Protein AF-A0AAV9D257-F1 (afdb_monomer)

Radius of gyration: 32.85 Å; Cα contacts (8 Å, |Δi|>4): 962; chains: 1; bounding box: 76×75×141 Å

Structure (mmCIF, N/CA/C/O backbone):
data_AF-A0AAV9D257-F1
#
_entry.id   AF-A0AAV9D257-F1
#
loop_
_atom_site.group_PDB
_atom_site.id
_atom_site.type_symbol
_atom_site.label_atom_id
_atom_site.label_alt_id
_atom_site.label_comp_id
_atom_site.label_asym_id
_atom_site.label_entity_id
_atom_site.label_seq_id
_atom_site.pdbx_PDB_ins_code
_atom_site.Cartn_x
_atom_site.Cartn_y
_atom_site.Cartn_z
_atom_site.occupancy
_atom_site.B_iso_or_equiv
_atom_site.auth_seq_id
_atom_site.auth_comp_id
_atom_site.auth_asym_id
_atom_site.auth_atom_id
_atom_site.pdbx_PDB_model_num
ATOM 1 N N . MET A 1 1 ? -7.763 32.132 -3.485 1.00 24.70 1 MET A N 1
ATOM 2 C CA . MET A 1 1 ? -8.505 33.410 -3.477 1.00 24.70 1 MET A CA 1
ATOM 3 C C . MET A 1 1 ? -9.597 33.295 -4.512 1.00 24.70 1 MET A C 1
ATOM 5 O O . MET A 1 1 ? -9.307 32.944 -5.647 1.00 24.70 1 MET A O 1
ATOM 9 N N . ASN A 1 2 ? -10.823 33.489 -4.041 1.00 31.72 2 ASN A N 1
ATOM 10 C CA . ASN A 1 2 ? -12.087 33.345 -4.748 1.00 31.72 2 ASN A CA 1
ATOM 11 C C . ASN A 1 2 ? -12.166 34.275 -5.958 1.00 31.72 2 ASN A C 1
ATOM 13 O O . ASN A 1 2 ? -11.752 35.421 -5.845 1.00 31.72 2 ASN A O 1
ATOM 17 N N . ASN A 1 3 ? -12.786 33.805 -7.038 1.00 30.95 3 ASN A N 1
ATOM 18 C CA . ASN A 1 3 ? -13.609 34.638 -7.916 1.00 30.95 3 ASN A CA 1
ATOM 19 C C . ASN A 1 3 ? -14.834 33.816 -8.355 1.00 30.95 3 ASN A C 1
ATOM 21 O O . ASN A 1 3 ? -15.080 33.606 -9.537 1.00 30.95 3 ASN A O 1
ATOM 25 N N . LEU A 1 4 ? -15.582 33.310 -7.371 1.00 33.94 4 LEU A N 1
ATOM 26 C CA . LEU A 1 4 ? -16.998 32.999 -7.552 1.00 33.94 4 LEU A CA 1
ATOM 27 C C . LEU A 1 4 ? -17.747 34.229 -7.041 1.00 33.94 4 LEU A C 1
ATOM 29 O O . LEU A 1 4 ? -17.912 34.399 -5.834 1.00 33.94 4 LEU A O 1
ATOM 33 N N . GLU A 1 5 ? -18.094 35.136 -7.950 1.00 36.19 5 GLU A N 1
ATOM 34 C CA . GLU A 1 5 ? -19.034 36.213 -7.651 1.00 36.19 5 GLU A CA 1
ATOM 35 C C . GLU A 1 5 ? -20.444 35.738 -7.999 1.00 36.19 5 GLU A C 1
ATOM 37 O O . GLU A 1 5 ? -20.688 35.181 -9.069 1.00 36.19 5 GLU A O 1
ATOM 42 N N . GLU A 1 6 ? -21.381 35.969 -7.083 1.00 34.88 6 GLU A N 1
ATOM 43 C CA . GLU A 1 6 ? -22.812 35.864 -7.339 1.00 34.88 6 GLU A CA 1
ATOM 44 C C . GLU A 1 6 ? -23.197 37.001 -8.298 1.00 34.88 6 GLU A C 1
ATOM 46 O O . GLU A 1 6 ? -23.479 38.131 -7.899 1.00 34.88 6 GLU A O 1
ATOM 51 N N . ILE A 1 7 ? -23.116 36.728 -9.599 1.00 40.62 7 ILE A N 1
ATOM 52 C CA . ILE A 1 7 ? -23.469 37.686 -10.641 1.00 40.62 7 ILE A CA 1
ATOM 53 C C . ILE A 1 7 ? -24.998 37.707 -10.777 1.00 40.62 7 ILE A C 1
ATOM 55 O O . ILE A 1 7 ? -25.572 37.022 -11.615 1.00 40.62 7 ILE A O 1
ATOM 59 N N . VAL A 1 8 ? -25.673 38.538 -9.977 1.00 40.12 8 VAL A N 1
ATOM 60 C CA . VAL A 1 8 ? -27.030 39.019 -10.299 1.00 40.12 8 VAL A CA 1
ATOM 61 C C . VAL A 1 8 ? -26.876 40.207 -11.254 1.00 40.12 8 VAL A C 1
ATOM 63 O O . VAL A 1 8 ? -27.085 41.360 -10.879 1.00 40.12 8 VAL A O 1
ATOM 66 N N . LEU A 1 9 ? -26.402 39.957 -12.479 1.00 39.91 9 LEU A N 1
ATOM 67 C CA . LEU A 1 9 ? -26.316 41.001 -13.500 1.00 39.91 9 LEU A CA 1
ATOM 68 C C . LEU A 1 9 ? -27.543 40.948 -14.401 1.00 39.91 9 LEU A C 1
ATOM 70 O O . LEU A 1 9 ? -27.769 39.982 -15.116 1.00 39.91 9 LEU A O 1
ATOM 74 N N . ALA A 1 10 ? -28.262 42.065 -14.453 1.00 36.25 10 ALA A N 1
ATOM 75 C CA . ALA A 1 10 ? -29.197 42.400 -15.521 1.00 36.25 10 ALA A CA 1
ATOM 76 C C . ALA A 1 10 ? -28.450 42.740 -16.835 1.00 36.25 10 ALA A C 1
ATOM 78 O O . ALA A 1 10 ? -28.715 43.772 -17.455 1.00 36.25 10 ALA A O 1
ATOM 79 N N . SER A 1 11 ? -27.460 41.931 -17.234 1.00 44.38 11 SER A N 1
ATOM 80 C CA . SER A 1 11 ? -26.694 42.119 -18.470 1.00 44.38 11 SER A CA 1
ATOM 81 C C . SER A 1 11 ? -26.702 40.849 -19.313 1.00 44.38 11 SER A C 1
ATOM 83 O O . SER A 1 11 ? -26.198 39.816 -18.892 1.00 44.38 11 SER A O 1
ATOM 85 N N . SER A 1 12 ? -27.195 40.971 -20.542 1.00 54.50 12 SER A N 1
ATOM 86 C CA . SER A 1 12 ? -27.406 39.899 -21.524 1.00 54.50 12 SER A CA 1
ATOM 87 C C . SER A 1 12 ? -26.133 39.240 -22.090 1.00 54.50 12 SER A C 1
ATOM 89 O O . SER A 1 12 ? -26.239 38.392 -22.975 1.00 54.50 12 SER A O 1
ATOM 91 N N . GLN A 1 13 ? -24.931 39.634 -21.645 1.00 56.16 13 GLN A N 1
ATOM 92 C CA . GLN A 1 13 ? -23.644 39.135 -22.155 1.00 56.16 13 GLN A CA 1
ATOM 93 C C . GLN A 1 13 ? -22.606 38.942 -21.037 1.00 56.16 13 GLN A C 1
ATOM 95 O O . GLN A 1 13 ? -22.301 39.882 -20.303 1.00 56.16 13 GLN A O 1
ATOM 100 N N . VAL A 1 14 ? -22.007 37.747 -20.964 1.00 57.03 14 VAL A N 1
ATOM 101 C CA . VAL A 1 14 ? -20.933 37.374 -20.026 1.00 57.03 14 VAL A CA 1
ATOM 102 C C . VAL A 1 14 ? -19.693 36.920 -20.805 1.00 57.03 14 VAL A C 1
ATOM 104 O O . VAL A 1 14 ? -19.778 36.016 -21.632 1.00 57.03 14 VAL A O 1
ATOM 107 N N . ILE A 1 15 ? -18.532 37.537 -20.541 1.00 54.34 15 ILE A N 1
ATOM 108 C CA . ILE A 1 15 ? -17.244 37.217 -21.191 1.00 54.34 15 ILE A CA 1
ATOM 109 C C . ILE A 1 15 ? -16.159 37.000 -20.114 1.00 54.34 15 ILE A C 1
ATOM 111 O O . ILE A 1 15 ? -16.007 37.849 -19.229 1.00 54.34 15 ILE A O 1
ATOM 115 N N . GLY A 1 16 ? -15.396 35.896 -20.156 1.00 53.91 16 GLY A N 1
ATOM 116 C CA . GLY A 1 16 ? -14.289 35.633 -19.212 1.00 53.91 16 GLY A CA 1
ATOM 117 C C . GLY A 1 16 ? -13.477 34.357 -19.493 1.00 53.91 16 GLY A C 1
ATOM 118 O O . GLY A 1 16 ? -13.927 33.501 -20.235 1.00 53.91 16 GLY A O 1
ATOM 119 N N . SER A 1 17 ? -12.267 34.216 -18.929 1.00 43.78 17 SER A N 1
ATOM 120 C CA . SER A 1 17 ? -11.375 33.063 -19.199 1.00 43.78 17 SER A CA 1
ATOM 121 C C . SER A 1 17 ? -11.523 31.872 -18.235 1.00 43.78 17 SER A C 1
ATOM 123 O O . SER A 1 17 ? -11.279 30.742 -18.643 1.00 43.78 17 SER A O 1
ATOM 125 N N . LYS A 1 18 ? -11.929 32.107 -16.981 1.00 48.38 18 LYS A N 1
ATOM 126 C CA . LYS A 1 18 ? -12.328 31.089 -15.988 1.00 48.38 18 LYS A CA 1
ATOM 127 C C . LYS A 1 18 ? -13.446 31.675 -15.124 1.00 48.38 18 LYS A C 1
ATOM 129 O O . LYS A 1 18 ? -13.152 32.497 -14.251 1.00 48.38 18 LYS A O 1
ATOM 134 N N . ARG A 1 19 ? -14.717 31.361 -15.394 1.00 54.41 19 ARG A N 1
ATOM 135 C CA . ARG A 1 19 ? -15.857 31.861 -14.593 1.00 54.41 19 ARG A CA 1
ATOM 136 C C . ARG A 1 19 ? -16.975 30.821 -14.479 1.00 54.41 19 ARG A C 1
ATOM 138 O O . ARG A 1 19 ? -17.401 30.254 -15.476 1.00 54.41 19 ARG A O 1
ATOM 145 N N . GLY A 1 20 ? -17.485 30.636 -13.262 1.00 50.31 20 GLY A N 1
ATOM 146 C CA . GLY A 1 20 ? -18.716 29.887 -13.005 1.00 50.31 20 GLY A CA 1
ATOM 147 C C . GLY A 1 20 ? -19.936 30.817 -12.976 1.00 50.31 20 GLY A C 1
ATOM 148 O O . GLY A 1 20 ? -19.867 31.884 -12.366 1.00 50.31 20 GLY A O 1
ATOM 149 N N . ILE A 1 21 ? -21.043 30.443 -13.617 1.00 53.66 21 ILE A N 1
ATOM 150 C CA . ILE A 1 21 ? -22.349 31.118 -13.525 1.00 53.66 21 ILE A CA 1
ATOM 151 C C . ILE A 1 21 ? -23.226 30.291 -12.582 1.00 53.66 21 ILE A C 1
ATOM 153 O O . ILE A 1 21 ? -23.483 29.132 -12.873 1.00 53.66 21 ILE A O 1
ATOM 157 N N . ILE A 1 22 ? -23.672 30.861 -11.456 1.00 47.25 22 ILE A N 1
ATOM 158 C CA . ILE A 1 22 ? -24.323 30.097 -10.364 1.00 47.25 22 ILE A CA 1
ATOM 159 C C . ILE A 1 22 ? -25.868 30.217 -10.366 1.00 47.25 22 ILE A C 1
ATOM 161 O O . ILE A 1 22 ? -26.560 29.436 -9.711 1.00 47.25 22 ILE A O 1
ATOM 165 N N . ARG A 1 23 ? -26.440 31.232 -11.036 1.00 48.75 23 ARG A N 1
ATOM 166 C CA . ARG A 1 23 ? -27.899 31.373 -11.225 1.00 48.75 23 ARG A CA 1
ATOM 167 C C . ARG A 1 23 ? -28.247 32.550 -12.135 1.00 48.75 23 ARG A C 1
ATOM 169 O O . ARG A 1 23 ? -27.712 33.634 -11.927 1.00 48.75 23 ARG A O 1
ATOM 176 N N . GLU A 1 24 ? -29.212 32.393 -13.042 1.00 52.38 24 GLU A N 1
ATOM 177 C CA . GLU A 1 24 ? -29.844 33.526 -13.739 1.00 52.38 24 GLU A CA 1
ATOM 178 C C . GLU A 1 24 ? -31.367 33.324 -13.827 1.00 52.38 24 GLU A C 1
ATOM 180 O O . GLU A 1 24 ? -31.853 32.343 -14.388 1.00 52.38 24 GLU A O 1
ATOM 185 N N . ARG A 1 25 ? -32.147 34.264 -13.280 1.00 49.78 25 ARG A N 1
ATOM 186 C CA . ARG A 1 25 ? -33.609 34.290 -13.445 1.00 49.78 25 ARG A CA 1
ATOM 187 C C . ARG A 1 25 ? -34.026 35.477 -14.305 1.00 49.78 25 ARG A C 1
ATOM 189 O O . ARG A 1 25 ? -33.635 36.603 -14.016 1.00 49.78 25 ARG A O 1
ATOM 196 N N . ASP A 1 26 ? -34.877 35.194 -15.290 1.00 52.72 26 ASP A N 1
ATOM 197 C CA . ASP A 1 26 ? -35.697 36.151 -16.040 1.00 52.72 26 ASP A CA 1
ATOM 198 C C . ASP A 1 26 ? -34.951 37.080 -17.022 1.00 52.72 26 ASP A C 1
ATOM 200 O O . ASP A 1 26 ? -35.308 38.249 -17.186 1.00 52.72 26 ASP A O 1
ATOM 204 N N . SER A 1 27 ? -33.961 36.550 -17.749 1.00 55.06 27 SER A N 1
ATOM 205 C CA . SER A 1 27 ? -33.367 37.225 -18.917 1.00 55.06 27 SER A CA 1
ATOM 206 C C . SER A 1 27 ? -34.041 36.797 -20.227 1.00 55.06 27 SER A C 1
ATOM 208 O O . SER A 1 27 ? -34.304 35.622 -20.468 1.00 55.06 27 SER A O 1
ATOM 210 N N . ALA A 1 28 ? -34.311 37.747 -21.128 1.00 54.19 28 ALA A N 1
ATOM 211 C CA . ALA A 1 28 ? -34.874 37.437 -22.450 1.00 54.19 28 ALA A CA 1
ATOM 212 C C . ALA A 1 28 ? -33.862 36.722 -23.374 1.00 54.19 28 ALA A C 1
ATOM 214 O O . ALA A 1 28 ? -34.240 35.917 -24.228 1.00 54.19 28 ALA A O 1
ATOM 215 N N . SER A 1 29 ? -32.571 37.018 -23.206 1.00 58.41 29 SER A N 1
ATOM 216 C CA . SER A 1 29 ? -31.474 36.401 -23.951 1.00 58.41 29 SER A CA 1
ATOM 217 C C . SER A 1 29 ? -30.173 36.488 -23.157 1.00 58.41 29 SER A C 1
ATOM 219 O O . SER A 1 29 ? -29.757 37.599 -22.814 1.00 58.41 29 SER A O 1
ATOM 221 N N . LEU A 1 30 ? -29.522 35.349 -22.921 1.00 63.94 30 LEU A N 1
ATOM 222 C CA . LEU A 1 30 ? -28.210 35.258 -22.281 1.00 63.94 30 LEU A CA 1
ATOM 223 C C . LEU A 1 30 ? -27.177 34.747 -23.289 1.00 63.94 30 LEU A C 1
ATOM 225 O O . LEU A 1 30 ? -27.372 33.697 -23.905 1.00 63.94 30 LEU A O 1
ATOM 229 N N . GLN A 1 31 ? -26.069 35.473 -23.438 1.00 64.06 31 GLN A N 1
ATOM 230 C CA . GLN A 1 31 ? -24.917 35.040 -24.226 1.00 64.06 31 GLN A CA 1
ATOM 231 C C . GLN A 1 31 ? -23.668 34.906 -23.349 1.00 64.06 31 GLN A C 1
ATOM 233 O O . GLN A 1 31 ? -23.316 35.836 -22.622 1.00 64.06 31 GLN A O 1
ATOM 238 N N . VAL A 1 32 ? -22.973 33.776 -23.448 1.00 65.38 32 VAL A N 1
ATOM 239 C CA . VAL A 1 32 ? -21.805 33.436 -22.628 1.00 65.38 32 VAL A CA 1
ATOM 240 C C . VAL A 1 32 ? -20.627 33.060 -23.527 1.00 65.38 32 VAL A C 1
ATOM 242 O O . VAL A 1 32 ? -20.762 32.194 -24.388 1.00 65.38 32 VAL A O 1
ATOM 245 N N . TYR A 1 33 ? -19.468 33.692 -23.321 1.00 61.41 33 TYR A N 1
ATOM 246 C CA . TYR A 1 33 ? -18.232 33.411 -24.063 1.00 61.41 33 TYR A CA 1
ATOM 247 C C . TYR A 1 33 ? -17.040 33.240 -23.107 1.00 61.41 33 TYR A C 1
ATOM 249 O O . TYR A 1 33 ? -16.761 34.137 -22.306 1.00 61.41 33 TYR A O 1
ATOM 257 N N . GLY A 1 34 ? -16.291 32.139 -23.206 1.00 63.09 34 GLY A N 1
ATOM 258 C CA . GLY A 1 34 ? -15.101 31.940 -22.367 1.00 63.09 34 GLY A CA 1
ATOM 259 C C . GLY A 1 34 ? -14.266 30.702 -22.680 1.00 63.09 34 GLY A C 1
ATOM 260 O O . GLY A 1 34 ? -14.698 29.862 -23.446 1.00 63.09 34 GLY A O 1
ATOM 261 N N . SER A 1 35 ? -13.052 30.585 -22.130 1.00 56.66 35 SER A N 1
ATOM 262 C CA . SER A 1 35 ? -12.199 29.400 -22.360 1.00 56.66 35 SER A CA 1
ATOM 263 C C . SER A 1 35 ? -12.564 28.216 -21.458 1.00 56.66 35 SER A C 1
ATOM 265 O O . SER A 1 35 ? -12.690 27.105 -21.954 1.00 56.66 35 SER A O 1
ATOM 267 N N . GLU A 1 36 ? -12.800 28.452 -20.169 1.00 58.97 36 GLU A N 1
ATOM 268 C CA . GLU A 1 36 ? -13.306 27.446 -19.228 1.00 58.97 36 GLU A CA 1
ATOM 269 C C . GLU A 1 36 ? -14.504 28.048 -18.490 1.00 58.97 36 GLU A C 1
ATOM 271 O O . GLU A 1 36 ? -14.367 29.040 -17.760 1.00 58.97 36 GLU A O 1
ATOM 276 N N . MET A 1 37 ? -15.691 27.494 -18.714 1.00 59.56 37 MET A N 1
ATOM 277 C CA . MET A 1 37 ? -16.933 28.023 -18.157 1.00 59.56 37 MET A CA 1
ATOM 278 C C . MET A 1 37 ? -17.774 26.903 -17.560 1.00 59.56 37 MET A C 1
ATOM 280 O O . MET A 1 37 ? -17.963 25.854 -18.174 1.00 59.56 37 MET A O 1
ATOM 284 N N . GLU A 1 38 ? -18.327 27.167 -16.379 1.00 59.12 38 GLU A N 1
ATOM 285 C CA . GLU A 1 38 ? -19.190 26.222 -15.674 1.00 59.12 38 GLU A CA 1
ATOM 286 C C . GLU A 1 38 ? -20.524 26.889 -15.333 1.00 59.12 38 GLU A C 1
ATOM 288 O O . GLU A 1 38 ? -20.562 27.927 -14.675 1.00 59.12 38 GLU A O 1
ATOM 293 N N . ILE A 1 39 ? -21.633 26.332 -15.804 1.00 59.97 39 ILE A N 1
ATOM 294 C CA . ILE A 1 39 ? -22.978 26.819 -15.498 1.00 59.97 39 ILE A CA 1
ATOM 295 C C . ILE A 1 39 ? -23.567 25.889 -14.446 1.00 59.97 39 ILE A C 1
ATOM 297 O O . ILE A 1 39 ? -23.831 24.726 -14.725 1.00 59.97 39 ILE A O 1
ATOM 301 N N . ILE A 1 40 ? -23.778 26.400 -13.240 1.00 48.69 40 ILE A N 1
ATOM 302 C CA . ILE A 1 40 ? -24.226 25.639 -12.080 1.00 48.69 40 ILE A CA 1
ATOM 303 C C . ILE A 1 40 ? -25.579 26.215 -11.646 1.00 48.69 40 ILE A C 1
ATOM 305 O O . ILE A 1 40 ? -25.596 27.275 -11.046 1.00 48.69 40 ILE A O 1
ATOM 309 N N . ARG A 1 41 ? -26.685 25.488 -11.876 1.00 53.09 41 ARG A N 1
ATOM 310 C CA . ARG A 1 41 ? -28.078 25.744 -11.409 1.00 53.09 41 ARG A CA 1
ATOM 311 C C . ARG A 1 41 ? -28.926 26.845 -12.087 1.00 53.09 41 ARG A C 1
ATOM 313 O O . ARG A 1 41 ? -28.510 27.985 -12.242 1.00 53.09 41 ARG A O 1
ATOM 320 N N . GLU A 1 42 ? -30.193 26.471 -12.350 1.00 49.31 42 GLU A N 1
ATOM 321 C CA . GLU A 1 42 ? -31.373 27.264 -12.771 1.00 49.31 42 GLU A CA 1
ATOM 322 C C . GLU A 1 42 ? -31.071 28.505 -13.637 1.00 49.31 42 GLU A C 1
ATOM 324 O O . GLU A 1 42 ? -30.946 29.620 -13.118 1.00 49.31 42 GLU A O 1
ATOM 329 N N . ILE A 1 43 ? -31.063 28.322 -14.964 1.00 53.97 43 ILE A N 1
ATOM 330 C CA . ILE A 1 43 ? -31.267 29.417 -15.927 1.00 53.97 43 ILE A CA 1
ATOM 331 C C . ILE A 1 43 ? -32.729 29.395 -16.381 1.00 53.97 43 ILE A C 1
ATOM 333 O O . ILE A 1 43 ? -33.168 28.444 -17.024 1.00 53.97 43 ILE A O 1
ATOM 337 N N . GLY A 1 44 ? -33.472 30.455 -16.062 1.00 52.12 44 GLY A N 1
ATOM 338 C CA . GLY A 1 44 ? -34.805 30.726 -16.607 1.00 52.12 44 GLY A CA 1
ATOM 339 C C . GLY A 1 44 ? -34.737 31.811 -17.680 1.00 52.12 44 GLY A C 1
ATOM 340 O O . GLY A 1 44 ? -35.148 32.941 -17.422 1.00 52.12 44 GLY A O 1
ATOM 341 N N . SER A 1 45 ? -34.174 31.494 -18.850 1.00 57.25 45 SER A N 1
ATOM 342 C CA . SER A 1 45 ? -34.044 32.424 -19.984 1.00 57.25 45 SER A CA 1
ATOM 343 C C . SER A 1 45 ? -34.887 31.969 -21.176 1.00 57.25 45 SER A C 1
ATOM 345 O O . SER A 1 45 ? -35.077 30.777 -21.402 1.00 57.25 45 SER A O 1
ATOM 347 N N . ALA A 1 46 ? -35.390 32.901 -21.989 1.00 54.16 46 ALA A N 1
ATOM 348 C CA . ALA A 1 46 ? -36.067 32.528 -23.236 1.00 54.16 46 ALA A CA 1
ATOM 349 C C . ALA A 1 46 ? -35.072 32.032 -24.314 1.00 54.16 46 ALA A C 1
ATOM 351 O O . ALA A 1 46 ? -35.428 31.205 -25.161 1.00 54.16 46 ALA A O 1
ATOM 352 N N . SER A 1 47 ? -33.817 32.494 -24.277 1.00 58.38 47 SER A N 1
ATOM 353 C CA . SER A 1 47 ? -32.758 32.055 -25.195 1.00 58.38 47 SER A CA 1
ATOM 354 C C . SER A 1 47 ? -31.376 32.043 -24.531 1.00 58.38 47 SER A C 1
ATOM 356 O O . SER A 1 47 ? -30.972 33.026 -23.908 1.00 58.38 47 SER A O 1
ATOM 358 N N . LEU A 1 48 ? -30.643 30.935 -24.671 1.00 65.81 48 LEU A N 1
ATOM 359 C CA . LEU A 1 48 ? -29.276 30.772 -24.159 1.00 65.81 48 LEU A CA 1
ATOM 360 C C . LEU A 1 48 ? -28.316 30.469 -25.314 1.00 65.81 48 LEU A C 1
ATOM 362 O O . LEU A 1 48 ? -28.559 29.543 -26.088 1.00 65.81 48 LEU A O 1
ATOM 366 N N . GLN A 1 49 ? -27.225 31.228 -25.411 1.00 67.88 49 GLN A N 1
ATOM 367 C CA . GLN A 1 49 ? -26.116 30.961 -26.329 1.00 67.88 49 GLN A CA 1
ATOM 368 C C . GLN A 1 49 ? -24.801 30.897 -25.549 1.00 67.88 49 GLN A C 1
ATOM 370 O O . GLN A 1 49 ? -24.416 31.890 -24.937 1.00 67.88 49 GLN A O 1
ATOM 375 N N . ALA A 1 50 ? -24.105 29.763 -25.571 1.00 66.75 50 ALA A N 1
ATOM 376 C CA . ALA A 1 50 ? -22.848 29.583 -24.842 1.00 66.75 50 ALA A CA 1
ATOM 377 C C . ALA A 1 50 ? -21.743 29.017 -25.744 1.00 66.75 50 ALA A C 1
ATOM 379 O O . ALA A 1 50 ? -21.953 28.017 -26.429 1.00 66.75 50 ALA A O 1
ATOM 380 N N . TYR A 1 51 ? -20.569 29.652 -25.728 1.00 67.94 51 TYR A N 1
ATOM 381 C CA . TYR A 1 51 ? -19.416 29.274 -26.546 1.00 67.94 51 TYR A CA 1
ATOM 382 C C . TYR A 1 51 ? -18.128 29.239 -25.714 1.00 67.94 51 TYR A C 1
ATOM 384 O O . TYR A 1 51 ? -17.773 30.245 -25.091 1.00 67.94 51 TYR A O 1
ATOM 392 N N . GLY A 1 52 ? -17.392 28.124 -25.751 1.00 66.56 52 GLY A N 1
ATOM 393 C CA . GLY A 1 52 ? -16.096 28.032 -25.073 1.00 66.56 52 GLY A CA 1
ATOM 394 C C . GLY A 1 52 ? -15.239 26.819 -25.416 1.00 66.56 52 GLY A C 1
ATOM 395 O O . GLY A 1 52 ? -15.693 25.959 -26.152 1.00 66.56 52 GLY A O 1
ATOM 396 N N . SER A 1 53 ? -13.987 26.750 -24.946 1.00 62.59 53 SER A N 1
ATOM 397 C CA . SER A 1 53 ? -13.133 25.570 -25.195 1.00 62.59 53 SER A CA 1
ATOM 398 C C . SER A 1 53 ? -13.486 24.396 -24.282 1.00 62.59 53 SER A C 1
ATOM 400 O O . SER A 1 53 ? -13.626 23.291 -24.785 1.00 62.59 53 SER A O 1
ATOM 402 N N . GLU A 1 54 ? -13.718 24.647 -22.994 1.00 60.38 54 GLU A N 1
ATOM 403 C CA . GLU A 1 54 ? -14.191 23.669 -22.008 1.00 60.38 54 GLU A CA 1
ATOM 404 C C . GLU A 1 54 ? -15.490 24.191 -21.380 1.00 60.38 54 GLU A C 1
ATOM 406 O O . GLU A 1 54 ? -15.516 25.271 -20.774 1.00 60.38 54 GLU A O 1
ATOM 411 N N . MET A 1 55 ? -16.585 23.450 -21.557 1.00 61.91 55 MET A N 1
ATOM 412 C CA . MET A 1 55 ? -17.919 23.838 -21.088 1.00 61.91 55 MET A CA 1
ATOM 413 C C . MET A 1 55 ? -18.511 22.768 -20.172 1.00 61.91 55 MET A C 1
ATOM 415 O O . MET A 1 55 ? -18.828 21.664 -20.616 1.00 61.91 55 MET A O 1
ATOM 419 N N . GLY A 1 56 ? -18.724 23.132 -18.906 1.00 57.84 56 GLY A N 1
ATOM 420 C CA . GLY A 1 56 ? -19.467 22.339 -17.931 1.00 57.84 56 GLY A CA 1
ATOM 421 C C . GLY A 1 56 ? -20.867 22.905 -17.708 1.00 57.84 56 GLY A C 1
ATOM 422 O O . GLY A 1 56 ? -21.025 24.091 -17.419 1.00 57.84 56 GLY A O 1
ATOM 423 N N . ILE A 1 57 ? -21.896 22.073 -17.819 1.00 62.03 57 ILE A N 1
ATOM 424 C CA . ILE A 1 57 ? -23.270 22.437 -17.466 1.00 62.03 57 ILE A CA 1
ATOM 425 C C . ILE A 1 57 ? -23.764 21.473 -16.396 1.00 62.03 57 ILE A C 1
ATOM 427 O O . ILE A 1 57 ? -23.790 20.269 -16.627 1.00 62.03 57 ILE A O 1
ATOM 431 N N . ILE A 1 58 ? -24.158 21.998 -15.236 1.00 54.03 58 ILE A N 1
ATOM 432 C CA . ILE A 1 58 ? -24.596 21.209 -14.084 1.00 54.03 58 ILE A CA 1
ATOM 433 C C . ILE A 1 58 ? -25.916 21.769 -13.522 1.00 54.03 58 ILE A C 1
ATOM 435 O O . ILE A 1 58 ? -25.946 22.835 -12.898 1.00 54.03 58 ILE A O 1
ATOM 439 N N . GLY A 1 59 ? -27.013 21.022 -13.690 1.00 57.88 59 GLY A N 1
ATOM 440 C CA . GLY A 1 59 ? -28.343 21.319 -13.127 1.00 57.88 59 GLY A CA 1
ATOM 441 C C . GLY A 1 59 ? -29.477 21.466 -14.154 1.00 57.88 59 GLY A C 1
ATOM 442 O O . GLY A 1 59 ? -29.255 21.335 -15.351 1.00 57.88 59 GLY A O 1
ATOM 443 N N . GLU A 1 60 ? -30.697 21.749 -13.672 1.00 55.66 60 GLU A N 1
ATOM 444 C CA . GLU A 1 60 ? -31.891 21.952 -14.513 1.00 55.66 60 GLU A CA 1
ATOM 445 C C . GLU A 1 60 ? -31.807 23.256 -15.326 1.00 55.66 60 GLU A C 1
ATOM 447 O O . GLU A 1 60 ? -31.672 24.350 -14.759 1.00 55.66 60 GLU A O 1
ATOM 452 N N . ILE A 1 61 ? -31.940 23.157 -16.654 1.00 57.22 61 ILE A N 1
ATOM 453 C CA . ILE A 1 61 ? -32.053 24.320 -17.548 1.00 57.22 61 ILE A CA 1
ATOM 454 C C . ILE A 1 61 ? -33.418 24.315 -18.232 1.00 57.22 61 ILE A C 1
ATOM 456 O O . ILE A 1 61 ? -33.688 23.474 -19.089 1.00 57.22 61 ILE A O 1
ATOM 460 N N . GLY A 1 62 ? -34.246 25.312 -17.912 1.00 55.50 62 GLY A N 1
ATOM 461 C CA . GLY A 1 62 ? -35.501 25.590 -18.606 1.00 55.50 62 GLY A CA 1
ATOM 462 C C . GLY A 1 62 ? -35.343 26.784 -19.544 1.00 55.50 62 GLY A C 1
ATOM 463 O O . GLY A 1 62 ? -35.293 27.930 -19.099 1.00 55.50 62 GLY A O 1
ATOM 464 N N . SER A 1 63 ? -35.260 26.556 -20.856 1.00 59.50 63 SER A N 1
ATOM 465 C CA . SER A 1 63 ? -35.220 27.662 -21.832 1.00 59.50 63 SER A CA 1
ATOM 466 C C . SER A 1 63 ? -35.895 27.289 -23.142 1.00 59.50 63 SER A C 1
ATOM 468 O O . SER A 1 63 ? -35.739 26.171 -23.620 1.00 59.50 63 SER A O 1
ATOM 470 N N . THR A 1 64 ? -36.618 28.218 -23.774 1.00 56.69 64 THR A N 1
ATOM 471 C CA . THR A 1 64 ? -37.345 27.930 -25.027 1.00 56.69 64 THR A CA 1
ATOM 472 C C . THR A 1 64 ? -36.424 27.593 -26.203 1.00 56.69 64 THR A C 1
ATOM 474 O O . THR A 1 64 ? -36.799 26.758 -27.017 1.00 56.69 64 THR A O 1
ATOM 477 N N . SER A 1 65 ? -35.219 28.170 -26.274 1.00 58.75 65 SER A N 1
ATOM 478 C CA . SER A 1 65 ? -34.203 27.829 -27.281 1.00 58.75 65 SER A CA 1
ATOM 479 C C . SER A 1 65 ? -32.798 27.860 -26.680 1.00 58.75 65 SER A C 1
ATOM 481 O O . SER A 1 65 ? -32.444 28.824 -26.000 1.00 58.75 65 SER A O 1
ATOM 483 N N . GLN A 1 66 ? -31.979 26.847 -26.966 1.00 68.00 66 GLN A N 1
ATOM 484 C CA . GLN A 1 66 ? -30.613 26.719 -26.447 1.00 68.00 66 GLN A CA 1
ATOM 485 C C . GLN A 1 66 ? -29.620 26.381 -27.565 1.00 68.00 66 GLN A C 1
ATOM 487 O O . GLN A 1 66 ? -29.871 25.484 -28.370 1.00 68.00 66 GLN A O 1
ATOM 492 N N . GLN A 1 67 ? -28.486 27.082 -27.593 1.00 71.75 67 GLN A N 1
ATOM 493 C CA . GLN A 1 67 ? -27.362 26.791 -28.482 1.00 71.75 67 GLN A CA 1
ATOM 494 C C . GLN A 1 67 ? -26.055 26.784 -27.682 1.00 71.75 67 GLN A C 1
ATOM 496 O O . GLN A 1 67 ? -25.663 27.806 -27.119 1.00 71.75 67 GLN A O 1
ATOM 501 N N . VAL A 1 68 ? -25.375 25.640 -27.636 1.00 69.12 68 VAL A N 1
ATOM 502 C CA . VAL A 1 68 ? -24.134 25.459 -26.870 1.00 69.12 68 VAL A CA 1
ATOM 503 C C . VAL A 1 68 ? -23.065 24.856 -27.770 1.00 69.12 68 VAL A C 1
ATOM 505 O O . VAL A 1 68 ? -23.310 23.857 -28.442 1.00 69.12 68 VAL A O 1
ATOM 508 N N . SER A 1 69 ? -21.871 25.449 -27.791 1.00 70.06 69 SER A N 1
ATOM 509 C CA . SER A 1 69 ? -20.752 24.911 -28.563 1.00 70.06 69 SER A CA 1
ATOM 510 C C . SER A 1 69 ? -19.426 24.990 -27.813 1.00 70.06 69 SER A C 1
ATOM 512 O O . SER A 1 69 ? -19.097 26.037 -27.255 1.00 70.06 69 SER A O 1
ATOM 514 N N . GLY A 1 70 ? -18.625 23.924 -27.872 1.00 68.00 70 GLY A N 1
ATOM 515 C CA . GLY A 1 70 ? -17.263 23.944 -27.337 1.00 68.00 70 GLY A CA 1
ATOM 516 C C . GLY A 1 70 ? -16.400 22.734 -27.666 1.00 68.00 70 GLY A C 1
ATOM 517 O O . GLY A 1 70 ? -16.903 21.786 -28.243 1.00 68.00 70 GLY A O 1
ATOM 518 N N . SER A 1 71 ? -15.099 22.775 -27.370 1.00 65.75 71 SER A N 1
ATOM 519 C CA . SER A 1 71 ? -14.172 21.688 -27.732 1.00 65.75 71 SER A CA 1
ATOM 520 C C . SER A 1 71 ? -14.380 20.450 -26.852 1.00 65.75 71 SER A C 1
ATOM 522 O O . SER A 1 71 ? -14.601 19.360 -27.372 1.00 65.75 71 SER A O 1
ATOM 524 N N . GLU A 1 72 ? -14.381 20.628 -25.536 1.00 62.66 72 GLU A N 1
ATOM 525 C CA . GLU A 1 72 ? -14.710 19.600 -24.548 1.00 62.66 72 GLU A CA 1
ATOM 526 C C . GLU A 1 72 ? -15.979 20.022 -23.813 1.00 62.66 72 GLU A C 1
ATOM 528 O O . GLU A 1 72 ? -16.068 21.127 -23.264 1.00 62.66 72 GLU A O 1
ATOM 533 N N . MET A 1 73 ? -16.995 19.165 -23.833 1.00 64.00 73 MET A N 1
ATOM 534 C CA . MET A 1 73 ? -18.296 19.488 -23.271 1.00 64.00 73 MET A CA 1
ATOM 535 C C . MET A 1 73 ? -18.787 18.403 -22.327 1.00 64.00 73 MET A C 1
ATOM 537 O O . MET A 1 73 ? -18.886 17.232 -22.694 1.00 64.00 73 MET A O 1
ATOM 541 N N . ARG A 1 74 ? -19.178 18.827 -21.124 1.00 64.00 74 ARG A N 1
ATOM 542 C CA . ARG A 1 74 ? -19.776 17.961 -20.117 1.00 64.00 74 ARG A CA 1
ATOM 543 C C . ARG A 1 74 ? -21.102 18.526 -19.641 1.00 64.00 74 ARG A C 1
ATOM 545 O O . ARG A 1 74 ? -21.159 19.623 -19.090 1.00 64.00 74 ARG A O 1
ATOM 552 N N . ILE A 1 75 ? -22.165 17.758 -19.826 1.00 65.06 75 ILE A N 1
ATOM 553 C CA . ILE A 1 75 ? -23.518 18.117 -19.408 1.00 65.06 75 ILE A CA 1
ATOM 554 C C . ILE A 1 75 ? -23.977 17.115 -18.353 1.00 65.06 75 ILE A C 1
ATOM 556 O O . ILE A 1 75 ? -23.975 15.915 -18.608 1.00 65.06 75 ILE A O 1
ATOM 560 N N . ILE A 1 76 ? -24.371 17.604 -17.177 1.00 57.12 76 ILE A N 1
ATOM 561 C CA . ILE A 1 76 ? -24.836 16.791 -16.051 1.00 57.12 76 ILE A CA 1
ATOM 562 C C . ILE A 1 76 ? -26.151 17.369 -15.500 1.00 57.12 76 ILE A C 1
ATOM 564 O O . ILE A 1 76 ? -26.146 18.390 -14.809 1.00 57.12 76 ILE A O 1
ATOM 568 N N . GLY A 1 77 ? -27.283 16.717 -15.775 1.00 61.69 77 GLY A N 1
ATOM 569 C CA . GLY A 1 77 ? -28.613 17.124 -15.288 1.00 61.69 77 GLY A CA 1
ATOM 570 C C . GLY A 1 77 ? -29.725 17.084 -16.343 1.00 61.69 77 GLY A C 1
ATOM 571 O O . GLY A 1 77 ? -29.493 16.691 -17.483 1.00 61.69 77 GLY A O 1
ATOM 572 N N . GLU A 1 78 ? -30.937 17.495 -15.952 1.00 59.03 78 GLU A N 1
ATOM 573 C CA . GLU A 1 78 ? -32.116 17.527 -16.831 1.00 59.03 78 GLU A CA 1
ATOM 574 C C . GLU A 1 78 ? -32.126 18.779 -17.731 1.00 59.03 78 GLU A C 1
ATOM 576 O O . GLU A 1 78 ? -32.072 19.918 -17.249 1.00 59.03 78 GLU A O 1
ATOM 581 N N . ILE A 1 79 ? -32.242 18.593 -19.050 1.00 62.59 79 ILE A N 1
ATOM 582 C CA . ILE A 1 79 ? -32.377 19.700 -20.012 1.00 62.59 79 ILE A CA 1
ATOM 583 C C . ILE A 1 79 ? -33.806 19.758 -20.549 1.00 62.59 79 ILE A C 1
ATOM 585 O O . ILE A 1 79 ? -34.225 18.878 -21.297 1.00 62.59 79 ILE A O 1
ATOM 589 N N . GLY A 1 80 ? -34.521 20.850 -20.258 1.00 59.69 80 GLY A N 1
ATOM 590 C CA . GLY A 1 80 ? -35.841 21.142 -20.818 1.00 59.69 80 GLY A CA 1
ATOM 591 C C . GLY A 1 80 ? -35.795 22.277 -21.844 1.00 59.69 80 GLY A C 1
ATOM 592 O O . GLY A 1 80 ? -35.661 23.450 -21.480 1.00 59.69 80 GLY A O 1
ATOM 593 N N . SER A 1 81 ? -35.953 21.966 -23.137 1.00 63.00 81 SER A N 1
ATOM 594 C CA . SER A 1 81 ? -35.992 23.000 -24.186 1.00 63.00 81 SER A CA 1
ATOM 595 C C . SER A 1 81 ? -36.861 22.654 -25.391 1.00 63.00 81 SER A C 1
ATOM 597 O O . SER A 1 81 ? -36.859 21.523 -25.863 1.00 63.00 81 SER A O 1
ATOM 599 N N . ALA A 1 82 ? -37.556 23.635 -25.978 1.00 60.34 82 ALA A N 1
ATOM 600 C CA . ALA A 1 82 ? -38.304 23.399 -27.218 1.00 60.34 82 ALA A CA 1
ATOM 601 C C . ALA A 1 82 ? -37.372 23.170 -28.426 1.00 60.34 82 ALA A C 1
ATOM 603 O O . ALA A 1 82 ? -37.724 22.402 -29.318 1.00 60.34 82 ALA A O 1
ATOM 604 N N . SER A 1 83 ? -36.176 23.769 -28.430 1.00 64.25 83 SER A N 1
ATOM 605 C CA . SER A 1 83 ? -35.134 23.528 -29.434 1.00 64.25 83 SER A CA 1
ATOM 606 C C . SER A 1 83 ? -33.740 23.584 -28.809 1.00 64.25 83 SER A C 1
ATOM 608 O O . SER A 1 83 ? -33.340 24.625 -28.280 1.00 64.25 83 SER A O 1
ATOM 610 N N . LEU A 1 84 ? -32.995 22.483 -28.911 1.00 68.06 84 LEU A N 1
ATOM 611 C CA . LEU A 1 84 ? -31.652 22.325 -28.354 1.00 68.06 84 LEU A CA 1
ATOM 612 C C . LEU A 1 84 ? -30.644 22.051 -29.476 1.00 68.06 84 LEU A C 1
ATOM 614 O O . LEU A 1 84 ? -30.817 21.093 -30.226 1.00 68.06 84 LEU A O 1
ATOM 618 N N . GLN A 1 85 ? -29.586 22.857 -29.572 1.00 73.88 85 GLN A N 1
ATOM 619 C CA . GLN A 1 85 ? -28.462 22.618 -30.477 1.00 73.88 85 GLN A CA 1
ATOM 620 C C . GLN A 1 85 ? -27.149 22.559 -29.693 1.00 73.88 85 GLN A C 1
ATOM 622 O O . GLN A 1 85 ? -26.785 23.524 -29.019 1.00 73.88 85 GLN A O 1
ATOM 627 N N . VAL A 1 86 ? -26.434 21.441 -29.805 1.00 70.81 86 VAL A N 1
ATOM 628 C CA . VAL A 1 86 ? -25.192 21.179 -29.070 1.00 70.81 86 VAL A CA 1
ATOM 629 C C . VAL A 1 86 ? -24.106 20.710 -30.034 1.00 70.81 86 VAL A C 1
ATOM 631 O O . VAL A 1 86 ? -24.331 19.767 -30.792 1.00 70.81 86 VAL A O 1
ATOM 634 N N . SER A 1 87 ? -22.931 21.347 -30.020 1.00 73.00 87 SER A N 1
ATOM 635 C CA . SER A 1 87 ? -21.801 20.938 -30.870 1.00 73.00 87 SER A CA 1
ATOM 636 C C . SER A 1 87 ? -20.436 20.954 -30.174 1.00 73.00 87 SER A C 1
ATOM 638 O O . SER A 1 87 ? -20.092 21.953 -29.545 1.00 73.00 87 SER A O 1
ATOM 640 N N . GLY A 1 88 ? -19.621 19.903 -30.330 1.00 68.94 88 GLY A N 1
ATOM 641 C CA . GLY A 1 88 ? -18.253 19.881 -29.791 1.00 68.94 88 GLY A CA 1
ATOM 642 C C . GLY A 1 88 ? -17.347 18.737 -30.244 1.00 68.94 88 GLY A C 1
ATOM 643 O O . GLY A 1 88 ? -17.810 17.860 -30.952 1.00 68.94 88 GLY A O 1
ATOM 644 N N . SER A 1 89 ? -16.052 18.743 -29.906 1.00 68.12 89 SER A N 1
ATOM 645 C CA . SER A 1 89 ? -15.137 17.649 -30.301 1.00 68.12 89 SER A CA 1
ATOM 646 C C . SER A 1 89 ? -15.246 16.424 -29.386 1.00 68.12 89 SER A C 1
ATOM 648 O O . SER A 1 89 ? -15.429 15.318 -29.891 1.00 68.12 89 SER A O 1
ATOM 650 N N . GLU A 1 90 ? -15.219 16.611 -28.070 1.00 64.44 90 GLU A N 1
ATOM 651 C CA . GLU A 1 90 ? -15.441 15.553 -27.077 1.00 64.44 90 GLU A CA 1
ATOM 652 C C . GLU A 1 90 ? -16.662 15.913 -26.231 1.00 64.44 90 GLU A C 1
ATOM 654 O O . GLU A 1 90 ? -16.748 17.020 -25.692 1.00 64.44 90 GLU A O 1
ATOM 659 N N . MET A 1 91 ? -17.638 15.008 -26.147 1.00 63.78 91 MET A N 1
ATOM 660 C CA . MET A 1 91 ? -18.913 15.283 -25.490 1.00 63.78 91 MET A CA 1
ATOM 661 C C . MET A 1 91 ? -19.344 14.148 -24.561 1.00 63.78 91 MET A C 1
ATOM 663 O O . MET A 1 91 ? -19.468 12.997 -24.980 1.00 63.78 91 MET A O 1
ATOM 667 N N . GLU A 1 92 ? -19.662 14.498 -23.316 1.00 63.97 92 GLU A N 1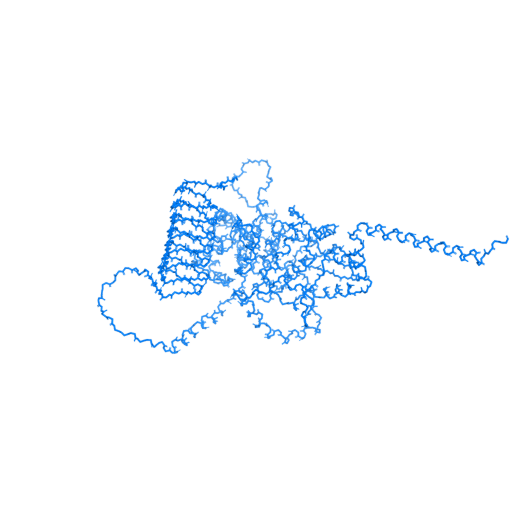
ATOM 668 C CA . GLU A 1 92 ? -20.255 13.600 -22.325 1.00 63.97 92 GLU A CA 1
ATOM 669 C C . GLU A 1 92 ? -21.564 14.204 -21.794 1.00 63.97 92 GLU A C 1
ATOM 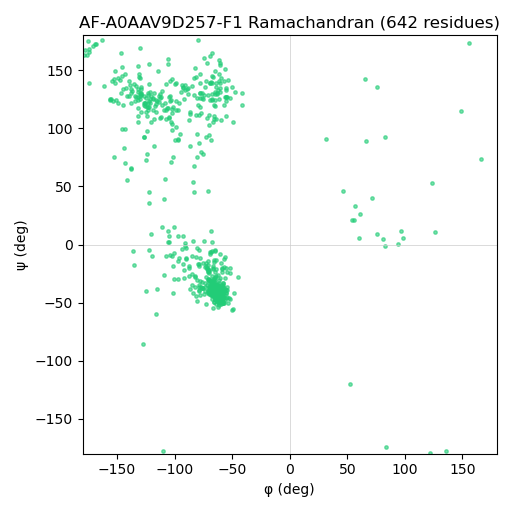671 O O . GLU A 1 92 ? -21.570 15.285 -21.200 1.00 63.97 92 GLU A O 1
ATOM 676 N N . ILE A 1 93 ? -22.684 13.507 -22.010 1.00 64.06 93 ILE A N 1
ATOM 677 C CA . ILE A 1 93 ? -24.005 13.900 -21.510 1.00 64.06 93 ILE A CA 1
ATOM 678 C C . ILE A 1 93 ? -24.514 12.854 -20.516 1.00 64.06 93 ILE A C 1
ATOM 680 O O . ILE A 1 93 ? -24.696 11.681 -20.854 1.00 64.06 93 ILE A O 1
ATOM 684 N N . ILE A 1 94 ? -24.774 13.301 -19.289 1.00 57.03 94 ILE A N 1
ATOM 685 C CA . ILE A 1 94 ? -25.237 12.492 -18.161 1.00 57.03 94 ILE A CA 1
ATOM 686 C C . ILE A 1 94 ? -26.504 13.144 -17.593 1.00 57.03 94 ILE A C 1
ATOM 688 O O . ILE A 1 94 ? -26.431 14.052 -16.766 1.00 57.03 94 ILE A O 1
ATOM 692 N N . GLY A 1 95 ? -27.670 12.721 -18.073 1.00 60.16 95 GLY A N 1
ATOM 693 C CA . GLY A 1 95 ? -28.968 13.221 -17.613 1.00 60.16 95 GLY A CA 1
ATOM 694 C C . GLY A 1 95 ? -30.073 13.063 -18.657 1.00 60.16 95 GLY A C 1
ATOM 695 O O . GLY A 1 95 ? -29.804 12.678 -19.798 1.00 60.16 95 GLY A O 1
ATOM 696 N N . GLU A 1 96 ? -31.312 13.372 -18.267 1.00 59.34 96 GLU A N 1
ATOM 697 C CA . GLU A 1 96 ? -32.481 13.323 -19.152 1.00 59.34 96 GLU A CA 1
ATOM 698 C C . GLU A 1 96 ? -32.545 14.549 -20.082 1.00 59.34 96 GLU A C 1
ATOM 700 O O . GLU A 1 96 ? -32.466 15.703 -19.645 1.00 59.34 96 GLU A O 1
ATOM 705 N N . ILE A 1 97 ? -32.733 14.316 -21.386 1.00 62.66 97 ILE A N 1
ATOM 706 C CA . ILE A 1 97 ? -32.974 15.387 -22.368 1.00 62.66 97 ILE A CA 1
ATOM 707 C C . ILE A 1 97 ? -34.454 15.398 -22.757 1.00 62.66 97 ILE A C 1
ATOM 709 O O . ILE A 1 97 ? -34.905 14.544 -23.519 1.00 62.66 97 ILE A O 1
ATOM 713 N N . GLY A 1 98 ? -35.184 16.419 -22.303 1.00 61.06 98 GLY A N 1
ATOM 714 C CA . GLY A 1 98 ? -36.556 16.715 -22.708 1.00 61.06 98 GLY A CA 1
ATOM 715 C C . GLY A 1 98 ? -36.597 17.825 -23.759 1.00 61.06 98 GLY A C 1
ATOM 716 O O . GLY A 1 98 ? -36.704 19.013 -23.431 1.00 61.06 98 GLY A O 1
ATOM 717 N N . SER A 1 99 ? -36.525 17.460 -25.043 1.00 63.81 99 SER A N 1
ATOM 718 C CA . SER A 1 99 ? -36.626 18.430 -26.141 1.00 63.81 99 SER A CA 1
ATOM 719 C C . SER A 1 99 ? -37.446 17.932 -27.322 1.00 63.81 99 SER A C 1
ATOM 721 O O . SER A 1 99 ? -37.337 16.780 -27.728 1.00 63.81 99 SER A O 1
ATOM 723 N N . ALA A 1 100 ? -38.249 18.811 -27.933 1.00 58.88 100 ALA A N 1
ATOM 724 C CA . ALA A 1 100 ? -39.073 18.439 -29.085 1.00 58.88 100 ALA A CA 1
ATOM 725 C C . ALA A 1 100 ? -38.221 18.036 -30.302 1.00 58.88 100 ALA A C 1
ATOM 727 O O . ALA A 1 100 ? -38.586 17.101 -31.012 1.00 58.88 100 ALA A O 1
ATOM 728 N N . SER A 1 101 ? -37.085 18.708 -30.522 1.00 61.62 101 SER A N 1
ATOM 729 C CA . SER A 1 101 ? -36.197 18.427 -31.655 1.00 61.62 101 SER A CA 1
ATOM 730 C C . SER A 1 101 ? -34.724 18.794 -31.385 1.00 61.62 101 SER A C 1
ATOM 732 O O . SER A 1 101 ? -34.265 19.835 -31.867 1.00 61.62 101 SER A O 1
ATOM 734 N N . PRO A 1 102 ? -33.980 17.996 -30.597 1.00 69.06 102 PRO A N 1
ATOM 735 C CA . PRO A 1 102 ? -32.565 18.213 -30.325 1.00 69.06 102 PRO A CA 1
ATOM 736 C C . PRO A 1 102 ? -31.666 17.878 -31.528 1.00 69.06 102 PRO A C 1
ATOM 738 O O . PRO A 1 102 ? -31.861 16.878 -32.226 1.00 69.06 102 PRO A O 1
ATOM 741 N N . GLN A 1 103 ? -30.643 18.711 -31.728 1.00 71.94 103 GLN A N 1
ATOM 742 C CA . GLN A 1 103 ? -29.550 18.525 -32.682 1.00 71.94 103 GLN A CA 1
ATOM 743 C C . GLN A 1 103 ? -28.222 18.447 -31.926 1.00 71.94 103 GLN A C 1
ATOM 745 O O . GLN A 1 103 ? -27.812 19.426 -31.302 1.00 71.94 103 GLN A O 1
ATOM 750 N N . ILE A 1 104 ? -27.548 17.299 -31.982 1.00 70.25 104 ILE A N 1
ATOM 751 C CA . ILE A 1 104 ? -26.310 17.045 -31.234 1.00 70.25 104 ILE A CA 1
ATOM 752 C C . ILE A 1 104 ? -25.205 16.617 -32.207 1.00 70.25 104 ILE A C 1
ATOM 754 O O . ILE A 1 104 ? -25.390 15.687 -32.991 1.00 70.25 104 ILE A O 1
ATOM 758 N N . GLY A 1 105 ? -24.051 17.286 -32.183 1.00 66.56 105 GLY A N 1
ATOM 759 C CA . GLY A 1 105 ? -22.944 16.981 -33.090 1.00 66.56 105 GLY A CA 1
ATOM 760 C C . GLY A 1 105 ? -21.570 16.962 -32.426 1.00 66.56 105 GLY A C 1
ATOM 761 O O . GLY A 1 105 ? -21.213 17.922 -31.752 1.00 66.56 105 GLY A O 1
ATOM 762 N N . GLY A 1 106 ? -20.763 15.927 -32.669 1.00 65.00 106 GLY A N 1
ATOM 763 C CA . GLY A 1 106 ? -19.372 15.915 -32.212 1.00 65.00 106 GLY A CA 1
ATOM 764 C C . GLY A 1 106 ? -18.508 14.739 -32.651 1.00 65.00 106 GLY A C 1
ATOM 765 O O . GLY A 1 106 ? -19.034 13.763 -33.174 1.00 65.00 106 GLY A O 1
ATOM 766 N N . SER A 1 107 ? -17.180 14.836 -32.503 1.00 59.72 107 SER A N 1
ATOM 767 C CA . SER A 1 107 ? -16.257 13.782 -32.967 1.00 59.72 107 SER A CA 1
ATOM 768 C C . SER A 1 107 ? -16.257 12.537 -32.077 1.00 59.72 107 SER A C 1
ATOM 770 O O . SER A 1 107 ? -16.320 11.436 -32.622 1.00 59.72 107 SER A O 1
ATOM 772 N N . GLU A 1 108 ? -16.274 12.694 -30.753 1.00 56.47 108 GLU A N 1
ATOM 773 C CA . GLU A 1 108 ? -16.417 11.610 -29.774 1.00 56.47 108 GLU A CA 1
ATOM 774 C C . GLU A 1 108 ? -17.582 11.924 -28.830 1.00 56.47 108 GLU A C 1
ATOM 776 O O . GLU A 1 108 ? -17.604 12.978 -28.190 1.00 56.47 108 GLU A O 1
ATOM 781 N N . MET A 1 109 ? -18.583 11.038 -28.766 1.00 57.47 109 MET A N 1
ATOM 782 C CA . MET A 1 109 ? -19.799 11.276 -27.977 1.00 57.47 109 MET A CA 1
ATOM 783 C C . MET A 1 109 ? -20.189 10.102 -27.077 1.00 57.47 109 MET A C 1
ATOM 785 O O . MET A 1 109 ? -20.322 8.971 -27.550 1.00 57.47 109 MET A O 1
ATOM 789 N N . GLY A 1 110 ? -20.469 10.409 -25.805 1.00 55.72 110 GLY A N 1
ATOM 790 C CA . GLY A 1 110 ? -21.050 9.511 -24.803 1.00 55.72 110 GLY A CA 1
ATOM 791 C C . GLY A 1 110 ? -22.356 10.058 -24.209 1.00 55.72 110 GLY A C 1
ATOM 792 O O . GLY A 1 110 ? -22.361 11.152 -23.649 1.00 55.72 110 GLY A O 1
ATOM 793 N N . ILE A 1 111 ? -23.458 9.304 -24.297 1.00 59.56 111 ILE A N 1
ATOM 794 C CA . ILE A 1 111 ? -24.767 9.649 -23.693 1.00 59.56 111 ILE A CA 1
ATOM 795 C C . ILE A 1 111 ? -25.198 8.515 -22.751 1.00 59.56 111 ILE A C 1
ATOM 797 O O . ILE A 1 111 ? -25.166 7.363 -23.183 1.00 59.56 111 ILE A O 1
ATOM 801 N N . ILE A 1 112 ? -25.569 8.807 -21.493 1.00 48.50 112 ILE A N 1
ATOM 802 C CA . ILE A 1 112 ? -25.556 7.795 -20.406 1.00 48.50 112 ILE A CA 1
ATOM 803 C C . ILE A 1 112 ? -26.915 7.492 -19.721 1.00 48.50 112 ILE A C 1
ATOM 805 O O . ILE A 1 112 ? -26.986 6.514 -18.979 1.00 48.50 112 ILE A O 1
ATOM 809 N N . GLU A 1 113 ? -28.006 8.235 -19.953 1.00 60.41 113 GLU A N 1
ATOM 810 C CA . GLU A 1 113 ? -29.279 7.971 -19.233 1.00 60.41 113 GLU A CA 1
ATOM 811 C C . GLU A 1 113 ? -30.515 7.795 -20.141 1.00 60.41 113 GLU A C 1
ATOM 813 O O . GLU A 1 113 ? -30.833 6.655 -20.483 1.00 60.41 113 GLU A O 1
ATOM 818 N N . GLU A 1 114 ? -31.216 8.856 -20.561 1.00 57.56 114 GLU A N 1
ATOM 819 C CA . GLU A 1 114 ? -32.467 8.724 -21.339 1.00 57.56 114 GLU A CA 1
ATOM 820 C C . GLU A 1 114 ? -32.742 9.969 -22.214 1.00 57.56 114 GLU A C 1
ATOM 822 O O . GLU A 1 114 ? -32.484 11.102 -21.802 1.00 57.56 114 GLU A O 1
ATOM 827 N N . ILE A 1 115 ? -33.247 9.783 -23.444 1.00 59.16 115 ILE A N 1
ATOM 828 C CA . ILE A 1 115 ? -33.671 10.890 -24.329 1.00 59.16 115 ILE A CA 1
ATOM 829 C C . ILE A 1 115 ? -35.141 10.700 -24.702 1.00 59.16 115 ILE A C 1
ATOM 831 O O . ILE A 1 115 ? -35.457 9.741 -25.407 1.00 59.16 115 ILE A O 1
ATOM 835 N N . ASP A 1 116 ? -36.005 11.649 -24.325 1.00 58.59 116 ASP A N 1
ATOM 836 C CA . ASP A 1 116 ? -37.415 11.680 -24.737 1.00 58.59 116 ASP A CA 1
ATOM 837 C C . ASP A 1 116 ? -37.674 12.868 -25.679 1.00 58.59 116 ASP A C 1
ATOM 839 O O . ASP A 1 116 ? -37.594 14.044 -25.303 1.00 58.59 116 ASP A O 1
ATOM 843 N N . SER A 1 117 ? -37.915 12.568 -26.959 1.00 58.69 117 SER A N 1
ATOM 844 C CA . SER A 1 117 ? -37.984 13.579 -28.014 1.00 58.69 117 SER A CA 1
ATOM 845 C C . SER A 1 117 ? -38.875 13.204 -29.197 1.00 58.69 117 SER A C 1
ATOM 847 O O . SER A 1 117 ? -38.833 12.090 -29.711 1.00 58.69 117 SER A O 1
ATOM 849 N N . ALA A 1 118 ? -39.600 14.173 -29.767 1.00 57.34 118 ALA A N 1
ATOM 850 C CA . ALA A 1 118 ? -40.362 13.937 -30.996 1.00 57.34 118 ALA A CA 1
ATOM 851 C C . ALA A 1 118 ? -39.462 13.659 -32.225 1.00 57.34 118 ALA A C 1
ATOM 853 O O . ALA A 1 118 ? -39.859 12.896 -33.111 1.00 57.34 118 ALA A O 1
ATOM 854 N N . SER A 1 119 ? -38.247 14.216 -32.281 1.00 57.66 119 SER A N 1
ATOM 855 C CA . SER A 1 119 ? -37.278 13.945 -33.356 1.00 57.66 119 SER A CA 1
ATOM 856 C C . SER A 1 119 ? -35.838 14.208 -32.918 1.00 57.66 119 SER A C 1
ATOM 858 O O . SER A 1 119 ? -35.529 15.333 -32.551 1.00 57.66 119 SER A O 1
ATOM 860 N N . LEU A 1 120 ? -34.937 13.233 -33.035 1.00 61.44 120 LEU A N 1
ATOM 861 C CA . LEU A 1 120 ? -33.534 13.359 -32.620 1.00 61.44 120 LEU A CA 1
ATOM 862 C C . LEU A 1 120 ? -32.585 13.335 -33.834 1.00 61.44 120 LEU A C 1
ATOM 864 O O . LEU A 1 120 ? -32.618 12.392 -34.632 1.00 61.44 120 LEU A O 1
ATOM 868 N N . GLN A 1 121 ? -31.719 14.350 -33.960 1.00 67.75 121 GLN A N 1
ATOM 869 C CA . GLN A 1 121 ? -30.638 14.393 -34.955 1.00 67.75 121 GLN A CA 1
ATOM 870 C C . GLN A 1 121 ? -29.267 14.334 -34.277 1.00 67.75 121 GLN A C 1
ATOM 872 O O . GLN A 1 121 ? -28.943 15.201 -33.466 1.00 67.75 121 GLN A O 1
ATOM 877 N N . VAL A 1 122 ? -28.453 13.337 -34.642 1.00 64.25 122 VAL A N 1
ATOM 878 C CA . VAL A 1 122 ? -27.102 13.147 -34.087 1.00 64.25 122 VAL A CA 1
ATOM 879 C C . VAL A 1 122 ? -26.068 12.980 -35.205 1.00 64.25 122 VAL A C 1
ATOM 881 O O . VAL A 1 122 ? -26.298 12.239 -36.163 1.00 64.25 122 VAL A O 1
ATOM 884 N N . SER A 1 123 ? -24.916 13.647 -35.113 1.00 64.88 123 SER A N 1
ATOM 885 C CA . SER A 1 123 ? -23.831 13.516 -36.103 1.00 64.88 123 SER A CA 1
ATOM 886 C C . SER A 1 123 ? -22.448 13.428 -35.458 1.00 64.88 123 SER A C 1
ATOM 888 O O . SER A 1 123 ? -22.116 14.282 -34.644 1.00 64.88 123 SER A O 1
ATOM 890 N N . GLY A 1 124 ? -21.627 12.442 -35.839 1.00 59.88 124 GLY A N 1
ATOM 891 C CA . GLY A 1 124 ? -20.286 12.266 -35.264 1.00 59.88 124 GLY A CA 1
ATOM 892 C C . GLY A 1 124 ? -19.452 11.126 -35.851 1.00 59.88 124 GLY A C 1
ATOM 893 O O . GLY A 1 124 ? -19.992 10.301 -36.592 1.00 59.88 124 GLY A O 1
ATOM 894 N N . SER A 1 125 ? -18.147 11.101 -35.541 1.00 52.66 125 SER A N 1
ATOM 895 C CA . SER A 1 125 ? -17.192 10.070 -35.998 1.00 52.66 125 SER A CA 1
ATOM 896 C C . SER A 1 125 ? -17.151 8.833 -35.092 1.00 52.66 125 SER A C 1
ATOM 898 O O . SER A 1 125 ? -17.126 7.720 -35.612 1.00 52.66 125 SER A O 1
ATOM 900 N N . GLU A 1 126 ? -17.240 8.998 -33.769 1.00 53.53 126 GLU A N 1
ATOM 901 C CA . GLU A 1 126 ? -17.362 7.915 -32.786 1.00 53.53 126 GLU A CA 1
ATOM 902 C C . GLU A 1 126 ? -18.526 8.195 -31.820 1.00 53.53 126 GLU A C 1
ATOM 904 O O . GLU A 1 126 ? -18.614 9.260 -31.209 1.00 53.53 126 GLU A O 1
ATOM 909 N N . MET A 1 127 ? -19.463 7.246 -31.704 1.00 53.94 127 MET A N 1
ATOM 910 C CA . MET A 1 127 ? -20.711 7.413 -30.947 1.00 53.94 127 MET A CA 1
ATOM 911 C C . MET A 1 127 ? -20.963 6.224 -30.012 1.00 53.94 127 MET A C 1
ATOM 913 O O . MET A 1 127 ? -21.067 5.085 -30.472 1.00 53.94 127 MET A O 1
ATOM 917 N N . GLY A 1 128 ? -21.137 6.499 -28.716 1.00 50.09 128 GLY A N 1
ATOM 918 C CA . GLY A 1 128 ? -21.599 5.555 -27.700 1.00 50.09 128 GLY A CA 1
ATOM 919 C C . GLY A 1 128 ? -22.842 6.078 -26.975 1.00 50.09 128 GLY A C 1
ATOM 920 O O . GLY A 1 128 ? -22.762 7.021 -26.196 1.00 50.09 128 GLY A O 1
ATOM 921 N N . ILE A 1 129 ? -23.998 5.453 -27.207 1.00 52.09 129 ILE A N 1
ATOM 922 C CA . ILE A 1 129 ? -25.240 5.746 -26.473 1.00 52.09 129 ILE A CA 1
ATOM 923 C C . ILE A 1 129 ? -25.529 4.561 -25.552 1.00 52.09 129 ILE A C 1
ATOM 925 O O . ILE A 1 129 ? -25.647 3.427 -26.015 1.00 52.09 129 ILE A O 1
ATOM 929 N N . ILE A 1 130 ? -25.626 4.819 -24.254 1.00 45.59 130 ILE A N 1
ATOM 930 C CA . ILE A 1 130 ? -25.931 3.846 -23.207 1.00 45.59 130 ILE A CA 1
ATOM 931 C C . ILE A 1 130 ? -27.165 4.384 -22.474 1.00 45.59 130 ILE A C 1
ATOM 933 O O . ILE A 1 130 ? -27.037 5.004 -21.433 1.00 45.59 130 ILE A O 1
ATOM 937 N N . GLY A 1 131 ? -28.352 4.216 -23.060 1.00 48.75 131 GLY A N 1
ATOM 938 C CA . GLY A 1 131 ? -29.621 4.723 -22.521 1.00 48.75 131 GLY A CA 1
ATOM 939 C C . GLY A 1 131 ? -30.817 4.343 -23.401 1.00 48.75 131 GLY A C 1
ATOM 940 O O . GLY A 1 131 ? -30.623 3.952 -24.558 1.00 48.75 131 GLY A O 1
ATOM 941 N N . GLU A 1 132 ? -32.046 4.421 -22.879 1.00 48.78 132 GLU A N 1
ATOM 942 C CA . GLU A 1 132 ? -33.260 4.238 -23.693 1.00 48.78 132 GLU A CA 1
ATOM 943 C C . GLU A 1 132 ? -33.523 5.508 -24.533 1.00 48.78 132 GLU A C 1
ATOM 945 O O . GLU A 1 132 ? -33.483 6.631 -24.034 1.00 48.78 132 GLU A O 1
ATOM 950 N N . ILE A 1 133 ? -33.747 5.345 -25.846 1.00 53.12 133 ILE A N 1
ATOM 951 C CA . ILE A 1 133 ? -34.117 6.451 -26.747 1.00 53.12 133 ILE A CA 1
ATOM 952 C C . ILE A 1 133 ? -35.623 6.370 -27.011 1.00 53.12 133 ILE A C 1
ATOM 954 O O . ILE A 1 133 ? -36.076 5.556 -27.822 1.00 53.12 133 ILE A O 1
ATOM 958 N N . GLY A 1 134 ? -36.394 7.246 -26.376 1.00 48.66 134 GLY A N 1
ATOM 959 C CA . GLY A 1 134 ? -37.793 7.497 -26.696 1.00 48.66 134 GLY A CA 1
ATOM 960 C C . GLY A 1 134 ? -37.900 8.541 -27.803 1.00 48.66 134 GLY A C 1
ATOM 961 O O . GLY A 1 134 ? -38.055 9.725 -27.527 1.00 48.66 134 GLY A O 1
ATOM 962 N N . SER A 1 135 ? -37.802 8.142 -29.079 1.00 50.38 135 SER A N 1
ATOM 963 C CA . SER A 1 135 ? -38.049 9.084 -30.180 1.00 50.38 135 SER A CA 1
ATOM 964 C C . SER A 1 135 ? -38.913 8.546 -31.309 1.00 50.38 135 SER A C 1
ATOM 966 O O . SER A 1 135 ? -38.742 7.419 -31.769 1.00 50.38 135 SER A O 1
ATOM 968 N N . ALA A 1 136 ? -39.833 9.388 -31.795 1.00 39.16 136 ALA A N 1
ATOM 969 C CA . ALA A 1 136 ? -40.695 9.062 -32.930 1.00 39.16 136 ALA A CA 1
ATOM 970 C C . ALA A 1 136 ? -39.942 9.080 -34.276 1.00 39.16 136 ALA A C 1
ATOM 972 O O . ALA A 1 136 ? -40.416 8.485 -35.246 1.00 39.16 136 ALA A O 1
ATOM 973 N N . SER A 1 137 ? -38.773 9.734 -34.354 1.00 44.56 137 SER A N 1
ATOM 974 C CA . SER A 1 137 ? -37.901 9.714 -35.535 1.00 44.56 137 SER A CA 1
ATOM 975 C C . SER A 1 137 ? -36.433 9.990 -35.174 1.00 44.56 137 SER A C 1
ATOM 977 O O . SER A 1 137 ? -36.117 11.009 -34.569 1.00 44.56 137 SER A O 1
ATOM 979 N N . LEU A 1 138 ? -35.529 9.088 -35.571 1.00 49.62 138 LEU A N 1
ATOM 980 C CA . LEU A 1 138 ? -34.080 9.196 -35.355 1.00 49.62 138 LEU A CA 1
ATOM 981 C C . LEU A 1 138 ? -33.359 9.377 -36.699 1.00 49.62 138 LEU A C 1
ATOM 983 O O . LEU A 1 138 ? -33.564 8.583 -37.619 1.00 49.62 138 LEU A O 1
ATOM 987 N N . GLN A 1 139 ? -32.489 10.383 -36.808 1.00 53.25 139 GLN A N 1
ATOM 988 C CA . GLN A 1 139 ? -31.566 10.553 -37.938 1.00 53.25 139 GLN A CA 1
ATOM 989 C C . GLN A 1 139 ? -30.125 10.655 -37.425 1.00 53.25 139 GLN A C 1
ATOM 991 O O . GLN A 1 139 ? -29.765 11.627 -36.763 1.00 53.25 139 GLN A O 1
ATOM 996 N N . ALA A 1 140 ? -29.300 9.659 -37.754 1.00 55.41 140 ALA A N 1
ATOM 997 C CA . ALA A 1 140 ? -27.875 9.636 -37.436 1.00 55.41 140 ALA A CA 1
ATOM 998 C C . ALA A 1 140 ? -27.047 9.781 -38.722 1.00 55.41 140 ALA A C 1
ATOM 1000 O O . ALA A 1 140 ? -27.153 8.941 -39.616 1.00 55.41 140 ALA A O 1
ATOM 1001 N N . ASN A 1 141 ? -26.223 10.828 -38.818 1.00 54.16 141 ASN A N 1
ATOM 1002 C CA . ASN A 1 141 ? -25.353 11.070 -39.973 1.00 54.16 141 ASN A CA 1
ATOM 1003 C C . ASN A 1 141 ? -23.883 10.905 -39.557 1.00 54.16 141 ASN A C 1
ATOM 1005 O O . ASN A 1 141 ? -23.344 11.748 -38.842 1.00 54.16 141 ASN A O 1
ATOM 1009 N N . GLN A 1 142 ? -23.221 9.839 -40.014 1.00 49.88 142 GLN A N 1
ATOM 1010 C CA . GLN A 1 142 ? -21.760 9.727 -39.930 1.00 49.88 142 GLN A CA 1
ATOM 1011 C C . GLN A 1 142 ? -21.130 10.575 -41.040 1.00 49.88 142 GLN A C 1
ATOM 1013 O O . GLN A 1 142 ? -21.540 10.486 -42.201 1.00 49.88 142 GLN A O 1
ATOM 1018 N N . ALA A 1 143 ? -20.151 11.412 -40.697 1.00 37.62 143 ALA A N 1
ATOM 1019 C CA . ALA A 1 143 ? -19.394 12.172 -41.684 1.00 37.62 143 ALA A CA 1
ATOM 1020 C C . ALA A 1 143 ? -18.495 11.207 -42.475 1.00 37.62 143 ALA A C 1
ATOM 1022 O O . ALA A 1 143 ? -17.476 10.739 -41.978 1.00 37.62 143 ALA A O 1
ATOM 1023 N N . ALA A 1 144 ? -18.906 10.873 -43.697 1.00 34.84 144 ALA A N 1
ATOM 1024 C CA . ALA A 1 144 ? -18.066 10.158 -44.646 1.00 34.84 144 ALA A CA 1
ATOM 1025 C C . ALA A 1 144 ? -17.057 11.137 -45.270 1.00 34.84 144 ALA A C 1
ATOM 1027 O O . ALA A 1 144 ? -17.450 12.089 -45.948 1.00 34.84 144 ALA A O 1
ATOM 1028 N N . ASP A 1 145 ? -15.766 10.891 -45.065 1.00 31.09 145 ASP A N 1
ATOM 1029 C CA . ASP A 1 145 ? -14.689 11.579 -45.777 1.00 31.09 145 ASP A CA 1
ATOM 1030 C C . ASP A 1 145 ? -14.696 11.227 -47.282 1.00 31.09 145 ASP A C 1
ATOM 1032 O O . ASP A 1 145 ? -14.506 10.070 -47.644 1.00 31.09 145 ASP A O 1
ATOM 1036 N N . GLY A 1 146 ? -14.858 12.248 -48.139 1.00 27.86 146 GLY A N 1
ATOM 1037 C CA . GLY A 1 146 ? -14.234 12.418 -49.473 1.00 27.86 146 GLY A CA 1
ATOM 1038 C C . GLY A 1 146 ? -14.569 11.457 -50.645 1.00 27.86 146 GLY A C 1
ATOM 1039 O O . GLY A 1 146 ? -14.693 10.254 -50.460 1.00 27.86 146 GLY A O 1
ATOM 1040 N N . PRO A 1 147 ? -14.673 11.942 -51.908 1.00 28.25 147 PRO A N 1
ATOM 1041 C CA . PRO A 1 147 ? -15.409 11.251 -52.969 1.00 28.25 147 PRO A CA 1
ATOM 1042 C C . PRO A 1 147 ? -14.555 10.281 -53.802 1.00 28.25 147 PRO A C 1
ATOM 1044 O O . PRO A 1 147 ? -13.485 10.634 -54.294 1.00 28.25 147 PRO A O 1
ATOM 1047 N N . LEU A 1 148 ? -15.104 9.098 -54.089 1.00 25.89 148 LEU A N 1
ATOM 1048 C CA . LEU A 1 148 ? -14.745 8.309 -55.268 1.00 25.89 148 LEU A CA 1
ATOM 1049 C C . LEU A 1 148 ? -15.879 8.432 -56.289 1.00 25.89 148 LEU A C 1
ATOM 1051 O O . LEU A 1 148 ? -16.981 7.924 -56.089 1.00 25.89 148 LEU A O 1
ATOM 1055 N N . GLU A 1 149 ? -15.601 9.140 -57.384 1.00 25.73 149 GLU A N 1
ATOM 1056 C CA . GLU A 1 149 ? -16.401 9.077 -58.604 1.00 25.73 149 GLU A CA 1
ATOM 1057 C C . GLU A 1 149 ? -16.498 7.623 -59.083 1.00 25.73 149 GLU A C 1
ATOM 1059 O O . GLU A 1 149 ? -15.493 6.942 -59.286 1.00 25.73 149 GLU A O 1
ATOM 1064 N N . GLY A 1 150 ? -17.724 7.155 -59.293 1.00 24.98 150 GLY A N 1
ATOM 1065 C CA . GLY A 1 150 ? -17.981 5.817 -59.808 1.00 24.98 150 GLY A CA 1
ATOM 1066 C C . GLY A 1 150 ? -19.438 5.439 -59.626 1.00 24.98 150 GLY A C 1
ATOM 1067 O O . GLY A 1 150 ? -19.780 4.659 -58.747 1.00 24.98 150 GLY A O 1
ATOM 1068 N N . ALA A 1 151 ? -20.302 6.042 -60.438 1.00 27.17 151 ALA A N 1
ATOM 1069 C CA . ALA A 1 151 ? -21.718 5.718 -60.516 1.00 27.17 151 ALA A CA 1
ATOM 1070 C C . ALA A 1 151 ? -21.955 4.204 -60.622 1.00 27.17 151 ALA A C 1
ATOM 1072 O O . ALA A 1 151 ? -21.375 3.583 -61.504 1.00 27.17 151 ALA A O 1
ATOM 1073 N N . LEU A 1 152 ? -22.858 3.662 -59.796 1.00 24.70 152 LEU A N 1
ATOM 1074 C CA . LEU A 1 152 ? -23.816 2.603 -60.141 1.00 24.70 152 LEU A CA 1
ATOM 1075 C C . LEU A 1 152 ? -24.960 2.600 -59.101 1.00 24.70 152 LEU A C 1
ATOM 1077 O O . LEU A 1 152 ? -24.754 2.786 -57.906 1.00 24.70 152 LEU A O 1
ATOM 1081 N N . SER A 1 153 ? -26.181 2.474 -59.610 1.00 24.47 153 SER A N 1
ATOM 1082 C CA . SER A 1 153 ? -27.489 2.610 -58.951 1.00 24.47 153 SER A CA 1
ATOM 1083 C C . SER A 1 153 ? -27.837 1.491 -57.945 1.00 24.47 153 SER A C 1
ATOM 1085 O O . SER A 1 153 ? -27.257 0.410 -58.023 1.00 24.47 153 SER A O 1
ATOM 1087 N N . PRO A 1 154 ? -28.823 1.712 -57.045 1.00 31.77 154 PRO A N 1
ATOM 1088 C CA . PRO A 1 154 ? -29.106 0.850 -55.902 1.00 31.77 154 PRO A CA 1
ATOM 1089 C C . PRO A 1 154 ? -29.990 -0.340 -56.287 1.00 31.77 154 PRO A C 1
ATOM 1091 O O . PRO A 1 154 ? -31.079 -0.162 -56.835 1.00 31.77 154 PRO A O 1
ATOM 1094 N N . SER A 1 155 ? -29.570 -1.551 -55.935 1.00 26.58 155 SER A N 1
ATOM 1095 C CA . SER A 1 155 ? -30.471 -2.700 -55.913 1.00 26.58 155 SER A CA 1
ATOM 1096 C C . SER A 1 155 ? -30.060 -3.702 -54.841 1.00 26.58 155 SER A C 1
ATOM 1098 O O . SER A 1 155 ? -28.970 -4.263 -54.888 1.00 26.58 155 SER A O 1
ATOM 1100 N N . GLU A 1 156 ? -31.020 -3.936 -53.947 1.00 26.94 156 GLU A N 1
ATOM 1101 C CA . GLU A 1 156 ? -31.246 -5.171 -53.196 1.00 26.94 156 GLU A CA 1
ATOM 1102 C C . GLU A 1 156 ? -30.419 -5.390 -51.921 1.00 26.94 156 GLU A C 1
ATOM 1104 O O . GLU A 1 156 ? -29.364 -6.017 -51.884 1.00 26.94 156 GLU A O 1
ATOM 1109 N N . CYS A 1 157 ? -31.036 -4.958 -50.816 1.00 28.55 157 CYS A N 1
ATOM 1110 C CA . CYS A 1 157 ? -31.013 -5.686 -49.556 1.00 28.55 157 CYS A CA 1
ATOM 1111 C C . CYS A 1 157 ? -31.188 -7.192 -49.797 1.00 28.55 157 CYS A C 1
ATOM 1113 O O . CYS A 1 157 ? -32.259 -7.624 -50.216 1.00 28.55 157 CYS A O 1
ATOM 1115 N N . THR A 1 158 ? -30.203 -7.990 -49.394 1.00 27.81 158 THR A N 1
ATOM 1116 C CA . THR A 1 158 ? -30.472 -9.308 -48.813 1.00 27.81 158 THR A CA 1
ATOM 1117 C C . THR A 1 158 ? -29.468 -9.578 -47.702 1.00 27.81 158 THR A C 1
ATOM 1119 O O . THR A 1 158 ? -28.337 -9.989 -47.950 1.00 27.81 158 THR A O 1
ATOM 1122 N N . GLU A 1 159 ? -29.911 -9.357 -46.465 1.00 43.12 159 GLU A N 1
ATOM 1123 C CA . GLU A 1 159 ? -29.356 -9.999 -45.278 1.00 43.12 159 GLU A CA 1
ATOM 1124 C C . GLU A 1 159 ? -29.396 -11.519 -45.462 1.00 43.12 159 GLU A C 1
ATOM 1126 O O . GLU A 1 159 ? -30.461 -12.138 -45.447 1.00 43.12 159 GLU A O 1
ATOM 1131 N N . LYS A 1 160 ? -28.224 -12.131 -45.611 1.00 35.84 160 LYS A N 1
ATOM 1132 C CA . LYS A 1 160 ? -27.987 -13.533 -45.255 1.00 35.84 160 LYS A CA 1
ATOM 1133 C C . LYS A 1 160 ? -26.582 -13.659 -44.677 1.00 35.84 160 LYS A C 1
ATOM 1135 O O . LYS A 1 160 ? -25.699 -14.246 -45.292 1.00 35.84 160 LYS A O 1
ATOM 1140 N N . THR A 1 161 ? -26.369 -13.116 -43.483 1.00 37.00 161 THR A N 1
ATOM 1141 C CA . THR A 1 161 ? -25.262 -13.554 -42.626 1.00 37.00 161 THR A CA 1
ATOM 1142 C C . THR A 1 161 ? -25.603 -14.957 -42.123 1.00 37.00 161 THR A C 1
ATOM 1144 O O . THR A 1 161 ? -26.373 -15.167 -41.191 1.00 37.00 161 THR A O 1
ATOM 1147 N N . THR A 1 162 ? -25.105 -15.959 -42.839 1.00 43.03 162 THR A N 1
ATOM 1148 C CA . THR A 1 162 ? -25.239 -17.377 -42.502 1.00 43.03 162 THR A CA 1
ATOM 1149 C C . THR A 1 162 ? -24.598 -17.674 -41.145 1.00 43.03 162 THR A C 1
ATOM 1151 O O . THR A 1 162 ? -23.501 -17.198 -40.864 1.00 43.03 162 THR A O 1
ATOM 1154 N N . TYR A 1 163 ? -25.247 -18.511 -40.327 1.00 40.84 163 TYR A N 1
ATOM 1155 C CA . TYR A 1 163 ? -24.766 -18.991 -39.018 1.00 40.84 163 TYR A CA 1
ATOM 1156 C C . TYR A 1 163 ? -23.289 -19.449 -39.007 1.00 40.84 163 TYR A C 1
ATOM 1158 O O . TYR A 1 163 ? -22.618 -19.326 -37.984 1.00 40.84 163 TYR A O 1
ATOM 1166 N N . GLU A 1 164 ? -22.764 -19.921 -40.140 1.00 43.62 164 GLU A N 1
ATOM 1167 C CA . GLU A 1 164 ? -21.363 -20.329 -40.317 1.00 43.62 164 GLU A CA 1
ATOM 1168 C C . GLU A 1 164 ? -20.356 -19.171 -40.183 1.00 43.62 164 GLU A C 1
ATOM 1170 O O . GLU A 1 164 ? -19.241 -19.383 -39.705 1.00 43.62 164 GLU A O 1
ATOM 1175 N N . ASP A 1 165 ? -20.739 -17.939 -40.531 1.00 54.44 165 ASP A N 1
ATOM 1176 C CA . ASP A 1 165 ? -19.876 -16.756 -40.398 1.00 54.44 165 ASP A CA 1
ATOM 1177 C C . ASP A 1 165 ? -19.804 -16.281 -38.936 1.00 54.44 165 ASP A C 1
ATOM 1179 O O . ASP A 1 165 ? -18.735 -15.945 -38.416 1.00 54.44 165 ASP A O 1
ATOM 1183 N N . TRP A 1 166 ? -20.922 -16.388 -38.208 1.00 70.62 166 TRP A N 1
ATOM 1184 C CA . TRP A 1 166 ? -20.949 -16.174 -36.760 1.00 70.62 166 TRP A CA 1
ATOM 1185 C C . TRP A 1 166 ? -20.134 -17.235 -36.021 1.00 70.62 166 TRP A C 1
ATOM 1187 O O . TRP A 1 166 ? -19.328 -16.898 -35.156 1.00 70.62 166 TRP A O 1
ATOM 1197 N N . GLU A 1 167 ? -20.274 -18.510 -36.387 1.00 65.06 167 GLU A N 1
ATOM 1198 C CA . GLU A 1 167 ? -19.512 -19.590 -35.763 1.00 65.06 167 GLU A CA 1
ATOM 1199 C C . GLU A 1 167 ? -18.014 -19.488 -36.096 1.00 65.06 167 GLU A C 1
ATOM 1201 O O . GLU A 1 167 ? -17.167 -19.688 -35.225 1.00 65.06 167 GLU A O 1
ATOM 1206 N N . GLY A 1 168 ? -17.662 -19.094 -37.322 1.00 69.69 168 GLY A N 1
ATOM 1207 C CA . GLY A 1 168 ? -16.286 -18.806 -37.728 1.00 69.69 168 GLY A CA 1
ATOM 1208 C C . GLY A 1 168 ? -15.684 -17.589 -37.016 1.00 69.69 168 GLY A C 1
ATOM 1209 O O . GLY A 1 168 ? -14.504 -17.602 -36.658 1.00 69.69 168 GLY A O 1
ATOM 1210 N N . SER A 1 169 ? -16.481 -16.548 -36.769 1.00 62.00 169 SER A N 1
ATOM 1211 C CA . SER A 1 169 ? -16.108 -15.378 -35.963 1.00 62.00 169 SER A CA 1
ATOM 1212 C C . SER A 1 169 ? -15.930 -15.743 -34.485 1.00 62.00 169 SER A C 1
ATOM 1214 O O . SER A 1 169 ? -14.894 -15.440 -33.896 1.00 62.00 169 SER A O 1
ATOM 1216 N N . MET A 1 170 ? -16.870 -16.496 -33.907 1.00 67.06 170 MET A N 1
ATOM 1217 C CA . MET A 1 170 ? -16.793 -17.024 -32.541 1.00 67.06 170 MET A CA 1
ATOM 1218 C C . MET A 1 170 ? -15.577 -17.934 -32.368 1.00 67.06 170 MET A C 1
ATOM 1220 O O . MET A 1 170 ? -14.834 -17.768 -31.412 1.00 67.06 170 MET A O 1
ATOM 1224 N N . ARG A 1 171 ? -15.296 -18.845 -33.308 1.00 69.62 171 ARG A N 1
ATOM 1225 C CA . ARG A 1 171 ? -14.112 -19.723 -33.267 1.00 69.62 171 ARG A CA 1
ATOM 1226 C C . ARG A 1 171 ? -12.800 -18.948 -33.397 1.00 69.62 171 ARG A C 1
ATOM 1228 O O . ARG A 1 171 ? -11.819 -19.356 -32.779 1.00 69.62 171 ARG A O 1
ATOM 1235 N N . ARG A 1 172 ? -12.769 -17.848 -34.160 1.00 56.97 172 ARG A N 1
ATOM 1236 C CA . ARG A 1 172 ? -11.623 -16.919 -34.213 1.00 56.97 172 ARG A CA 1
ATOM 1237 C C . ARG A 1 172 ? -11.440 -16.195 -32.882 1.00 56.97 172 ARG A C 1
ATOM 1239 O O . ARG A 1 172 ? -10.409 -16.385 -32.256 1.00 56.97 172 ARG A O 1
ATOM 1246 N N . ARG A 1 173 ? -12.478 -15.521 -32.376 1.00 59.00 173 ARG A N 1
ATOM 1247 C CA . ARG A 1 173 ? -12.457 -14.838 -31.069 1.00 59.00 173 ARG A CA 1
ATOM 1248 C C . ARG A 1 173 ? -12.143 -15.789 -29.915 1.00 59.00 173 ARG A C 1
ATOM 1250 O O . ARG A 1 173 ? -11.425 -15.421 -28.999 1.00 59.00 173 ARG A O 1
ATOM 1257 N N . MET A 1 174 ? -12.632 -17.028 -29.965 1.00 51.84 174 MET A N 1
ATOM 1258 C CA . MET A 1 174 ? -12.307 -18.070 -28.992 1.00 51.84 174 MET A CA 1
ATOM 1259 C C . MET A 1 174 ? -10.862 -18.534 -29.112 1.00 51.84 174 MET A C 1
ATOM 1261 O O . MET A 1 174 ? -10.271 -18.798 -28.078 1.00 51.84 174 MET A O 1
ATOM 1265 N N . LYS A 1 175 ? -10.282 -18.639 -30.317 1.00 51.75 175 LYS A N 1
ATOM 1266 C CA . LYS A 1 175 ? -8.845 -18.907 -30.495 1.00 51.75 175 LYS A CA 1
ATOM 1267 C C . LYS A 1 175 ? -8.000 -17.743 -29.987 1.00 51.75 175 LYS A C 1
ATOM 1269 O O . LYS A 1 175 ? -7.045 -17.996 -29.264 1.00 51.75 175 LYS A O 1
ATOM 1274 N N . ASP A 1 176 ? -8.398 -16.507 -30.269 1.00 49.47 176 ASP A N 1
ATOM 1275 C CA . ASP A 1 176 ? -7.736 -15.299 -29.767 1.00 49.47 176 ASP A CA 1
ATOM 1276 C C . ASP A 1 176 ? -7.859 -15.191 -28.233 1.00 49.47 176 ASP A C 1
ATOM 1278 O O . ASP A 1 176 ? -6.903 -14.831 -27.555 1.00 49.47 176 ASP A O 1
ATOM 1282 N N . ALA A 1 177 ? -8.981 -15.630 -27.652 1.00 48.81 177 ALA A N 1
ATOM 1283 C CA . ALA A 1 177 ? -9.172 -15.733 -26.202 1.00 48.81 177 ALA A CA 1
ATOM 1284 C C . ALA A 1 177 ? -8.457 -16.952 -25.570 1.00 48.81 177 ALA A C 1
ATOM 1286 O O . ALA A 1 177 ? -8.001 -16.884 -24.426 1.00 48.81 177 ALA A O 1
ATOM 1287 N N . HIS A 1 178 ? -8.324 -18.074 -26.293 1.00 38.62 178 HIS A N 1
ATOM 1288 C CA . HIS A 1 178 ? -7.496 -19.230 -25.904 1.00 38.62 178 HIS A CA 1
ATOM 1289 C C . HIS A 1 178 ? -5.995 -18.930 -26.029 1.00 38.62 178 HIS A C 1
ATOM 1291 O O . HIS A 1 178 ? -5.184 -19.580 -25.369 1.00 38.62 178 HIS A O 1
ATOM 1297 N N . CYS A 1 179 ? -5.615 -17.914 -26.808 1.00 39.12 179 CYS A N 1
ATOM 1298 C CA . CYS A 1 179 ? -4.253 -17.392 -26.917 1.00 39.12 179 CYS A CA 1
ATOM 1299 C C . CYS A 1 179 ? -3.753 -16.677 -25.643 1.00 39.12 179 CYS A C 1
ATOM 1301 O O . CYS A 1 179 ? -2.649 -16.142 -25.640 1.00 39.12 179 CYS A O 1
ATOM 1303 N N . ASN A 1 180 ? -4.457 -16.786 -24.509 1.00 43.03 180 ASN A N 1
ATOM 1304 C CA . ASN A 1 180 ? -3.858 -16.599 -23.180 1.00 43.03 180 ASN A CA 1
ATOM 1305 C C . ASN A 1 180 ? -2.719 -17.603 -22.876 1.00 43.03 180 ASN A C 1
ATOM 1307 O O . ASN A 1 180 ? -2.004 -17.442 -21.890 1.00 43.03 180 ASN A O 1
ATOM 1311 N N . HIS A 1 181 ? -2.507 -18.610 -23.734 1.00 35.31 181 HIS A N 1
ATOM 1312 C CA . HIS A 1 181 ? -1.365 -19.530 -23.689 1.00 35.31 181 HIS A CA 1
ATOM 1313 C C . HIS A 1 181 ? -0.003 -18.883 -24.050 1.00 35.31 181 HIS A C 1
ATOM 1315 O O . HIS A 1 181 ? 1.025 -19.537 -23.904 1.00 35.31 181 HIS A O 1
ATOM 1321 N N . TRP A 1 182 ? 0.033 -17.616 -24.496 1.00 36.09 182 TRP A N 1
ATOM 1322 C CA . TRP A 1 182 ? 1.277 -16.876 -24.788 1.00 36.09 182 TRP A CA 1
ATOM 1323 C C . TRP A 1 182 ? 1.854 -16.085 -23.611 1.00 36.09 182 TRP A C 1
ATOM 1325 O O . TRP A 1 182 ? 2.931 -15.501 -23.740 1.00 36.09 182 TRP A O 1
ATOM 1335 N N . ARG A 1 183 ? 1.190 -16.061 -22.452 1.00 47.47 183 ARG A N 1
ATOM 1336 C CA . ARG A 1 183 ? 1.807 -15.499 -21.251 1.00 47.47 183 ARG A CA 1
ATOM 1337 C C . ARG A 1 183 ? 2.883 -16.467 -20.756 1.00 47.47 183 ARG A C 1
ATOM 1339 O O . ARG A 1 183 ? 2.587 -17.402 -20.021 1.00 47.47 183 ARG A O 1
ATOM 1346 N N . GLN A 1 184 ? 4.127 -16.253 -21.194 1.00 46.72 184 GLN A N 1
ATOM 1347 C CA . GLN A 1 184 ? 5.296 -16.941 -20.629 1.00 46.72 184 GLN A CA 1
ATOM 1348 C C . GLN A 1 184 ? 5.388 -16.700 -19.112 1.00 46.72 184 GLN A C 1
ATOM 1350 O O . GLN A 1 184 ? 5.857 -17.572 -18.390 1.00 46.72 184 GLN A O 1
ATOM 1355 N N . GLU A 1 185 ? 4.872 -15.556 -18.643 1.00 56.78 185 GLU A N 1
ATOM 1356 C CA . GLU A 1 185 ? 4.747 -15.182 -17.236 1.00 56.78 185 GLU A CA 1
ATOM 1357 C C . GLU A 1 185 ? 3.291 -14.876 -16.849 1.00 56.78 185 GLU A C 1
ATOM 1359 O O . GLU A 1 185 ? 2.590 -14.183 -17.591 1.00 56.78 185 GLU A O 1
ATOM 1364 N N . PRO A 1 186 ? 2.810 -15.320 -15.674 1.00 67.25 186 PRO A N 1
ATOM 1365 C CA . PRO A 1 186 ? 1.511 -14.906 -15.162 1.00 67.25 186 PRO A CA 1
ATOM 1366 C C . PRO A 1 186 ? 1.463 -13.387 -14.951 1.00 67.25 186 PRO A C 1
ATOM 1368 O O . PRO A 1 186 ? 2.343 -12.828 -14.297 1.00 67.25 186 PRO A O 1
ATOM 1371 N N . CYS A 1 187 ? 0.399 -12.751 -15.459 1.00 79.75 187 CYS A N 1
ATOM 1372 C CA . CYS A 1 187 ? 0.096 -11.327 -15.276 1.00 79.75 187 CYS A CA 1
ATOM 1373 C C . CYS A 1 187 ? 0.371 -10.868 -13.841 1.00 79.75 187 CYS A C 1
ATOM 1375 O O . CYS A 1 187 ? -0.091 -11.508 -12.893 1.00 79.75 187 CYS A O 1
ATOM 1377 N N . SER A 1 188 ? 1.100 -9.766 -13.693 1.00 86.75 188 SER A N 1
ATOM 1378 C CA . SER A 1 188 ? 1.587 -9.292 -12.401 1.00 86.75 188 SER A CA 1
ATOM 1379 C C . SER A 1 188 ? 1.419 -7.788 -12.179 1.00 86.75 188 SER A C 1
ATOM 1381 O O . SER A 1 188 ? 1.483 -7.333 -11.048 1.00 86.75 188 SER A O 1
ATOM 1383 N N . ILE A 1 189 ? 1.208 -6.991 -13.222 1.00 91.81 189 ILE A N 1
ATOM 1384 C CA . ILE A 1 189 ? 1.064 -5.536 -13.112 1.00 91.81 189 ILE A CA 1
ATOM 1385 C C . ILE A 1 189 ? -0.305 -5.160 -13.664 1.00 91.81 189 ILE A C 1
ATOM 1387 O O . ILE A 1 189 ? -0.548 -5.206 -14.872 1.00 91.81 189 ILE A O 1
ATOM 1391 N N . PHE A 1 190 ? -1.220 -4.837 -12.757 1.00 89.31 190 PHE A N 1
ATOM 1392 C CA . PHE A 1 190 ? -2.629 -4.641 -13.071 1.00 89.31 190 PHE A CA 1
ATOM 1393 C C . PHE A 1 190 ? -2.978 -3.158 -13.132 1.00 89.31 190 PHE A C 1
ATOM 1395 O O . PHE A 1 190 ? -2.500 -2.382 -12.309 1.00 89.31 190 PHE A O 1
ATOM 1402 N N . LYS A 1 191 ? -3.855 -2.776 -14.066 1.00 88.19 191 LYS A N 1
ATOM 1403 C CA . LYS A 1 191 ? -4.647 -1.558 -13.885 1.00 88.19 191 LYS A CA 1
ATOM 1404 C C . LYS A 1 191 ? -5.636 -1.757 -12.743 1.00 88.19 191 LYS A C 1
ATOM 1406 O O . LYS A 1 191 ? -6.229 -2.828 -12.608 1.00 88.19 191 LYS A O 1
ATOM 1411 N N . VAL A 1 192 ? -5.803 -0.731 -11.920 1.00 88.69 192 VAL A N 1
ATOM 1412 C CA . VAL A 1 192 ? -6.746 -0.714 -10.808 1.00 88.69 192 VAL A CA 1
ATOM 1413 C C . VAL A 1 192 ? -8.162 -0.731 -11.386 1.00 88.69 192 VAL A C 1
ATOM 1415 O O . VAL A 1 192 ? -8.518 0.150 -12.177 1.00 88.69 192 VAL A O 1
ATOM 1418 N N . PRO A 1 193 ? -8.996 -1.706 -10.986 1.00 82.50 193 PRO A N 1
ATOM 1419 C CA . PRO A 1 193 ? -10.387 -1.788 -11.402 1.00 82.50 193 PRO A CA 1
ATOM 1420 C C . PRO A 1 193 ? -11.165 -0.492 -11.140 1.00 82.50 193 PRO A C 1
ATOM 1422 O O . PRO A 1 193 ? -11.010 0.149 -10.097 1.00 82.50 193 PRO A O 1
ATOM 1425 N N . ARG A 1 194 ? -12.052 -0.122 -12.074 1.00 76.31 194 ARG A N 1
ATOM 1426 C CA . ARG A 1 194 ? -12.808 1.142 -12.003 1.00 76.31 194 ARG A CA 1
ATOM 1427 C C . ARG A 1 194 ? -13.643 1.276 -10.730 1.00 76.31 194 ARG A C 1
ATOM 1429 O O . ARG A 1 194 ? -13.729 2.376 -10.199 1.00 76.31 194 ARG A O 1
ATOM 1436 N N . ASN A 1 195 ? -14.203 0.184 -10.206 1.00 71.00 195 ASN A N 1
ATOM 1437 C CA . ASN A 1 195 ? -14.977 0.212 -8.961 1.00 71.00 195 ASN A CA 1
ATOM 1438 C C . ASN A 1 195 ? -14.124 0.701 -7.773 1.00 71.00 195 ASN A C 1
ATOM 1440 O O . ASN A 1 195 ? -14.570 1.556 -7.020 1.00 71.00 195 ASN A O 1
ATOM 1444 N N . LEU A 1 196 ? -12.859 0.270 -7.671 1.00 78.00 196 LEU A N 1
ATOM 1445 C CA . LEU A 1 196 ? -11.949 0.712 -6.606 1.00 78.00 196 LEU A CA 1
ATOM 1446 C C . LEU A 1 196 ? -11.505 2.174 -6.768 1.00 78.00 196 LEU A C 1
ATOM 1448 O O . LEU A 1 196 ? -11.115 2.809 -5.785 1.00 78.00 196 LEU A O 1
ATOM 1452 N N . ARG A 1 197 ? -11.550 2.712 -7.996 1.00 76.00 197 ARG A N 1
ATOM 1453 C CA . ARG A 1 197 ? -11.315 4.137 -8.290 1.00 76.00 197 ARG A CA 1
ATOM 1454 C C . ARG A 1 197 ? -12.548 4.995 -7.982 1.00 76.00 197 ARG A C 1
ATOM 1456 O O . ARG A 1 197 ? -12.391 6.089 -7.443 1.00 76.00 197 ARG A O 1
ATOM 1463 N N . TRP A 1 198 ? -13.754 4.497 -8.274 1.00 58.94 198 TRP A N 1
ATOM 1464 C CA . TRP A 1 198 ? -15.027 5.206 -8.078 1.00 58.94 198 TRP A CA 1
ATOM 1465 C C . TRP A 1 198 ? -15.287 5.549 -6.609 1.00 58.94 198 TRP A C 1
ATOM 1467 O O . TRP A 1 198 ? -15.770 6.641 -6.312 1.00 58.94 198 TRP A O 1
ATOM 1477 N N . CYS A 1 199 ? -14.917 4.665 -5.678 1.00 55.50 199 CYS A N 1
ATOM 1478 C CA . CYS A 1 199 ? -15.110 4.868 -4.237 1.00 55.50 199 CYS A CA 1
ATOM 1479 C C . CYS A 1 199 ? -14.566 6.210 -3.711 1.00 55.50 199 CYS A C 1
ATOM 1481 O O . CYS A 1 199 ? -15.083 6.717 -2.717 1.00 55.50 199 CYS A O 1
ATOM 1483 N N . ASN A 1 200 ? -13.582 6.810 -4.391 1.00 52.00 200 ASN A N 1
ATOM 1484 C CA . ASN A 1 200 ? -13.025 8.114 -4.027 1.00 52.00 200 ASN A CA 1
ATOM 1485 C C . ASN A 1 200 ? -13.944 9.287 -4.426 1.00 52.00 200 ASN A C 1
ATOM 1487 O O . ASN A 1 200 ? -14.105 10.233 -3.663 1.00 52.00 200 ASN A O 1
ATOM 1491 N N . PHE A 1 201 ? -14.620 9.224 -5.580 1.00 46.94 201 PHE A N 1
ATOM 1492 C CA . PHE A 1 201 ? -15.424 10.345 -6.098 1.00 46.94 201 PHE A CA 1
ATOM 1493 C C . PHE A 1 201 ? -16.699 10.617 -5.297 1.00 46.94 201 PHE A C 1
ATOM 1495 O O . PHE A 1 201 ? -17.201 11.735 -5.298 1.00 46.94 201 PHE A O 1
ATOM 1502 N N . LYS A 1 202 ? -17.224 9.615 -4.585 1.00 41.31 202 LYS A N 1
ATOM 1503 C CA . LYS A 1 202 ? -18.468 9.767 -3.817 1.00 41.31 202 LYS A CA 1
ATOM 1504 C C . LYS A 1 202 ? -18.308 10.650 -2.569 1.00 41.31 202 LYS A C 1
ATOM 1506 O O . LYS A 1 202 ? -19.313 11.105 -2.029 1.00 41.31 202 LYS A O 1
ATOM 1511 N N . PHE A 1 203 ? -17.074 10.872 -2.103 1.00 42.88 203 PHE A N 1
ATOM 1512 C CA . PHE A 1 203 ? -16.797 11.560 -0.837 1.00 42.88 203 PHE A CA 1
ATOM 1513 C C . PHE A 1 203 ? -15.665 12.600 -0.901 1.00 42.88 203 PHE A C 1
ATOM 1515 O O . PHE A 1 203 ? -15.452 13.300 0.087 1.00 42.88 203 PHE A O 1
ATOM 1522 N N . CYS A 1 204 ? -14.954 12.732 -2.027 1.00 42.62 204 CYS A N 1
ATOM 1523 C CA . CYS A 1 204 ? -13.985 13.809 -2.231 1.00 42.62 204 CYS A CA 1
ATOM 1524 C C . CYS A 1 204 ? -14.672 15.116 -2.657 1.00 42.62 204 CYS A C 1
ATOM 1526 O O . CYS A 1 204 ? -15.649 15.108 -3.403 1.00 42.62 204 CYS A O 1
ATOM 1528 N N . ASP A 1 205 ? -14.125 16.240 -2.188 1.00 43.84 205 ASP A N 1
ATOM 1529 C CA . ASP A 1 205 ? -14.461 17.583 -2.665 1.00 43.84 205 ASP A CA 1
ATOM 1530 C C . ASP A 1 205 ? -14.335 17.625 -4.204 1.00 43.84 205 ASP A C 1
ATOM 1532 O O . ASP A 1 205 ? -13.266 17.282 -4.725 1.00 43.84 205 ASP A O 1
ATOM 1536 N N . PRO A 1 206 ? -15.383 18.047 -4.938 1.00 42.44 206 PRO A N 1
ATOM 1537 C CA . PRO A 1 206 ? -15.348 18.208 -6.392 1.00 42.44 206 PRO A CA 1
ATOM 1538 C C . PRO A 1 206 ? -14.174 19.058 -6.902 1.00 42.44 206 PRO A C 1
ATOM 1540 O O . PRO A 1 206 ? -13.795 18.931 -8.058 1.00 42.44 206 PRO A O 1
ATOM 1543 N N . ASN A 1 207 ? -13.557 19.884 -6.049 1.00 41.41 207 ASN A N 1
ATOM 1544 C CA . ASN A 1 207 ? -12.411 20.727 -6.392 1.00 41.41 207 ASN A CA 1
ATOM 1545 C C . ASN A 1 207 ? -11.041 20.002 -6.385 1.00 41.41 207 ASN A C 1
ATOM 1547 O O . ASN A 1 207 ? -10.024 20.619 -6.701 1.00 41.41 207 ASN A O 1
ATOM 1551 N N . LEU A 1 208 ? -10.968 18.713 -6.020 1.00 45.78 208 LEU A N 1
ATOM 1552 C CA . LEU A 1 208 ? -9.720 17.932 -5.865 1.00 45.78 208 LEU A CA 1
ATOM 1553 C C . LEU A 1 208 ? -9.519 16.868 -6.971 1.00 45.78 208 LEU A C 1
ATOM 1555 O O . LEU A 1 208 ? -9.030 15.766 -6.720 1.00 45.78 208 LEU A O 1
ATOM 1559 N N . VAL A 1 209 ? -9.861 17.215 -8.216 1.00 42.00 209 VAL A N 1
ATOM 1560 C CA . VAL A 1 209 ? -9.959 16.331 -9.405 1.00 42.00 209 VAL A CA 1
ATOM 1561 C C . VAL A 1 209 ? -8.669 15.557 -9.768 1.00 42.00 209 VAL A C 1
ATOM 1563 O O . VAL A 1 209 ? -8.724 14.586 -10.517 1.00 42.00 209 VAL A O 1
ATOM 1566 N N . HIS A 1 210 ? -7.506 15.883 -9.191 1.00 45.88 210 HIS A N 1
ATOM 1567 C CA . HIS A 1 210 ? -6.212 15.288 -9.573 1.00 45.88 210 HIS A CA 1
ATOM 1568 C C . HIS A 1 210 ? -5.553 14.347 -8.546 1.00 45.88 210 HIS A C 1
ATOM 1570 O O . HIS A 1 210 ? -4.372 14.043 -8.684 1.00 45.88 210 HIS A O 1
ATOM 1576 N N . ASN A 1 211 ? -6.268 13.859 -7.525 1.00 61.56 211 ASN A N 1
ATOM 1577 C CA . ASN A 1 211 ? -5.643 13.136 -6.401 1.00 61.56 211 ASN A CA 1
ATOM 1578 C C . ASN A 1 211 ? -6.174 11.710 -6.170 1.00 61.56 211 ASN A C 1
ATOM 1580 O O . ASN A 1 211 ? -6.412 11.293 -5.037 1.00 61.56 211 ASN A O 1
ATOM 1584 N N . SER A 1 212 ? -6.323 10.926 -7.243 1.00 80.06 212 SER A N 1
ATOM 1585 C CA . SER A 1 212 ? -6.540 9.480 -7.104 1.00 80.06 212 SER A CA 1
ATOM 1586 C C . SER A 1 212 ? -5.410 8.851 -6.262 1.00 80.06 212 SER A C 1
ATOM 1588 O O . SER A 1 212 ? -4.237 9.094 -6.545 1.00 80.06 212 SER A O 1
ATOM 1590 N N . PRO A 1 213 ? -5.715 7.999 -5.264 1.00 85.44 213 PRO A N 1
ATOM 1591 C CA . PRO A 1 213 ? -4.715 7.330 -4.427 1.00 85.44 213 PRO A CA 1
ATOM 1592 C C . PRO A 1 213 ? -3.872 6.301 -5.194 1.00 85.44 213 PRO A C 1
ATOM 1594 O O . PRO A 1 213 ? -2.948 5.722 -4.623 1.00 85.44 213 PRO A O 1
ATOM 1597 N N . TYR A 1 214 ? -4.204 6.055 -6.462 1.00 90.56 214 TYR A N 1
ATOM 1598 C CA . TYR A 1 214 ? -3.508 5.143 -7.366 1.00 90.56 214 TYR A CA 1
ATOM 1599 C C . TYR A 1 214 ? -2.629 5.873 -8.388 1.00 90.56 214 TYR A C 1
ATOM 1601 O O . TYR A 1 214 ? -1.883 5.220 -9.110 1.00 90.56 214 TYR A O 1
ATOM 1609 N N . ASP A 1 215 ? -2.730 7.201 -8.476 1.00 89.88 215 ASP A N 1
ATOM 1610 C CA . ASP A 1 215 ? -2.015 7.990 -9.472 1.00 89.88 215 ASP A CA 1
ATOM 1611 C C . ASP A 1 215 ? -0.687 8.509 -8.887 1.00 89.88 215 ASP A C 1
ATOM 1613 O O . ASP A 1 215 ? -0.685 9.071 -7.787 1.00 89.88 215 ASP A O 1
ATOM 1617 N N . PRO A 1 216 ? 0.443 8.349 -9.601 1.00 92.81 216 PRO A N 1
ATOM 1618 C CA . PRO A 1 216 ? 1.739 8.820 -9.130 1.00 92.81 216 PRO A CA 1
ATOM 1619 C C . PRO A 1 216 ? 1.794 10.343 -9.069 1.00 92.81 216 PRO A C 1
ATOM 1621 O O . PRO A 1 216 ? 1.239 11.046 -9.924 1.00 92.81 216 PRO A O 1
ATOM 1624 N N . ARG A 1 217 ? 2.506 10.851 -8.062 1.00 88.75 217 ARG A N 1
ATOM 1625 C CA . ARG A 1 217 ? 2.636 12.291 -7.795 1.00 88.75 217 ARG A CA 1
ATOM 1626 C C . ARG A 1 217 ? 3.952 12.883 -8.291 1.00 88.75 217 ARG A C 1
ATOM 1628 O O . ARG A 1 217 ? 3.994 14.064 -8.623 1.00 88.75 217 ARG A O 1
ATOM 1635 N N . PHE A 1 218 ? 5.012 12.086 -8.327 1.00 87.69 218 PHE A N 1
ATOM 1636 C CA . PHE A 1 218 ? 6.384 12.513 -8.586 1.00 87.69 218 PHE A CA 1
ATOM 1637 C C . PHE A 1 218 ? 7.027 11.770 -9.750 1.00 87.69 218 PHE A C 1
ATOM 1639 O O . PHE A 1 218 ? 7.753 12.395 -10.519 1.00 87.69 218 PHE A O 1
ATOM 1646 N N . VAL A 1 219 ? 6.801 10.460 -9.884 1.00 92.12 219 VAL A N 1
ATOM 1647 C CA . VAL A 1 219 ? 7.468 9.645 -10.905 1.00 92.12 219 VAL A CA 1
ATOM 1648 C C . VAL A 1 219 ? 6.530 8.625 -11.541 1.00 92.12 219 VAL A C 1
ATOM 1650 O O . VAL A 1 219 ? 5.898 7.825 -10.853 1.00 92.12 219 VAL A O 1
ATOM 1653 N N . SER A 1 220 ? 6.473 8.614 -12.874 1.00 95.19 220 SER A N 1
ATOM 1654 C CA . SER A 1 220 ? 5.899 7.482 -13.606 1.00 95.19 220 SER A CA 1
ATOM 1655 C C . SER A 1 220 ? 6.918 6.350 -13.642 1.00 95.19 220 SER A C 1
ATOM 1657 O O . SER A 1 220 ? 8.093 6.598 -13.863 1.00 95.19 220 SER A O 1
ATOM 1659 N N . ILE A 1 221 ? 6.497 5.111 -13.466 1.00 96.56 221 ILE A N 1
ATOM 1660 C CA . ILE A 1 221 ? 7.310 3.911 -13.638 1.00 96.56 221 ILE A CA 1
ATOM 1661 C C . ILE A 1 221 ? 6.469 2.926 -14.431 1.00 96.56 221 ILE A C 1
ATOM 1663 O O . ILE A 1 221 ? 5.361 2.569 -14.026 1.00 96.56 221 ILE A O 1
ATOM 1667 N N . GLY A 1 222 ? 6.993 2.473 -15.561 1.00 96.25 222 GLY A N 1
ATOM 1668 C CA . GLY A 1 222 ? 6.226 1.659 -16.482 1.00 96.25 222 GLY A CA 1
ATOM 1669 C C . GLY A 1 222 ? 5.350 2.491 -17.431 1.00 96.25 222 GLY A C 1
ATOM 1670 O O . GLY A 1 222 ? 5.408 3.723 -17.471 1.00 96.25 222 GLY A O 1
ATOM 1671 N N . PRO A 1 223 ? 4.514 1.809 -18.231 1.00 94.69 223 PRO A N 1
ATOM 1672 C CA . PRO A 1 223 ? 3.797 2.423 -19.342 1.00 94.69 223 PRO A CA 1
ATOM 1673 C C . PRO A 1 223 ? 2.506 3.163 -18.951 1.00 94.69 223 PRO A C 1
ATOM 1675 O O . PRO A 1 223 ? 2.118 4.080 -19.665 1.00 94.69 223 PRO A O 1
ATOM 1678 N N . TYR A 1 224 ? 1.821 2.805 -17.856 1.00 93.31 224 TYR A N 1
ATOM 1679 C CA . TYR A 1 224 ? 0.445 3.277 -17.595 1.00 93.31 224 TYR A CA 1
ATOM 1680 C C . TYR A 1 224 ? 0.313 4.768 -17.253 1.00 93.31 224 TYR A C 1
ATOM 1682 O O . TYR A 1 224 ? -0.769 5.338 -17.407 1.00 93.31 224 TYR A O 1
ATOM 1690 N N . HIS A 1 225 ? 1.385 5.411 -16.789 1.00 91.94 225 HIS A N 1
ATOM 1691 C CA . HIS A 1 225 ? 1.388 6.837 -16.442 1.00 91.94 225 HIS A CA 1
ATOM 1692 C C . HIS A 1 225 ? 2.410 7.653 -17.243 1.00 91.94 225 HIS A C 1
ATOM 1694 O O . HIS A 1 225 ? 2.609 8.839 -16.965 1.00 91.94 225 HIS A O 1
ATOM 1700 N N . ARG A 1 226 ? 3.033 7.039 -18.258 1.00 89.12 226 ARG A N 1
ATOM 1701 C CA . ARG A 1 226 ? 4.038 7.693 -19.097 1.00 89.12 226 ARG A CA 1
ATOM 1702 C C . ARG A 1 226 ? 3.398 8.841 -19.879 1.00 89.12 226 ARG A C 1
ATOM 1704 O O . ARG A 1 226 ? 2.287 8.719 -20.381 1.00 89.12 226 ARG A O 1
ATOM 1711 N N . GLY A 1 227 ? 4.117 9.957 -19.983 1.00 85.75 227 GLY A N 1
ATOM 1712 C CA . GLY A 1 227 ? 3.682 11.126 -20.754 1.00 85.75 227 GLY A CA 1
ATOM 1713 C C . GLY A 1 227 ? 2.715 12.069 -20.031 1.00 85.75 227 GLY A C 1
ATOM 1714 O O . GLY A 1 227 ? 2.376 13.107 -20.592 1.00 85.75 227 GLY A O 1
ATOM 1715 N N . LYS A 1 228 ? 2.303 11.777 -18.787 1.00 89.19 228 LYS A N 1
ATOM 1716 C CA . LYS A 1 228 ? 1.505 12.727 -17.996 1.00 89.19 228 LYS A CA 1
ATOM 1717 C C . LYS A 1 228 ? 2.308 14.003 -17.721 1.00 89.19 228 LYS A C 1
ATOM 1719 O O . LYS A 1 228 ? 3.436 13.950 -17.227 1.00 89.19 228 LYS A O 1
ATOM 1724 N N . THR A 1 229 ? 1.699 15.152 -18.004 1.00 88.94 229 THR A N 1
ATOM 1725 C CA . THR A 1 229 ? 2.352 16.472 -17.971 1.00 88.94 229 THR A CA 1
ATOM 1726 C C . THR A 1 229 ? 2.950 16.807 -16.604 1.00 88.94 229 THR A C 1
ATOM 1728 O O . THR A 1 229 ? 4.063 17.324 -16.529 1.00 88.94 229 THR A O 1
ATOM 1731 N N . HIS A 1 230 ? 2.277 16.443 -15.507 1.00 87.31 230 HIS A N 1
ATOM 1732 C CA . HIS A 1 230 ? 2.765 16.711 -14.148 1.00 87.31 230 HIS A CA 1
ATOM 1733 C C . HIS A 1 230 ? 3.975 15.857 -13.734 1.00 87.31 230 HIS A C 1
ATOM 1735 O O . HIS A 1 230 ? 4.639 16.192 -12.756 1.00 87.31 230 HIS A O 1
ATOM 1741 N N . LEU A 1 231 ? 4.294 14.793 -14.480 1.00 90.62 231 LEU A N 1
ATOM 1742 C CA . LEU A 1 231 ? 5.413 13.877 -14.207 1.00 90.62 231 LEU A CA 1
ATOM 1743 C C . LEU A 1 231 ? 6.634 14.137 -15.101 1.00 90.62 231 LEU A C 1
ATOM 1745 O O . LEU A 1 231 ? 7.714 13.603 -14.842 1.00 90.62 231 LEU A O 1
ATOM 1749 N N . GLN A 1 232 ? 6.500 14.987 -16.125 1.00 88.19 232 GLN A N 1
ATOM 1750 C CA . GLN A 1 232 ? 7.523 15.213 -17.152 1.00 88.19 232 GLN A CA 1
ATOM 1751 C C . GLN A 1 232 ? 8.877 15.649 -16.574 1.00 88.19 232 GLN A C 1
ATOM 1753 O O . GLN A 1 232 ? 9.925 15.181 -17.014 1.00 88.19 232 GLN A O 1
ATOM 1758 N N . LYS A 1 233 ? 8.870 16.483 -15.528 1.00 85.00 233 LYS A N 1
ATOM 1759 C CA . LYS A 1 233 ? 10.102 16.939 -14.868 1.00 85.00 233 LYS A CA 1
ATOM 1760 C C . LYS A 1 233 ? 10.935 15.779 -14.314 1.00 85.00 233 LYS A C 1
ATOM 1762 O O . LYS A 1 233 ? 12.162 15.854 -14.287 1.00 85.00 233 LYS A O 1
ATOM 1767 N N . MET A 1 234 ? 10.291 14.716 -13.833 1.00 87.50 234 MET A N 1
ATOM 1768 C CA . MET A 1 234 ? 11.019 13.543 -13.359 1.00 87.50 234 MET A CA 1
ATOM 1769 C C . MET A 1 234 ? 11.488 12.667 -14.519 1.00 87.50 234 MET A C 1
ATOM 1771 O O . MET A 1 234 ? 12.603 12.163 -14.450 1.00 87.50 234 MET A O 1
ATOM 1775 N N . GLU A 1 235 ? 10.716 12.557 -15.605 1.00 88.88 235 GLU A N 1
ATOM 1776 C CA . GLU A 1 235 ? 11.168 11.878 -16.832 1.00 88.88 235 GLU A CA 1
ATOM 1777 C C . GLU A 1 235 ? 12.481 12.471 -17.363 1.00 88.88 235 GLU A C 1
ATOM 1779 O O . GLU A 1 235 ? 13.403 11.732 -17.699 1.00 88.88 235 GLU A O 1
ATOM 1784 N N . GLU A 1 236 ? 12.620 13.799 -17.349 1.00 84.94 236 GLU A N 1
ATOM 1785 C CA . GLU A 1 236 ? 13.868 14.484 -17.713 1.00 84.94 236 GLU A CA 1
ATOM 1786 C C . GLU A 1 236 ? 15.024 14.122 -16.767 1.00 84.94 236 GLU A C 1
ATOM 1788 O O . GLU A 1 236 ? 16.141 13.845 -17.209 1.00 84.94 236 GLU A O 1
ATOM 1793 N N . ASN A 1 237 ? 14.762 14.066 -15.457 1.00 84.31 237 ASN A N 1
ATOM 1794 C CA . ASN A 1 237 ? 15.784 13.718 -14.471 1.00 84.31 237 ASN A CA 1
ATOM 1795 C C . ASN A 1 237 ? 16.240 12.256 -14.570 1.00 84.31 237 ASN A C 1
ATOM 1797 O O . ASN A 1 237 ? 17.414 11.987 -14.314 1.00 84.31 237 ASN A O 1
ATOM 1801 N N . LYS A 1 238 ? 15.378 11.314 -14.980 1.00 89.75 238 LYS A N 1
ATOM 1802 C CA . LYS A 1 238 ? 15.769 9.904 -15.190 1.00 89.75 238 LYS A CA 1
ATOM 1803 C C . LYS A 1 238 ? 16.957 9.753 -16.138 1.00 89.75 238 LYS A C 1
ATOM 1805 O O . LYS A 1 238 ? 17.837 8.930 -15.885 1.00 89.75 238 LYS A O 1
ATOM 1810 N N . TRP A 1 239 ? 17.048 10.595 -17.169 1.00 89.69 239 TRP A N 1
ATOM 1811 C CA . TRP A 1 239 ? 18.185 10.598 -18.094 1.00 89.69 239 TRP A CA 1
ATOM 1812 C C . TRP A 1 239 ? 19.504 10.940 -17.404 1.00 89.69 239 TRP A C 1
ATOM 1814 O O . TRP A 1 239 ? 20.540 10.357 -17.726 1.00 89.69 239 TRP A O 1
ATOM 1824 N N . ARG A 1 240 ? 19.475 11.832 -16.406 1.00 83.50 240 ARG A N 1
ATOM 1825 C CA . ARG A 1 240 ? 20.654 12.160 -15.597 1.00 83.50 240 ARG A CA 1
ATOM 1826 C C . ARG A 1 240 ? 21.116 10.957 -14.778 1.00 83.50 240 ARG A C 1
ATOM 1828 O O . ARG A 1 240 ? 22.315 10.702 -14.718 1.00 83.50 240 ARG A O 1
ATOM 1835 N N . PHE A 1 241 ? 20.191 10.197 -14.194 1.00 83.81 241 PHE A N 1
ATOM 1836 C CA . PHE A 1 241 ? 20.526 8.982 -13.443 1.00 83.81 241 PHE A CA 1
ATOM 1837 C C . PHE A 1 241 ? 21.100 7.888 -14.350 1.00 83.81 241 PHE A C 1
ATOM 1839 O O . PHE A 1 241 ? 22.115 7.280 -14.010 1.00 83.81 241 PHE A O 1
ATOM 1846 N N . LEU A 1 242 ? 20.523 7.696 -15.541 1.00 88.44 242 LEU A N 1
ATOM 1847 C CA . LEU A 1 242 ? 21.088 6.801 -16.552 1.00 88.44 242 LEU A CA 1
ATOM 1848 C C . LEU A 1 242 ? 22.512 7.227 -16.943 1.00 88.44 242 LEU A C 1
ATOM 1850 O O . LEU A 1 242 ? 23.415 6.393 -16.970 1.00 88.44 242 LEU A O 1
ATOM 1854 N N . HIS A 1 243 ? 22.735 8.518 -17.196 1.00 84.62 243 HIS A N 1
ATOM 1855 C CA . HIS A 1 243 ? 24.058 9.048 -17.526 1.00 84.62 243 HIS A CA 1
ATOM 1856 C C . HIS A 1 243 ? 25.083 8.780 -16.412 1.00 84.62 243 HIS A C 1
ATOM 1858 O O . HIS A 1 243 ? 26.182 8.309 -16.697 1.00 84.62 243 HIS A O 1
ATOM 1864 N N . LEU A 1 244 ? 24.714 8.999 -15.145 1.00 80.94 244 LEU A N 1
ATOM 1865 C CA . LEU A 1 244 ? 25.581 8.711 -13.997 1.00 80.94 244 LEU A CA 1
ATOM 1866 C C . LEU A 1 244 ? 25.937 7.220 -13.892 1.00 80.94 244 LEU A C 1
ATOM 1868 O O . LEU A 1 244 ? 27.091 6.886 -13.627 1.00 80.94 244 LEU A O 1
ATOM 1872 N N . LEU A 1 245 ? 24.989 6.312 -14.143 1.00 84.19 245 LEU A N 1
ATOM 1873 C CA . LEU A 1 245 ? 25.274 4.871 -14.164 1.00 84.19 245 LEU A CA 1
ATOM 1874 C C . LEU A 1 245 ? 26.221 4.483 -15.305 1.00 84.19 245 LEU A C 1
ATOM 1876 O O . LEU A 1 245 ? 27.112 3.656 -15.104 1.00 84.19 245 LEU A O 1
ATOM 1880 N N . LEU A 1 246 ? 26.048 5.082 -16.487 1.00 87.31 246 LEU A N 1
ATOM 1881 C CA . LEU A 1 246 ? 26.878 4.814 -17.663 1.00 87.31 246 LEU A CA 1
ATOM 1882 C C . LEU A 1 246 ? 28.312 5.323 -17.491 1.00 87.31 246 LEU A C 1
ATOM 1884 O O . LEU A 1 246 ? 29.248 4.592 -17.820 1.00 87.31 246 LEU A O 1
ATOM 1888 N N . LEU A 1 247 ? 28.498 6.533 -16.951 1.00 81.62 247 LEU A N 1
ATOM 1889 C CA . LEU A 1 247 ? 29.828 7.093 -16.676 1.00 81.62 247 LEU A CA 1
ATOM 1890 C C . LEU A 1 247 ? 30.663 6.162 -15.793 1.00 81.62 247 LEU A C 1
ATOM 1892 O O . LEU A 1 247 ? 31.833 5.918 -16.078 1.00 81.62 247 LEU A O 1
ATOM 1896 N N . ASN A 1 248 ? 30.032 5.572 -14.780 1.00 74.62 248 ASN A N 1
ATOM 1897 C CA . ASN A 1 248 ? 30.690 4.661 -13.848 1.00 74.62 248 ASN A CA 1
ATOM 1898 C C . ASN A 1 248 ? 30.884 3.237 -14.398 1.00 74.62 248 ASN A C 1
ATOM 1900 O O . ASN A 1 248 ? 31.516 2.407 -13.751 1.00 74.62 248 ASN A O 1
ATOM 1904 N N . ASN A 1 249 ? 30.375 2.937 -15.597 1.00 74.81 249 ASN A N 1
ATOM 1905 C CA . ASN A 1 249 ? 30.397 1.601 -16.185 1.00 74.81 249 ASN A CA 1
ATOM 1906 C C . ASN A 1 249 ? 30.743 1.643 -17.680 1.00 74.81 249 ASN A C 1
ATOM 1908 O O . ASN A 1 249 ? 29.926 1.261 -18.505 1.00 74.81 249 ASN A O 1
ATOM 1912 N N . ASN A 1 250 ? 31.947 2.064 -18.078 1.00 75.88 250 ASN A N 1
ATOM 1913 C CA . ASN A 1 250 ? 32.424 1.991 -19.478 1.00 75.88 250 ASN A CA 1
ATOM 1914 C C . ASN A 1 250 ? 31.510 2.651 -20.548 1.00 75.88 250 ASN A C 1
ATOM 1916 O O . ASN A 1 250 ? 31.617 2.315 -21.734 1.00 75.88 250 ASN A O 1
ATOM 1920 N N . GLY A 1 251 ? 30.628 3.580 -20.157 1.00 78.62 251 GLY A N 1
ATOM 1921 C CA . GLY A 1 251 ? 29.841 4.440 -21.045 1.00 78.62 251 GLY A CA 1
ATOM 1922 C C . GLY A 1 251 ? 29.058 3.699 -22.136 1.00 78.62 251 GLY A C 1
ATOM 1923 O O . GLY A 1 251 ? 28.207 2.852 -21.858 1.00 78.62 251 GLY A O 1
ATOM 1924 N N . GLU A 1 252 ? 29.364 4.027 -23.396 1.00 79.12 252 GLU A N 1
ATOM 1925 C CA . GLU A 1 252 ? 28.664 3.573 -24.612 1.00 79.12 252 GLU A CA 1
ATOM 1926 C C . GLU A 1 252 ? 28.548 2.045 -24.728 1.00 79.12 252 GLU A C 1
ATOM 1928 O O . GLU A 1 252 ? 27.498 1.515 -25.096 1.00 79.12 252 GLU A O 1
ATOM 1933 N N . ASN A 1 253 ? 29.595 1.306 -24.350 1.00 84.06 253 ASN A N 1
ATOM 1934 C CA . ASN A 1 253 ? 29.571 -0.158 -24.411 1.00 84.06 253 ASN A CA 1
ATOM 1935 C C . ASN A 1 253 ? 28.503 -0.748 -23.477 1.00 84.06 253 ASN A C 1
ATOM 1937 O O . ASN A 1 253 ? 27.871 -1.756 -23.807 1.00 84.06 253 ASN A O 1
ATOM 1941 N N . SER A 1 254 ? 28.282 -0.119 -22.322 1.00 85.56 254 SER A N 1
ATOM 1942 C CA . SER A 1 254 ? 27.269 -0.563 -21.365 1.00 85.56 254 SER A CA 1
ATOM 1943 C C . SER A 1 254 ? 25.864 -0.168 -21.780 1.00 85.56 254 SER A C 1
ATOM 1945 O O . SER A 1 254 ? 24.950 -0.949 -21.535 1.00 85.56 254 SER A O 1
ATOM 1947 N N . LEU A 1 255 ? 25.687 0.959 -22.479 1.00 90.25 255 LEU A N 1
ATOM 1948 C CA . LEU A 1 255 ? 24.402 1.325 -23.079 1.00 90.25 255 LEU A CA 1
ATOM 1949 C C . LEU A 1 255 ? 23.977 0.314 -24.153 1.00 90.25 255 LEU A C 1
ATOM 1951 O O . LEU A 1 255 ? 22.843 -0.161 -24.163 1.00 90.25 255 LEU A O 1
ATOM 1955 N N . GLN A 1 256 ? 24.897 -0.075 -25.038 1.00 91.31 256 GLN A N 1
ATOM 1956 C CA . GLN A 1 256 ? 24.613 -1.082 -26.065 1.00 91.31 256 GLN A CA 1
ATOM 1957 C C . GLN A 1 256 ? 24.307 -2.450 -25.450 1.00 91.31 256 GLN A C 1
ATOM 1959 O O . GLN A 1 256 ? 23.391 -3.152 -25.889 1.00 91.31 256 GLN A O 1
ATOM 1964 N N . ARG A 1 257 ? 25.056 -2.829 -24.408 1.00 91.62 257 ARG A N 1
ATOM 1965 C CA . ARG A 1 257 ? 24.822 -4.072 -23.674 1.00 91.62 257 ARG A CA 1
ATOM 1966 C C . ARG A 1 257 ? 23.469 -4.062 -22.965 1.00 91.62 257 ARG A C 1
ATOM 1968 O O . ARG A 1 257 ? 22.731 -5.034 -23.104 1.00 91.62 257 ARG A O 1
ATOM 1975 N N . SER A 1 258 ? 23.134 -2.995 -22.241 1.00 93.62 258 SER A N 1
ATOM 1976 C CA . SER A 1 258 ? 21.869 -2.888 -21.510 1.00 93.62 258 SER A CA 1
ATOM 1977 C C . SER A 1 258 ? 20.680 -2.884 -22.463 1.00 93.62 258 SER A C 1
ATOM 1979 O O . SER A 1 258 ? 19.755 -3.666 -22.259 1.00 93.62 258 SER A O 1
ATOM 1981 N N . ARG A 1 259 ? 20.750 -2.133 -23.570 1.00 95.12 259 ARG A N 1
ATOM 1982 C CA . ARG A 1 259 ? 19.749 -2.177 -24.644 1.00 95.12 259 ARG A CA 1
ATOM 1983 C C . ARG A 1 259 ? 19.523 -3.603 -25.149 1.00 95.12 259 ARG A C 1
ATOM 1985 O O . ARG A 1 259 ? 18.383 -4.050 -25.205 1.00 95.12 259 ARG A O 1
ATOM 1992 N N . LYS A 1 260 ? 20.594 -4.332 -25.479 1.00 96.12 260 LYS A N 1
ATOM 1993 C CA . LYS A 1 260 ? 20.498 -5.707 -25.991 1.00 96.12 260 LYS A CA 1
ATOM 1994 C C . LYS A 1 260 ? 19.891 -6.674 -24.973 1.00 96.12 260 LYS A C 1
ATOM 1996 O O . LYS A 1 260 ? 19.193 -7.606 -25.365 1.00 96.12 260 LYS A O 1
ATOM 2001 N N . GLU A 1 261 ? 20.164 -6.504 -23.680 1.00 97.19 261 GLU A N 1
ATOM 2002 C CA . GLU A 1 261 ? 19.494 -7.303 -22.649 1.00 97.19 261 GLU A CA 1
ATOM 2003 C C . GLU A 1 261 ? 18.011 -6.925 -22.524 1.00 97.19 261 GLU A C 1
ATOM 2005 O O . GLU A 1 261 ? 17.173 -7.820 -22.452 1.00 97.19 261 GLU A O 1
ATOM 2010 N N . MET A 1 262 ? 17.658 -5.637 -22.588 1.00 97.31 262 MET A N 1
ATOM 2011 C CA . MET A 1 262 ? 16.256 -5.200 -22.551 1.00 97.31 262 MET A CA 1
ATOM 2012 C C . MET A 1 262 ? 15.455 -5.692 -23.768 1.00 97.31 262 MET A C 1
ATOM 2014 O O . MET A 1 262 ? 14.326 -6.144 -23.599 1.00 97.31 262 MET A O 1
ATOM 2018 N N . GLU A 1 263 ? 16.054 -5.715 -24.964 1.00 97.12 263 GLU A N 1
ATOM 2019 C CA . GLU A 1 263 ? 15.462 -6.299 -26.183 1.00 97.12 263 GLU A CA 1
ATOM 2020 C C . GLU A 1 263 ? 15.054 -7.769 -25.981 1.00 97.12 263 GLU A C 1
ATOM 2022 O O . GLU A 1 263 ? 13.990 -8.195 -26.427 1.00 97.12 263 GLU A O 1
ATOM 2027 N N . LYS A 1 264 ? 15.860 -8.558 -25.258 1.00 97.12 264 LYS A N 1
ATOM 2028 C CA . LYS A 1 264 ? 15.520 -9.960 -24.947 1.00 97.12 264 LYS A CA 1
ATOM 2029 C C . LYS A 1 264 ? 14.379 -10.078 -23.939 1.00 97.12 264 LYS A C 1
ATOM 2031 O O . LYS A 1 264 ? 13.671 -11.083 -23.936 1.00 97.12 264 LYS A O 1
ATOM 2036 N N . LEU A 1 265 ? 14.243 -9.095 -23.051 1.00 96.19 265 LEU A N 1
ATOM 2037 C CA . LEU A 1 265 ? 13.257 -9.095 -21.974 1.00 96.19 265 LEU A CA 1
ATOM 2038 C C . LEU A 1 265 ? 11.902 -8.518 -22.394 1.00 96.19 265 LEU A C 1
ATOM 2040 O O . LEU A 1 265 ? 10.919 -8.796 -21.710 1.00 96.19 265 LEU A O 1
ATOM 2044 N N . GLU A 1 266 ? 11.827 -7.762 -23.493 1.00 94.19 266 GLU A N 1
ATOM 2045 C CA . GLU A 1 266 ? 10.634 -7.014 -23.912 1.00 94.19 266 GLU A CA 1
ATOM 2046 C C . GLU A 1 266 ? 9.360 -7.870 -23.905 1.00 94.19 266 GLU A C 1
ATOM 2048 O O . GLU A 1 266 ? 8.383 -7.523 -23.243 1.00 94.19 266 GLU A O 1
ATOM 2053 N N . VAL A 1 267 ? 9.364 -9.003 -24.617 1.00 90.00 267 VAL A N 1
ATOM 2054 C CA . VAL A 1 267 ? 8.171 -9.858 -24.761 1.00 90.00 267 VAL A CA 1
ATOM 2055 C C . VAL A 1 267 ? 7.697 -10.366 -23.397 1.00 90.00 267 VAL A C 1
ATOM 2057 O O . VAL A 1 267 ? 6.502 -10.321 -23.094 1.00 90.00 267 VAL A O 1
ATOM 2060 N N . ARG A 1 268 ? 8.639 -10.795 -22.546 1.00 91.88 268 ARG A N 1
ATOM 2061 C CA . ARG A 1 268 ? 8.347 -11.247 -21.180 1.00 91.88 268 ARG A CA 1
ATOM 2062 C C . ARG A 1 268 ? 7.780 -10.095 -20.350 1.00 91.88 268 ARG A C 1
ATOM 20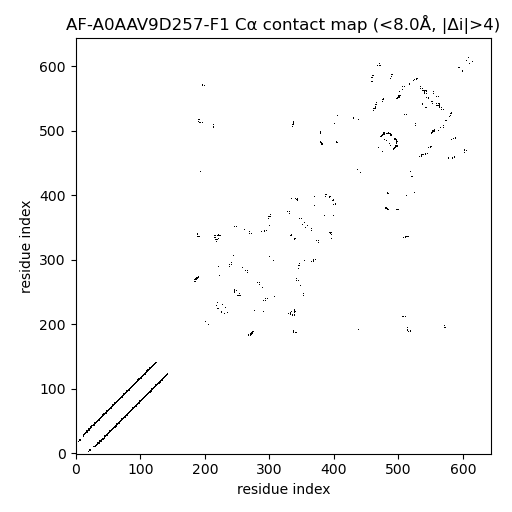64 O O . ARG A 1 268 ? 6.749 -10.268 -19.708 1.00 91.88 268 ARG A O 1
ATOM 2071 N N . ALA A 1 269 ? 8.392 -8.914 -20.412 1.00 93.94 269 ALA A N 1
ATOM 2072 C CA . ALA A 1 269 ? 7.979 -7.745 -19.643 1.00 93.94 269 ALA A CA 1
ATOM 2073 C C . ALA A 1 269 ? 6.598 -7.219 -20.054 1.00 93.94 269 ALA A C 1
ATOM 2075 O O . ALA A 1 269 ? 5.776 -6.945 -19.184 1.00 93.94 269 ALA A O 1
ATOM 2076 N N . ARG A 1 270 ? 6.286 -7.162 -21.355 1.00 91.81 270 ARG A N 1
ATOM 2077 C CA . ARG A 1 270 ? 4.942 -6.810 -21.846 1.00 91.81 270 ARG A CA 1
ATOM 2078 C C . ARG A 1 270 ? 3.877 -7.779 -21.333 1.00 91.81 270 ARG A C 1
ATOM 2080 O O . ARG A 1 270 ? 2.793 -7.346 -20.959 1.00 91.81 270 ARG A O 1
ATOM 2087 N N . SER A 1 271 ? 4.192 -9.076 -21.252 1.00 87.12 271 SER A N 1
ATOM 2088 C CA . SER A 1 271 ? 3.243 -10.100 -20.780 1.00 87.12 271 SER A CA 1
ATOM 2089 C C . SER A 1 271 ? 2.860 -9.976 -19.295 1.00 87.12 271 SER A C 1
ATOM 2091 O O . SER A 1 271 ? 1.814 -10.494 -18.882 1.00 87.12 271 SER A O 1
ATOM 2093 N N . CYS A 1 272 ? 3.667 -9.250 -18.510 1.00 91.06 272 CYS A N 1
ATOM 2094 C CA . CYS A 1 272 ? 3.396 -8.950 -17.108 1.00 91.06 272 CYS A CA 1
ATOM 2095 C C . CYS A 1 272 ? 2.251 -7.945 -16.918 1.00 91.06 272 CYS A C 1
ATOM 2097 O O . CYS A 1 272 ? 1.654 -7.940 -15.842 1.00 91.06 272 CYS A O 1
ATOM 2099 N N . TYR A 1 273 ? 1.934 -7.121 -17.921 1.00 89.50 273 TYR A N 1
ATOM 2100 C CA . TYR A 1 273 ? 0.878 -6.113 -17.836 1.00 89.50 273 TYR A CA 1
ATOM 2101 C C . TYR A 1 273 ? -0.509 -6.718 -18.114 1.00 89.50 273 TYR A C 1
ATOM 2103 O O . TYR A 1 273 ? -0.674 -7.652 -18.908 1.00 89.50 273 TYR A O 1
ATOM 2111 N N . SER A 1 274 ? -1.525 -6.228 -17.403 1.00 85.38 274 SER A N 1
ATOM 2112 C CA . SER A 1 274 ? -2.910 -6.689 -17.556 1.00 85.38 274 SER A CA 1
ATOM 2113 C C . SER A 1 274 ? -3.557 -6.224 -18.853 1.00 85.38 274 SER A C 1
ATOM 2115 O O . SER A 1 274 ? -4.354 -6.969 -19.421 1.00 85.38 274 SER A O 1
ATOM 2117 N N . GLU A 1 275 ? -3.217 -5.019 -19.304 1.00 82.62 275 GLU A N 1
ATOM 2118 C CA . GLU A 1 275 ? -3.761 -4.398 -20.509 1.00 82.62 275 GLU A CA 1
ATOM 2119 C C . GLU A 1 275 ? -2.751 -4.411 -21.658 1.00 82.62 275 GLU A C 1
ATOM 2121 O O . GLU A 1 275 ? -1.542 -4.554 -21.458 1.00 82.62 275 GLU A O 1
ATOM 2126 N N . PHE A 1 276 ? -3.264 -4.259 -22.879 1.00 78.50 276 PHE A N 1
ATOM 2127 C CA . PHE A 1 276 ? -2.425 -4.071 -24.053 1.00 78.50 276 PHE A CA 1
ATOM 2128 C C . PHE A 1 276 ? -1.673 -2.740 -23.949 1.00 78.50 276 PHE A C 1
ATOM 2130 O O . PHE A 1 276 ? -2.267 -1.705 -23.656 1.00 78.50 276 PHE A O 1
ATOM 2137 N N . ILE A 1 277 ? -0.363 -2.777 -24.194 1.00 84.44 277 ILE A N 1
ATOM 2138 C CA . ILE A 1 277 ? 0.492 -1.590 -24.178 1.00 84.44 277 ILE A CA 1
ATOM 2139 C C . ILE A 1 277 ? 0.704 -1.126 -25.616 1.00 84.44 277 ILE A C 1
ATOM 2141 O O . ILE A 1 277 ? 1.529 -1.702 -26.334 1.00 84.44 277 ILE A O 1
ATOM 2145 N N . ASP A 1 278 ? -0.028 -0.085 -26.008 1.00 82.19 278 ASP A N 1
ATOM 2146 C CA . ASP A 1 278 ? 0.090 0.553 -27.319 1.00 82.19 278 ASP A CA 1
ATOM 2147 C C . ASP A 1 278 ? 1.333 1.453 -27.373 1.00 82.19 278 ASP A C 1
ATOM 2149 O O . ASP A 1 278 ? 1.300 2.653 -27.116 1.00 82.19 278 ASP A O 1
ATOM 2153 N N . MET A 1 279 ? 2.486 0.820 -27.576 1.00 87.19 279 MET A N 1
ATOM 2154 C CA . MET A 1 279 ? 3.796 1.466 -27.586 1.00 87.19 279 MET A CA 1
ATOM 2155 C C . MET A 1 279 ? 4.734 0.683 -28.493 1.00 87.19 279 MET A C 1
ATOM 2157 O O . MET A 1 279 ? 4.754 -0.554 -28.433 1.00 87.19 279 MET A O 1
ATOM 2161 N N . SER A 1 280 ? 5.555 1.380 -29.282 1.00 89.81 280 SER A N 1
ATOM 2162 C CA . SER A 1 280 ? 6.554 0.731 -30.134 1.00 89.81 280 SER A CA 1
ATOM 2163 C C . SER A 1 280 ? 7.565 -0.071 -29.302 1.00 89.81 280 SER A C 1
ATOM 2165 O O . SER A 1 280 ? 7.773 0.197 -28.116 1.00 89.81 280 SER A O 1
ATOM 2167 N N . SER A 1 281 ? 8.204 -1.079 -29.901 1.00 90.88 281 SER A N 1
ATOM 2168 C CA . SER A 1 281 ? 9.251 -1.849 -29.212 1.00 90.88 281 SER A CA 1
ATOM 2169 C C . SER A 1 281 ? 10.401 -0.968 -28.743 1.00 90.88 281 SER A C 1
ATOM 2171 O O . SER A 1 281 ? 10.855 -1.102 -27.610 1.00 90.88 281 SER A O 1
ATOM 2173 N N . THR A 1 282 ? 10.813 -0.012 -29.578 1.00 94.81 282 THR A N 1
ATOM 2174 C CA . THR A 1 282 ? 11.871 0.946 -29.249 1.00 94.81 282 THR A CA 1
ATOM 2175 C C . THR A 1 282 ? 11.521 1.758 -28.006 1.00 94.81 282 THR A C 1
ATOM 2177 O O . THR A 1 282 ? 12.314 1.791 -27.066 1.00 94.81 282 THR A O 1
ATOM 2180 N N . ASP A 1 283 ? 10.322 2.342 -27.962 1.00 94.56 283 ASP A N 1
ATOM 2181 C CA . ASP A 1 283 ? 9.901 3.191 -26.841 1.00 94.56 283 ASP A CA 1
ATOM 2182 C C . ASP A 1 283 ? 9.724 2.378 -25.553 1.00 94.56 283 ASP A C 1
ATOM 2184 O O . ASP A 1 283 ? 10.033 2.853 -24.461 1.00 94.56 283 ASP A O 1
ATOM 2188 N N . PHE A 1 284 ? 9.263 1.129 -25.665 1.00 95.19 284 PHE A N 1
ATOM 2189 C CA . PHE A 1 284 ? 9.082 0.251 -24.510 1.00 95.19 284 PHE A CA 1
ATOM 2190 C C . PHE A 1 284 ? 10.416 -0.214 -23.923 1.00 95.19 284 PHE A C 1
ATOM 2192 O O . PHE A 1 284 ? 10.576 -0.239 -22.704 1.00 95.19 284 PHE A O 1
ATOM 2199 N N . ILE A 1 285 ? 11.388 -0.546 -24.776 1.00 97.25 285 ILE A N 1
ATOM 2200 C CA . ILE A 1 285 ? 12.755 -0.877 -24.356 1.00 97.25 285 ILE A CA 1
ATOM 2201 C C . ILE A 1 285 ? 13.422 0.335 -23.701 1.00 97.25 285 ILE A C 1
ATOM 2203 O O . ILE A 1 285 ? 14.058 0.187 -22.657 1.00 97.25 285 ILE A O 1
ATOM 2207 N N . GLU A 1 286 ? 13.262 1.526 -24.284 1.00 96.50 286 GLU A N 1
ATOM 2208 C CA . GLU A 1 286 ? 13.764 2.772 -23.704 1.00 96.50 286 GLU A CA 1
ATOM 2209 C C . GLU A 1 286 ? 13.145 3.024 -22.327 1.00 96.50 286 GLU A C 1
ATOM 2211 O O . GLU A 1 286 ? 13.874 3.266 -21.368 1.00 96.50 286 GLU A O 1
ATOM 2216 N N . MET A 1 287 ? 11.821 2.897 -22.205 1.00 96.88 287 MET A N 1
ATOM 2217 C CA . MET A 1 287 ? 11.105 3.023 -20.937 1.00 96.88 287 MET A CA 1
ATOM 2218 C C . MET A 1 287 ? 11.633 2.038 -19.890 1.00 96.88 287 MET A C 1
ATOM 2220 O O . MET A 1 287 ? 11.999 2.455 -18.794 1.00 96.88 287 MET A O 1
ATOM 2224 N N . MET A 1 288 ? 11.741 0.749 -20.234 1.00 97.19 288 MET A N 1
ATOM 2225 C CA . MET A 1 288 ? 12.255 -0.276 -19.322 1.00 97.19 288 MET A CA 1
ATOM 2226 C C . MET A 1 288 ? 13.667 0.042 -18.835 1.00 97.19 288 MET A C 1
ATOM 2228 O O . MET A 1 288 ? 13.965 -0.122 -17.651 1.00 97.19 288 MET A O 1
ATOM 2232 N N . LEU A 1 289 ? 14.537 0.474 -19.751 1.00 96.81 289 LEU A N 1
ATOM 2233 C CA . LEU A 1 289 ? 15.910 0.824 -19.427 1.00 96.81 289 LEU A CA 1
ATOM 2234 C C . LEU A 1 289 ? 15.957 2.050 -18.515 1.00 96.81 289 LEU A C 1
ATOM 2236 O O . LEU A 1 289 ? 16.637 2.019 -17.495 1.00 96.81 289 LEU A O 1
ATOM 2240 N N . LEU A 1 290 ? 15.240 3.113 -18.870 1.00 96.62 290 LEU A N 1
ATOM 2241 C CA . LEU A 1 290 ? 15.265 4.387 -18.162 1.00 96.62 290 LEU A CA 1
ATOM 2242 C C . LEU A 1 290 ? 14.676 4.255 -16.749 1.00 96.62 290 LEU A C 1
ATOM 2244 O O . LEU A 1 290 ? 15.322 4.636 -15.771 1.00 96.62 290 LEU A O 1
ATOM 2248 N N . ASP A 1 291 ? 13.496 3.648 -16.633 1.00 97.44 291 ASP A N 1
ATOM 2249 C CA . ASP A 1 291 ? 12.790 3.461 -15.362 1.00 97.44 291 ASP A CA 1
ATOM 2250 C C . ASP A 1 291 ? 13.506 2.443 -14.470 1.00 97.44 291 ASP A C 1
ATOM 2252 O O . ASP A 1 291 ? 13.637 2.638 -13.260 1.00 97.44 291 ASP A O 1
ATOM 2256 N N . GLY A 1 292 ? 14.025 1.369 -15.070 1.00 96.94 292 GLY A N 1
ATOM 2257 C CA . GLY A 1 292 ? 14.795 0.360 -14.355 1.00 96.94 292 GLY A CA 1
ATOM 2258 C C . GLY A 1 292 ? 16.128 0.895 -13.838 1.00 96.94 292 GLY A C 1
ATOM 2259 O O . GLY A 1 292 ? 16.464 0.663 -12.678 1.00 96.94 292 GLY A O 1
ATOM 2260 N N . CYS A 1 293 ? 16.862 1.661 -14.650 1.00 94.50 293 CYS A N 1
ATOM 2261 C CA . CYS A 1 293 ? 18.099 2.320 -14.231 1.00 94.50 293 CYS A CA 1
ATOM 2262 C C . CYS A 1 293 ? 17.851 3.357 -13.135 1.00 94.50 293 CYS A C 1
ATOM 2264 O O . CYS A 1 293 ? 18.639 3.438 -12.197 1.00 94.50 293 CYS A O 1
ATOM 2266 N N . PHE A 1 294 ? 16.752 4.110 -13.209 1.00 93.62 294 PHE A N 1
ATOM 2267 C CA . PHE A 1 294 ? 16.370 5.035 -12.147 1.00 93.62 294 PHE A CA 1
ATOM 2268 C C . PHE A 1 294 ? 16.201 4.315 -10.802 1.00 93.62 294 PHE A C 1
ATOM 2270 O O . PHE A 1 294 ? 16.802 4.718 -9.809 1.00 93.62 294 PHE A O 1
ATOM 2277 N N . ILE A 1 295 ? 15.459 3.205 -10.771 1.00 94.31 295 ILE A N 1
ATOM 2278 C CA . ILE A 1 295 ? 15.279 2.419 -9.544 1.00 94.31 295 ILE A CA 1
ATOM 2279 C C . ILE A 1 295 ? 16.609 1.804 -9.088 1.00 94.31 295 ILE A C 1
ATOM 2281 O O . ILE A 1 295 ? 16.957 1.924 -7.918 1.00 94.31 295 ILE A O 1
ATOM 2285 N N . VAL A 1 296 ? 17.382 1.188 -9.989 1.00 92.94 296 VAL A N 1
ATOM 2286 C CA . VAL A 1 296 ? 18.686 0.577 -9.662 1.00 92.94 296 VAL A CA 1
ATOM 2287 C C . VAL A 1 296 ? 19.672 1.596 -9.092 1.00 92.94 296 VAL A C 1
ATOM 2289 O O . VAL A 1 296 ? 20.398 1.271 -8.155 1.00 92.94 296 VAL A O 1
ATOM 2292 N N . PHE A 1 297 ? 19.672 2.831 -9.597 1.00 88.75 297 PHE A N 1
ATOM 2293 C CA . PHE A 1 297 ? 20.464 3.918 -9.027 1.00 88.75 297 PHE A CA 1
ATOM 2294 C C . PHE A 1 297 ? 20.081 4.175 -7.562 1.00 88.75 297 PHE A C 1
ATOM 2296 O O . PHE A 1 297 ? 20.951 4.236 -6.699 1.00 88.75 297 PHE A O 1
ATOM 2303 N N . LEU A 1 298 ? 18.782 4.243 -7.254 1.00 87.00 298 LEU A N 1
ATOM 2304 C CA . LEU A 1 298 ? 18.309 4.441 -5.879 1.00 87.00 298 LEU A CA 1
ATOM 2305 C C . LEU A 1 298 ? 18.635 3.261 -4.960 1.00 87.00 298 LEU A C 1
ATOM 2307 O O . LEU A 1 298 ? 18.932 3.476 -3.785 1.00 87.00 298 LEU A O 1
ATOM 2311 N N . LEU A 1 299 ? 18.617 2.030 -5.484 1.00 87.56 299 LEU A N 1
ATOM 2312 C CA . LEU A 1 299 ? 19.084 0.849 -4.752 1.00 87.56 299 LEU A CA 1
ATOM 2313 C C . LEU A 1 299 ? 20.578 0.953 -4.430 1.00 87.56 299 LEU A C 1
ATOM 2315 O O . LEU A 1 299 ? 20.989 0.626 -3.320 1.00 87.56 299 LEU A O 1
ATOM 2319 N N . ALA A 1 300 ? 21.383 1.437 -5.376 1.00 83.81 300 ALA A N 1
ATOM 2320 C CA . ALA A 1 300 ? 22.813 1.639 -5.175 1.00 83.81 300 ALA A CA 1
ATOM 2321 C C . ALA A 1 300 ? 23.108 2.709 -4.114 1.00 83.81 300 ALA A C 1
ATOM 2323 O O . ALA A 1 300 ? 24.031 2.530 -3.327 1.00 83.81 300 ALA A O 1
ATOM 2324 N N . CYS A 1 301 ? 22.282 3.756 -4.012 1.00 78.81 301 CYS A N 1
ATOM 2325 C CA . CYS A 1 301 ? 22.385 4.757 -2.944 1.00 78.81 301 CYS A CA 1
ATOM 2326 C C . CYS A 1 301 ? 22.128 4.199 -1.529 1.00 78.81 301 CYS A C 1
ATOM 2328 O O . CYS A 1 301 ? 22.428 4.887 -0.560 1.00 78.81 301 CYS A O 1
ATOM 2330 N N . GLN A 1 302 ? 21.587 2.981 -1.383 1.00 77.38 302 GLN A N 1
ATOM 2331 C CA . GLN A 1 302 ? 21.439 2.311 -0.078 1.00 77.38 302 GLN A CA 1
ATOM 2332 C C . GLN A 1 302 ? 22.715 1.570 0.368 1.00 77.38 302 GLN A C 1
ATOM 2334 O O . GLN A 1 302 ? 22.713 0.862 1.380 1.00 77.38 302 GLN A O 1
ATOM 2339 N N . ILE A 1 303 ? 23.794 1.654 -0.413 1.00 78.00 303 ILE A N 1
ATOM 2340 C CA . ILE A 1 303 ? 25.078 1.020 -0.124 1.00 78.00 303 ILE A CA 1
ATOM 2341 C C . ILE A 1 303 ? 26.046 2.115 0.324 1.00 78.00 303 ILE A C 1
ATOM 2343 O O . ILE A 1 303 ? 26.379 3.000 -0.458 1.00 78.00 303 ILE A O 1
ATOM 2347 N N . ASP A 1 304 ? 26.514 2.019 1.571 1.00 62.56 304 ASP A N 1
ATOM 2348 C CA . ASP A 1 304 ? 27.303 3.061 2.247 1.00 62.56 304 ASP A CA 1
ATOM 2349 C C . ASP A 1 304 ? 28.624 3.427 1.523 1.00 62.56 304 ASP A C 1
ATOM 2351 O O . ASP A 1 304 ? 29.134 4.528 1.710 1.00 62.56 304 ASP A O 1
ATOM 2355 N N . ASP A 1 305 ? 29.144 2.543 0.658 1.00 57.62 305 ASP A N 1
ATOM 2356 C CA . ASP A 1 305 ? 30.425 2.699 -0.056 1.00 57.62 305 ASP A CA 1
ATOM 2357 C C . ASP A 1 305 ? 30.291 3.046 -1.561 1.00 57.62 305 ASP A C 1
ATOM 2359 O O . ASP A 1 305 ? 31.296 3.141 -2.269 1.00 57.62 305 ASP A O 1
ATOM 2363 N N . LEU A 1 306 ? 29.072 3.228 -2.091 1.00 58.62 306 LEU A N 1
ATOM 2364 C CA . LEU A 1 306 ? 28.845 3.603 -3.496 1.00 58.62 306 LEU A CA 1
ATOM 2365 C C . LEU A 1 306 ? 28.640 5.119 -3.637 1.00 58.62 306 LEU A C 1
ATOM 2367 O O . LEU A 1 306 ? 27.522 5.630 -3.606 1.00 58.62 306 LEU A O 1
ATOM 2371 N N . CYS A 1 307 ? 29.740 5.847 -3.840 1.00 50.41 307 CYS A N 1
ATOM 2372 C CA . CYS A 1 307 ? 29.709 7.267 -4.185 1.00 50.41 307 CYS A CA 1
ATOM 2373 C C . CYS A 1 307 ? 29.582 7.448 -5.703 1.00 50.41 307 CYS A C 1
ATOM 2375 O O . CYS A 1 307 ? 30.509 7.149 -6.455 1.00 50.41 307 CYS A O 1
ATOM 2377 N N . PHE A 1 308 ? 28.456 7.993 -6.164 1.00 52.81 308 PHE A N 1
ATOM 2378 C CA . PHE A 1 308 ? 28.362 8.535 -7.518 1.00 52.81 308 PHE A CA 1
ATOM 2379 C C . PHE A 1 308 ? 28.991 9.931 -7.514 1.00 52.81 308 PHE A C 1
ATOM 2381 O O . PHE A 1 308 ? 28.335 10.906 -7.151 1.00 52.81 308 PHE A O 1
ATOM 2388 N N . GLU A 1 309 ? 30.273 10.036 -7.868 1.00 39.75 309 GLU A N 1
ATOM 2389 C CA . GLU A 1 309 ? 30.931 11.337 -8.005 1.00 39.75 309 GLU A CA 1
ATOM 2390 C C . GLU A 1 309 ? 30.265 12.125 -9.143 1.00 39.75 309 GLU A C 1
ATOM 2392 O O . GLU A 1 309 ? 30.384 11.794 -10.323 1.00 39.75 309 GLU A O 1
ATOM 2397 N N . ALA A 1 310 ? 29.509 13.164 -8.788 1.00 39.03 310 ALA A N 1
ATOM 2398 C CA . ALA A 1 310 ? 29.055 14.156 -9.747 1.00 39.03 310 ALA A CA 1
ATOM 2399 C C . ALA A 1 310 ? 30.200 15.154 -9.958 1.00 39.03 310 ALA A C 1
ATOM 2401 O O . ALA A 1 310 ? 30.526 15.919 -9.051 1.00 39.03 310 ALA A O 1
ATOM 2402 N N . GLU A 1 311 ? 30.817 15.165 -11.141 1.00 34.34 311 GLU A N 1
ATOM 2403 C CA . GLU A 1 311 ? 31.770 16.221 -11.489 1.00 34.34 311 GLU A CA 1
ATOM 2404 C C . GLU A 1 311 ? 31.081 17.597 -11.375 1.00 34.34 311 GLU A C 1
ATOM 2406 O O . GLU A 1 311 ? 30.088 17.860 -12.058 1.00 34.34 311 GLU A O 1
ATOM 2411 N N . GLY A 1 312 ? 31.605 18.477 -10.509 1.00 41.22 312 GLY A N 1
ATOM 2412 C CA . GLY A 1 312 ? 31.307 19.915 -10.555 1.00 41.22 312 GLY A CA 1
ATOM 2413 C C . GLY A 1 312 ? 30.788 20.624 -9.297 1.00 41.22 312 GLY A C 1
ATOM 2414 O O . GLY A 1 312 ? 30.391 21.778 -9.433 1.00 41.22 312 GLY A O 1
ATOM 2415 N N . SER A 1 313 ? 30.790 20.041 -8.090 1.00 35.47 313 SER A N 1
ATOM 2416 C CA . SER A 1 313 ? 30.499 20.815 -6.862 1.00 35.47 313 SER A CA 1
ATOM 2417 C C . SER A 1 313 ? 31.772 21.173 -6.087 1.00 35.47 313 SER A C 1
ATOM 2419 O O . SER A 1 313 ? 32.073 20.594 -5.044 1.00 35.47 313 SER A O 1
ATOM 2421 N N . GLU A 1 314 ? 32.529 22.148 -6.588 1.00 39.34 314 GLU A N 1
ATOM 2422 C CA . GLU A 1 314 ? 33.441 22.900 -5.726 1.00 39.34 314 GLU A CA 1
ATOM 2423 C C . GLU A 1 314 ? 32.629 23.924 -4.920 1.00 39.34 314 GLU A C 1
ATOM 2425 O O . GLU A 1 314 ? 31.926 24.755 -5.488 1.00 39.34 314 GLU A O 1
ATOM 2430 N N . ASN A 1 315 ? 32.791 23.870 -3.597 1.00 38.97 315 ASN A N 1
ATOM 2431 C CA . ASN A 1 315 ? 32.395 24.878 -2.610 1.00 38.97 315 ASN A CA 1
ATOM 2432 C C . ASN A 1 315 ? 30.889 25.129 -2.423 1.00 38.97 315 ASN A C 1
ATOM 2434 O O . ASN A 1 315 ? 30.333 26.086 -2.943 1.00 38.97 315 ASN A O 1
ATOM 2438 N N . ASP A 1 316 ? 30.280 24.369 -1.513 1.00 32.91 316 ASP A N 1
ATOM 2439 C CA . ASP A 1 316 ? 29.748 25.007 -0.306 1.00 32.91 316 ASP A CA 1
ATOM 2440 C C . ASP A 1 316 ? 29.693 23.999 0.847 1.00 32.91 316 ASP A C 1
ATOM 2442 O O . ASP A 1 316 ? 29.137 22.905 0.749 1.00 32.91 316 ASP A O 1
ATOM 2446 N N . GLY A 1 317 ? 30.361 24.359 1.943 1.00 36.38 317 GLY A N 1
ATOM 2447 C CA . GLY A 1 317 ? 30.427 23.557 3.153 1.00 36.38 317 GLY A CA 1
ATOM 2448 C C . GLY A 1 317 ? 29.061 23.471 3.826 1.00 36.38 317 GLY A C 1
ATOM 2449 O O . GLY A 1 317 ? 28.468 24.488 4.173 1.00 36.38 317 GLY A O 1
ATOM 2450 N N . GLY A 1 318 ? 28.606 22.238 4.054 1.00 36.62 318 GLY A N 1
ATOM 2451 C CA . GLY A 1 318 ? 27.379 21.937 4.788 1.00 36.62 318 GLY A CA 1
ATOM 2452 C C . GLY A 1 318 ? 26.393 21.093 3.988 1.00 36.62 318 GLY A C 1
ATOM 2453 O O . GLY A 1 318 ? 25.232 21.468 3.864 1.00 36.62 318 GLY A O 1
ATOM 2454 N N . SER A 1 319 ? 26.823 19.954 3.442 1.00 34.47 319 SER A N 1
ATOM 2455 C CA . SER A 1 319 ? 25.926 19.027 2.744 1.00 34.47 319 SER A CA 1
ATOM 2456 C C . SER A 1 319 ? 25.078 18.245 3.751 1.00 34.47 319 SER A C 1
ATOM 2458 O O . SER A 1 319 ? 25.336 17.083 4.049 1.00 34.47 319 SER A O 1
ATOM 2460 N N . ILE A 1 320 ? 24.043 18.885 4.290 1.00 33.62 320 ILE A N 1
ATOM 2461 C CA . ILE A 1 320 ? 22.810 18.150 4.567 1.00 33.62 320 ILE A CA 1
ATOM 2462 C C . ILE A 1 320 ? 22.279 17.787 3.185 1.00 33.62 320 ILE A C 1
ATOM 2464 O O . ILE A 1 320 ? 21.846 18.675 2.456 1.00 33.62 320 ILE A O 1
ATOM 2468 N N . ASP A 1 321 ? 22.419 16.517 2.809 1.00 41.50 321 ASP A N 1
ATOM 2469 C CA . ASP A 1 321 ? 22.002 15.959 1.524 1.00 41.50 321 ASP A CA 1
ATOM 2470 C C . ASP A 1 321 ? 20.544 16.371 1.200 1.00 41.50 321 ASP A C 1
ATOM 2472 O O . ASP A 1 321 ? 19.604 15.838 1.802 1.00 41.50 321 ASP A O 1
ATOM 2476 N N . PRO A 1 322 ? 20.318 17.325 0.270 1.00 35.50 322 PRO A N 1
ATOM 2477 C CA . PRO A 1 322 ? 18.983 17.818 -0.080 1.00 35.50 322 PRO A CA 1
ATOM 2478 C C . PRO A 1 322 ? 18.099 16.744 -0.736 1.00 35.50 322 PRO A C 1
ATOM 2480 O O . PRO A 1 322 ? 16.920 16.983 -1.004 1.00 35.50 322 PRO A O 1
ATOM 2483 N N . THR A 1 323 ? 18.661 15.566 -1.012 1.00 50.25 323 THR A N 1
ATOM 2484 C CA . THR A 1 323 ? 18.040 14.494 -1.785 1.00 50.25 323 THR A CA 1
ATOM 2485 C C . THR A 1 323 ? 17.270 13.490 -0.913 1.00 50.25 323 THR A C 1
ATOM 2487 O O . THR A 1 323 ? 16.299 12.901 -1.384 1.00 50.25 323 THR A O 1
ATOM 2490 N N . LEU A 1 324 ? 17.569 13.387 0.391 1.00 47.31 324 LEU A N 1
ATOM 2491 C CA . LEU A 1 324 ? 16.922 12.447 1.329 1.00 47.31 324 LEU A CA 1
ATOM 2492 C C . LEU A 1 324 ? 15.396 12.624 1.466 1.00 47.31 324 LEU A C 1
ATOM 2494 O O . LEU A 1 324 ? 14.662 11.636 1.520 1.00 47.31 324 LEU A O 1
ATOM 2498 N N . PHE A 1 325 ? 14.888 13.863 1.474 1.00 49.69 325 PHE A N 1
ATOM 2499 C CA . PHE A 1 325 ? 13.438 14.117 1.545 1.00 49.69 325 PHE A CA 1
ATOM 2500 C C . PHE A 1 325 ? 12.719 13.814 0.219 1.00 49.69 325 PHE A C 1
ATOM 2502 O O . PHE A 1 325 ? 11.582 13.342 0.221 1.00 49.69 325 PHE A O 1
ATOM 2509 N N . ILE A 1 326 ? 13.393 14.035 -0.916 1.00 59.12 326 ILE A N 1
ATOM 2510 C CA . ILE A 1 326 ? 12.865 13.707 -2.248 1.00 59.12 326 ILE A CA 1
ATOM 2511 C C . ILE A 1 326 ? 12.696 12.187 -2.375 1.00 59.12 326 ILE A C 1
ATOM 2513 O O . ILE A 1 326 ? 11.688 11.724 -2.908 1.00 59.12 326 ILE A O 1
ATOM 2517 N N . TRP A 1 327 ? 13.615 11.402 -1.808 1.00 68.50 327 TRP A N 1
ATOM 2518 C CA . TRP A 1 327 ? 13.537 9.939 -1.824 1.00 68.50 327 TRP A CA 1
ATOM 2519 C C . TRP A 1 327 ? 12.317 9.393 -1.089 1.00 68.50 327 TRP A C 1
ATOM 2521 O O . TRP A 1 327 ? 11.616 8.547 -1.641 1.00 68.50 327 TRP A O 1
ATOM 2531 N N . GLY A 1 328 ? 11.982 9.927 0.089 1.00 67.25 328 GLY A N 1
ATOM 2532 C CA . GLY A 1 328 ? 10.758 9.546 0.808 1.00 67.25 328 GLY A CA 1
ATOM 2533 C C . GLY A 1 328 ? 9.459 9.912 0.070 1.00 67.25 328 GLY A C 1
ATOM 2534 O O . GLY A 1 328 ? 8.402 9.346 0.338 1.00 67.25 328 GLY A O 1
ATOM 2535 N N . ALA A 1 329 ? 9.504 10.871 -0.857 1.00 74.44 329 ALA A N 1
ATOM 2536 C CA . ALA A 1 329 ? 8.357 11.237 -1.685 1.00 74.44 329 ALA A CA 1
ATOM 2537 C C . ALA A 1 329 ? 8.221 10.330 -2.920 1.00 74.44 329 ALA A C 1
ATOM 2539 O O . ALA A 1 329 ? 7.119 9.895 -3.239 1.00 74.44 329 ALA A O 1
ATOM 2540 N N . VAL A 1 330 ? 9.343 10.010 -3.571 1.00 82.56 330 VAL A N 1
ATOM 2541 C CA . VAL A 1 330 ? 9.419 9.147 -4.763 1.00 82.56 330 VAL A CA 1
ATOM 2542 C C . VAL A 1 330 ? 9.099 7.683 -4.437 1.00 82.56 330 VAL A C 1
ATOM 2544 O O . VAL A 1 330 ? 8.420 7.012 -5.208 1.00 82.56 330 VAL A O 1
ATOM 2547 N N . THR A 1 331 ? 9.543 7.187 -3.283 1.00 82.88 331 THR A N 1
ATOM 2548 C CA . THR A 1 331 ? 9.324 5.794 -2.841 1.00 82.88 331 THR A CA 1
ATOM 2549 C C . THR A 1 331 ? 7.848 5.434 -2.678 1.00 82.88 331 THR A C 1
ATOM 2551 O O . THR A 1 331 ? 7.452 4.316 -3.009 1.00 82.88 331 THR A O 1
ATOM 2554 N N . LYS A 1 332 ? 6.999 6.407 -2.326 1.00 87.69 332 LYS A N 1
ATOM 2555 C CA . LYS A 1 332 ? 5.536 6.241 -2.285 1.00 87.69 332 LYS A CA 1
ATOM 2556 C C . LYS A 1 332 ? 4.957 5.846 -3.642 1.00 87.69 332 LYS A C 1
ATOM 2558 O O . LYS A 1 332 ? 4.099 4.968 -3.702 1.00 87.69 332 LYS A O 1
ATOM 2563 N N . ASP A 1 333 ? 5.455 6.445 -4.723 1.00 93.00 333 ASP A N 1
ATOM 2564 C CA . ASP A 1 333 ? 4.997 6.143 -6.080 1.00 93.00 333 ASP A CA 1
ATOM 2565 C C . ASP A 1 333 ? 5.444 4.744 -6.542 1.00 93.00 333 ASP A C 1
ATOM 2567 O O . ASP A 1 333 ? 4.799 4.151 -7.405 1.00 93.00 333 ASP A O 1
ATOM 2571 N N . PHE A 1 334 ? 6.506 4.174 -5.956 1.00 93.56 334 PHE A N 1
ATOM 2572 C CA . PHE A 1 334 ? 6.952 2.803 -6.247 1.00 93.56 334 PHE A CA 1
ATOM 2573 C C . PHE A 1 334 ? 6.043 1.723 -5.658 1.00 93.56 334 PHE A C 1
ATOM 2575 O O . PHE A 1 334 ? 6.134 0.563 -6.066 1.00 93.56 334 PHE A O 1
ATOM 2582 N N . LEU A 1 335 ? 5.177 2.088 -4.712 1.00 94.38 335 LEU A N 1
ATOM 2583 C CA . LEU A 1 335 ? 4.210 1.189 -4.085 1.00 94.38 335 LEU A CA 1
ATOM 2584 C C . LEU A 1 335 ? 2.816 1.273 -4.726 1.00 94.38 335 LEU A C 1
ATOM 2586 O O . LEU A 1 335 ? 1.872 0.669 -4.217 1.00 94.38 335 LEU A O 1
ATOM 2590 N N . LEU A 1 336 ? 2.663 1.995 -5.839 1.00 95.44 336 LEU A N 1
ATOM 2591 C CA . LEU A 1 336 ? 1.396 2.061 -6.566 1.00 95.44 336 LEU A CA 1
ATOM 2592 C C . LEU A 1 336 ? 1.261 0.875 -7.527 1.00 95.44 336 LEU A C 1
ATOM 2594 O O . LEU A 1 336 ? 2.202 0.543 -8.245 1.00 95.44 336 LEU A O 1
ATOM 2598 N N . LEU A 1 337 ? 0.080 0.253 -7.576 1.00 94.81 337 LEU A N 1
ATOM 2599 C CA . LEU A 1 337 ? -0.176 -0.964 -8.359 1.00 94.81 337 LEU A CA 1
ATOM 2600 C C . LEU A 1 337 ? 0.034 -0.754 -9.868 1.00 94.81 337 LEU A C 1
ATOM 2602 O O . LEU A 1 337 ? 0.580 -1.629 -10.539 1.00 94.81 337 LEU A O 1
ATOM 2606 N N . GLU A 1 338 ? -0.365 0.412 -10.382 1.00 93.56 338 GLU A N 1
ATOM 2607 C CA . GLU A 1 338 ? -0.253 0.772 -11.803 1.00 93.56 338 GLU A CA 1
ATOM 2608 C C . GLU A 1 338 ? 1.114 1.354 -12.184 1.00 93.56 338 GLU A C 1
ATOM 2610 O O . GLU A 1 338 ? 1.412 1.520 -13.364 1.00 93.56 338 GLU A O 1
ATOM 2615 N N . ASN A 1 339 ? 1.968 1.654 -11.207 1.00 96.31 339 ASN A N 1
ATOM 2616 C CA . ASN A 1 339 ? 3.216 2.378 -11.424 1.00 96.31 339 ASN A CA 1
ATOM 2617 C C . ASN A 1 339 ? 4.425 1.451 -11.262 1.00 96.31 339 ASN A C 1
ATOM 2619 O O . ASN A 1 339 ? 5.269 1.645 -10.387 1.00 96.31 339 ASN A O 1
ATOM 2623 N N . GLN A 1 340 ? 4.457 0.358 -12.027 1.00 97.00 340 GLN A N 1
ATOM 2624 C CA . GLN A 1 340 ? 5.403 -0.741 -11.822 1.00 97.00 340 GLN A CA 1
ATOM 2625 C C . GLN A 1 340 ? 6.100 -1.184 -13.106 1.00 97.00 340 GLN A C 1
ATOM 2627 O O . GLN A 1 340 ? 5.552 -1.133 -14.210 1.00 97.00 340 GLN A O 1
ATOM 2632 N N . ILE A 1 341 ? 7.298 -1.736 -12.909 1.00 97.12 341 ILE A N 1
ATOM 2633 C CA . ILE A 1 341 ? 8.013 -2.563 -13.882 1.00 97.12 341 ILE A CA 1
ATOM 2634 C C . ILE A 1 341 ? 8.315 -3.942 -13.276 1.00 97.12 341 ILE A C 1
ATOM 2636 O O . ILE A 1 341 ? 8.383 -4.071 -12.046 1.00 97.12 341 ILE A O 1
ATOM 2640 N N . PRO A 1 342 ? 8.496 -4.990 -14.099 1.00 96.81 342 PRO A N 1
ATOM 2641 C CA . PRO A 1 342 ? 8.801 -6.320 -13.587 1.00 96.81 342 PRO A CA 1
ATOM 2642 C C . PRO A 1 342 ? 10.148 -6.364 -12.855 1.00 96.81 342 PRO A C 1
ATOM 2644 O O . PRO A 1 342 ? 11.162 -5.877 -13.350 1.00 96.81 342 PRO A O 1
ATOM 2647 N N . PHE 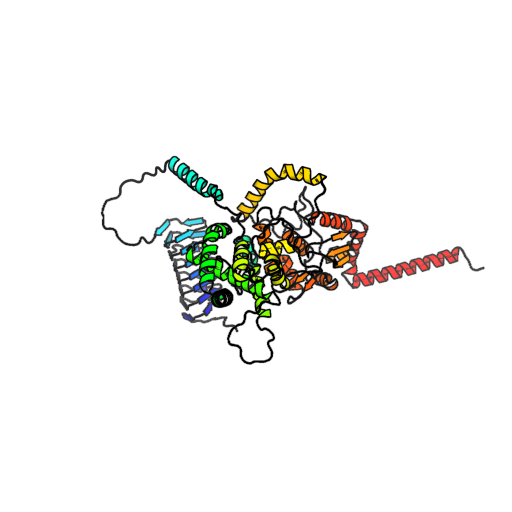A 1 343 ? 10.195 -7.012 -11.694 1.00 96.50 343 PHE A N 1
ATOM 2648 C CA . PHE A 1 343 ? 11.378 -7.032 -10.830 1.00 96.50 343 PHE A CA 1
ATOM 2649 C C . PHE A 1 343 ? 12.579 -7.737 -11.476 1.00 96.50 343 PHE A C 1
ATOM 2651 O O . PHE A 1 343 ? 13.724 -7.375 -11.223 1.00 96.50 343 PHE A O 1
ATOM 2658 N N . PHE A 1 344 ? 12.351 -8.707 -12.368 1.00 95.62 344 PHE A N 1
ATOM 2659 C CA . PHE A 1 344 ? 13.445 -9.340 -13.110 1.00 95.62 344 PHE A CA 1
ATOM 2660 C C . PHE A 1 344 ? 14.206 -8.351 -14.010 1.00 95.62 344 PHE A C 1
ATOM 2662 O O . PHE A 1 344 ? 15.386 -8.568 -14.273 1.00 95.62 344 PHE A O 1
ATOM 2669 N N . VAL A 1 345 ? 13.566 -7.263 -14.461 1.00 97.44 345 VAL A N 1
ATOM 2670 C CA . VAL A 1 345 ? 14.233 -6.180 -15.204 1.00 97.44 345 VAL A CA 1
ATOM 2671 C C . VAL A 1 345 ? 15.239 -5.484 -14.291 1.00 97.44 345 VAL A C 1
ATOM 2673 O O . VAL A 1 345 ? 16.391 -5.295 -14.676 1.00 97.44 345 VAL A O 1
ATOM 2676 N N . LEU A 1 346 ? 14.833 -5.195 -13.049 1.00 97.38 346 LEU A N 1
ATOM 2677 C CA . LEU A 1 346 ? 15.701 -4.605 -12.028 1.00 97.38 346 LEU A CA 1
ATOM 2678 C C . LEU A 1 346 ? 16.892 -5.507 -11.708 1.00 97.38 346 LEU A C 1
ATOM 2680 O O . LEU A 1 346 ? 18.008 -5.008 -11.631 1.00 97.38 346 LEU A O 1
ATOM 2684 N N . LYS A 1 347 ? 16.685 -6.825 -11.582 1.00 95.38 347 LYS A N 1
ATOM 2685 C CA . LYS A 1 347 ? 17.775 -7.789 -11.342 1.00 95.38 347 LYS A CA 1
ATOM 2686 C C . LYS A 1 347 ? 18.837 -7.741 -12.436 1.00 95.38 347 LYS A C 1
ATOM 2688 O O . LYS A 1 347 ? 20.016 -7.588 -12.136 1.00 95.38 347 LYS A O 1
ATOM 2693 N N . VAL A 1 348 ? 18.414 -7.813 -13.699 1.00 96.12 348 VAL A N 1
ATOM 2694 C CA . VAL A 1 348 ? 19.338 -7.779 -14.842 1.00 96.12 348 VAL A CA 1
ATOM 2695 C C . VAL A 1 348 ? 20.094 -6.452 -14.894 1.00 96.12 348 VAL A C 1
ATOM 2697 O O . VAL A 1 348 ? 21.308 -6.445 -15.068 1.00 96.12 348 VAL A O 1
ATOM 2700 N N . LEU A 1 349 ? 19.412 -5.321 -14.702 1.00 96.06 349 LEU A N 1
ATOM 2701 C CA . LEU A 1 349 ? 20.068 -4.010 -14.691 1.00 96.06 349 LEU A CA 1
ATOM 2702 C C . LEU A 1 349 ? 21.019 -3.846 -13.494 1.00 96.06 349 LEU A C 1
ATOM 2704 O O . LEU A 1 349 ? 22.104 -3.291 -13.648 1.00 96.06 349 LEU A O 1
ATOM 2708 N N . PHE A 1 350 ? 20.661 -4.376 -12.325 1.00 93.38 350 PHE A N 1
ATOM 2709 C CA . PHE A 1 350 ? 21.511 -4.364 -11.136 1.00 93.38 350 PHE A CA 1
ATOM 2710 C C . PHE A 1 350 ? 22.807 -5.158 -11.349 1.00 93.38 350 PHE A C 1
ATOM 2712 O O . PHE A 1 350 ? 23.887 -4.674 -11.016 1.00 93.38 350 PHE A O 1
ATOM 2719 N N . GLU A 1 351 ? 22.729 -6.339 -11.966 1.00 91.88 351 GLU A N 1
ATOM 2720 C CA . GLU A 1 351 ? 23.905 -7.136 -12.349 1.00 91.88 351 GLU A CA 1
ATOM 2721 C C . GLU A 1 351 ? 24.780 -6.435 -13.399 1.00 91.88 351 GLU A C 1
ATOM 2723 O O . GLU A 1 351 ? 26.005 -6.569 -13.388 1.00 91.88 351 GLU A O 1
ATOM 2728 N N . LEU A 1 352 ? 24.167 -5.675 -14.311 1.00 91.19 352 LEU A N 1
ATOM 2729 C CA . LEU A 1 352 ? 24.892 -4.950 -15.352 1.00 91.19 352 LEU A CA 1
ATOM 2730 C C . LEU A 1 352 ? 25.646 -3.727 -14.822 1.00 91.19 352 LEU A C 1
ATOM 2732 O O . LEU A 1 352 ? 26.753 -3.473 -15.296 1.00 91.19 352 LEU A O 1
ATOM 2736 N N . PHE A 1 353 ? 25.055 -2.975 -13.889 1.00 88.69 353 PHE A N 1
ATOM 2737 C CA . PHE A 1 353 ? 25.570 -1.666 -13.474 1.00 88.69 353 PHE A CA 1
ATOM 2738 C C . PHE A 1 353 ? 26.181 -1.625 -12.073 1.00 88.69 353 PHE A C 1
ATOM 2740 O O . PHE A 1 353 ? 27.022 -0.765 -11.817 1.00 88.69 353 PHE A O 1
ATOM 2747 N N . ILE A 1 354 ? 25.759 -2.505 -11.162 1.00 86.31 354 ILE A N 1
ATOM 2748 C CA . ILE A 1 354 ? 26.134 -2.431 -9.744 1.00 86.31 354 ILE A CA 1
ATOM 2749 C C . ILE A 1 354 ? 26.956 -3.657 -9.333 1.00 86.31 354 ILE A C 1
ATOM 2751 O O . ILE A 1 354 ? 28.116 -3.514 -8.946 1.00 86.31 354 ILE A O 1
ATOM 2755 N N . ALA A 1 355 ? 26.397 -4.864 -9.472 1.00 82.88 355 ALA A N 1
ATOM 2756 C CA . ALA A 1 355 ? 27.042 -6.126 -9.092 1.00 82.88 355 ALA A CA 1
ATOM 2757 C C . ALA A 1 355 ? 27.980 -6.660 -10.192 1.00 82.88 355 ALA A C 1
ATOM 2759 O O . ALA A 1 355 ? 27.860 -7.791 -10.669 1.00 82.88 355 ALA A O 1
ATOM 2760 N N . THR A 1 356 ? 28.918 -5.818 -10.626 1.00 74.75 356 THR A N 1
ATOM 2761 C CA . THR A 1 356 ? 29.876 -6.169 -11.679 1.00 74.75 356 THR A CA 1
ATOM 2762 C C . THR A 1 356 ? 30.955 -7.129 -11.153 1.00 74.75 356 THR A C 1
ATOM 2764 O O . THR A 1 356 ? 31.224 -7.167 -9.953 1.00 74.75 356 THR A O 1
ATOM 2767 N N . PRO A 1 357 ? 31.673 -7.877 -12.018 1.00 67.69 357 PRO A N 1
ATOM 2768 C CA . PRO A 1 357 ? 32.760 -8.765 -11.581 1.00 67.69 357 PRO A CA 1
ATOM 2769 C C . PRO A 1 357 ? 33.863 -8.081 -10.752 1.00 67.69 357 PRO A C 1
ATOM 2771 O O . PRO A 1 357 ? 34.619 -8.761 -10.058 1.00 67.69 357 PRO A O 1
ATOM 2774 N N . HIS A 1 358 ? 33.968 -6.753 -10.845 1.00 63.47 358 HIS A N 1
ATOM 2775 C CA . HIS A 1 358 ? 34.945 -5.932 -10.133 1.00 63.47 358 HIS A CA 1
ATOM 2776 C C . HIS A 1 358 ? 34.393 -5.309 -8.842 1.00 63.47 358 HIS A C 1
ATOM 2778 O O . HIS A 1 358 ? 35.191 -4.869 -8.019 1.00 63.47 358 HIS A O 1
ATOM 2784 N N . ASN A 1 359 ? 33.070 -5.307 -8.644 1.00 69.94 359 ASN A N 1
ATOM 2785 C CA . ASN A 1 359 ? 32.403 -4.739 -7.478 1.00 69.94 359 ASN A CA 1
ATOM 2786 C C . ASN A 1 359 ? 31.520 -5.800 -6.804 1.00 69.94 359 ASN A C 1
ATOM 2788 O O . ASN A 1 359 ? 30.405 -6.084 -7.246 1.00 69.94 359 ASN A O 1
ATOM 2792 N N . LYS A 1 360 ? 32.038 -6.430 -5.744 1.00 67.75 360 LYS A N 1
ATOM 2793 C CA . LYS A 1 360 ? 31.266 -7.408 -4.972 1.00 67.75 360 LYS A CA 1
ATOM 2794 C C . LYS A 1 360 ? 30.317 -6.672 -4.039 1.00 67.75 360 LYS A C 1
ATOM 2796 O O . LYS A 1 360 ? 30.761 -6.055 -3.079 1.00 67.75 360 LYS A O 1
ATOM 2801 N N . VAL A 1 361 ? 29.026 -6.782 -4.320 1.00 78.94 361 VAL A N 1
ATOM 2802 C CA . VAL A 1 361 ? 27.967 -6.305 -3.433 1.00 78.94 361 VAL A CA 1
ATOM 2803 C C . VAL A 1 361 ? 27.433 -7.487 -2.637 1.00 78.94 361 VAL A C 1
ATOM 2805 O O . VAL A 1 361 ? 26.992 -8.474 -3.220 1.00 78.94 361 VAL A O 1
ATOM 2808 N N . ASP A 1 362 ? 27.478 -7.382 -1.310 1.00 79.88 362 ASP A N 1
ATOM 2809 C CA . ASP A 1 362 ? 27.045 -8.458 -0.409 1.00 79.88 362 ASP A CA 1
ATOM 2810 C C . ASP A 1 362 ? 25.517 -8.534 -0.248 1.00 79.88 362 ASP A C 1
ATOM 2812 O O . ASP A 1 362 ? 24.996 -9.560 0.183 1.00 79.88 362 ASP A O 1
ATOM 2816 N N . ARG A 1 363 ? 24.797 -7.458 -0.594 1.00 85.44 363 ARG A N 1
ATOM 2817 C CA . ARG A 1 363 ? 23.333 -7.373 -0.499 1.00 85.44 363 ARG A CA 1
ATOM 2818 C C . ARG A 1 363 ? 22.660 -7.630 -1.844 1.00 85.44 363 ARG A C 1
ATOM 2820 O O . ARG A 1 363 ? 23.087 -7.124 -2.881 1.00 85.44 363 ARG A O 1
ATOM 2827 N N . SER A 1 364 ? 21.566 -8.376 -1.806 1.00 88.81 364 SER A N 1
ATOM 2828 C CA . SER A 1 364 ? 20.685 -8.616 -2.950 1.00 88.81 364 SER A CA 1
ATOM 2829 C C . SER A 1 364 ? 19.867 -7.367 -3.327 1.00 88.81 364 SER A C 1
ATOM 2831 O O . SER A 1 364 ? 19.614 -6.508 -2.472 1.00 88.81 364 SER A O 1
ATOM 2833 N N . PRO A 1 365 ? 19.397 -7.246 -4.586 1.00 91.25 365 PRO A N 1
ATOM 2834 C CA . PRO A 1 365 ? 18.497 -6.160 -4.973 1.00 91.25 365 PRO A CA 1
ATOM 2835 C C . PRO A 1 365 ? 17.180 -6.175 -4.179 1.00 91.25 365 PRO A C 1
ATOM 2837 O O . PRO A 1 365 ? 16.612 -5.113 -3.938 1.00 91.25 365 PRO A O 1
ATOM 2840 N N . GLU A 1 366 ? 16.703 -7.339 -3.726 1.00 91.88 366 GLU A N 1
ATOM 2841 C CA . GLU A 1 366 ? 15.556 -7.458 -2.823 1.00 91.88 366 GLU A CA 1
ATOM 2842 C C . GLU A 1 366 ? 15.812 -6.788 -1.469 1.00 91.88 366 GLU A C 1
ATOM 2844 O O . GLU A 1 366 ? 14.992 -5.987 -1.023 1.00 91.88 366 GLU A O 1
ATOM 2849 N N . GLU A 1 367 ? 16.947 -7.072 -0.827 1.00 88.50 367 GLU A N 1
ATOM 2850 C CA . GLU A 1 367 ? 17.311 -6.463 0.460 1.00 88.50 367 GLU A CA 1
ATOM 2851 C C . GLU A 1 367 ? 17.472 -4.944 0.339 1.00 88.50 367 GLU A C 1
ATOM 2853 O O . GLU A 1 367 ? 17.010 -4.198 1.203 1.00 88.50 367 GLU A O 1
ATOM 2858 N N . LEU A 1 368 ? 18.077 -4.466 -0.752 1.00 88.31 368 LEU A N 1
ATOM 2859 C CA . LEU A 1 368 ? 18.217 -3.032 -1.019 1.00 88.31 368 LEU A CA 1
ATOM 2860 C C . LEU A 1 368 ? 16.860 -2.363 -1.257 1.00 88.31 368 LEU A C 1
ATOM 2862 O O . LEU A 1 368 ? 16.613 -1.276 -0.740 1.00 88.31 368 LEU A O 1
ATOM 2866 N N . ALA A 1 369 ? 15.961 -3.018 -1.997 1.00 91.25 369 ALA A N 1
ATOM 2867 C CA . ALA A 1 369 ? 14.622 -2.497 -2.251 1.00 91.25 369 ALA A CA 1
ATOM 2868 C C . ALA A 1 369 ? 13.799 -2.429 -0.961 1.00 91.25 369 ALA A C 1
ATOM 2870 O O . ALA A 1 369 ? 13.076 -1.465 -0.733 1.00 91.25 369 ALA A O 1
ATOM 2871 N N . ILE A 1 370 ? 13.945 -3.424 -0.088 1.00 88.50 370 ILE A N 1
ATOM 2872 C CA . ILE A 1 370 ? 13.344 -3.429 1.243 1.00 88.50 370 ILE A CA 1
ATOM 2873 C C . ILE A 1 370 ? 13.804 -2.224 2.065 1.00 88.50 370 ILE A C 1
ATOM 2875 O O . ILE A 1 370 ? 12.963 -1.540 2.641 1.00 88.50 370 ILE A O 1
ATOM 2879 N N . MET A 1 371 ? 15.113 -1.957 2.103 1.00 85.44 371 MET A N 1
ATOM 2880 C CA . MET A 1 371 ? 15.657 -0.811 2.838 1.00 85.44 371 MET A CA 1
ATOM 2881 C C . MET A 1 371 ? 15.169 0.515 2.251 1.00 85.44 371 MET A C 1
ATOM 2883 O O . MET A 1 371 ? 14.755 1.396 2.999 1.00 85.44 371 MET A O 1
ATOM 2887 N N . LEU A 1 372 ? 15.123 0.622 0.919 1.00 86.19 372 LEU A N 1
ATOM 2888 C CA . LEU A 1 372 ? 14.577 1.786 0.220 1.00 86.19 372 LEU A CA 1
ATOM 2889 C C . LEU A 1 372 ? 13.107 2.057 0.602 1.00 86.19 372 LEU A C 1
ATOM 2891 O O . LEU A 1 372 ? 12.711 3.213 0.713 1.00 86.19 372 LEU A O 1
ATOM 2895 N N . MET A 1 373 ? 12.308 1.008 0.824 1.00 87.06 373 MET A N 1
ATOM 2896 C CA . MET A 1 373 ? 10.884 1.094 1.187 1.00 87.06 373 MET A CA 1
ATOM 2897 C C . MET A 1 373 ? 10.629 1.134 2.709 1.00 87.06 373 MET A C 1
ATOM 2899 O O . MET A 1 373 ? 9.476 1.226 3.131 1.00 87.06 373 MET A O 1
ATOM 2903 N N . GLU A 1 374 ? 11.662 1.064 3.556 1.00 81.81 374 GLU A N 1
ATOM 2904 C CA . GLU A 1 374 ? 11.524 1.084 5.023 1.00 81.81 374 GLU A CA 1
ATOM 2905 C C . GLU A 1 374 ? 10.802 2.339 5.554 1.00 81.81 374 GLU A C 1
ATOM 2907 O O . GLU A 1 374 ? 9.920 2.177 6.401 1.00 81.81 374 GLU A O 1
ATOM 2912 N N . PRO A 1 375 ? 11.060 3.568 5.046 1.00 76.88 375 PRO A N 1
ATOM 2913 C CA . PRO A 1 375 ? 10.315 4.762 5.464 1.00 76.88 375 PRO A CA 1
ATOM 2914 C C . PRO A 1 375 ? 8.806 4.657 5.222 1.00 76.88 375 PRO A C 1
ATOM 2916 O O . PRO A 1 375 ? 8.022 5.386 5.831 1.00 76.88 375 PRO A O 1
ATOM 2919 N N . ASP A 1 376 ? 8.393 3.759 4.327 1.00 79.94 376 ASP A N 1
ATOM 2920 C CA . ASP A 1 376 ? 7.001 3.548 3.980 1.00 79.94 376 ASP A CA 1
ATOM 2921 C C . ASP A 1 376 ? 6.313 2.442 4.787 1.00 79.94 376 ASP A C 1
ATOM 2923 O O . ASP A 1 376 ? 5.097 2.264 4.648 1.00 79.94 376 ASP A O 1
ATOM 2927 N N . TYR A 1 377 ? 7.048 1.742 5.653 1.00 81.56 377 TYR A N 1
ATOM 2928 C CA . TYR A 1 377 ? 6.509 0.683 6.492 1.00 81.56 377 TYR A CA 1
ATOM 2929 C C . TYR A 1 377 ? 5.541 1.233 7.552 1.00 81.56 377 TYR A C 1
ATOM 2931 O O . TYR A 1 377 ? 5.842 2.165 8.293 1.00 81.56 377 TYR A O 1
ATOM 2939 N N . LEU A 1 378 ? 4.349 0.634 7.635 1.00 81.62 378 LEU A N 1
ATOM 2940 C CA . LEU A 1 378 ? 3.270 1.116 8.507 1.00 81.62 378 LEU A CA 1
ATOM 2941 C C . LEU A 1 378 ? 3.448 0.733 9.985 1.00 81.62 378 LEU A C 1
ATOM 2943 O O . LEU A 1 378 ? 2.759 1.285 10.835 1.00 81.62 378 LEU A O 1
ATOM 2947 N N . GLY A 1 379 ? 4.305 -0.235 10.311 1.00 80.69 379 GLY A N 1
ATOM 2948 C CA . GLY A 1 379 ? 4.483 -0.730 11.681 1.00 80.69 379 GLY A CA 1
ATOM 2949 C C . GLY A 1 379 ? 5.828 -0.353 12.298 1.00 80.69 379 GLY A C 1
ATOM 2950 O O . GLY A 1 379 ? 6.666 0.284 11.673 1.00 80.69 379 GLY A O 1
ATOM 2951 N N . LYS A 1 380 ? 6.085 -0.813 13.525 1.00 70.25 380 LYS A N 1
ATOM 2952 C CA . LYS A 1 380 ? 7.461 -0.902 14.042 1.00 70.25 380 LYS A CA 1
ATOM 2953 C C . LYS A 1 380 ? 8.060 -2.252 13.651 1.00 70.25 380 LYS A C 1
ATOM 2955 O O . LYS A 1 380 ? 7.386 -3.270 13.796 1.00 70.25 380 LYS A O 1
ATOM 2960 N N . ARG A 1 381 ? 9.304 -2.264 13.167 1.00 65.69 381 ARG A N 1
ATOM 2961 C CA . ARG A 1 381 ? 10.088 -3.488 12.947 1.00 65.69 381 ARG A CA 1
ATOM 2962 C C . ARG A 1 381 ? 11.117 -3.644 14.054 1.00 65.69 381 ARG A C 1
ATOM 2964 O O . ARG A 1 381 ? 11.943 -2.762 14.259 1.00 65.69 381 ARG A O 1
ATOM 2971 N N . ASP A 1 382 ? 11.075 -4.789 14.727 1.00 62.59 382 ASP A N 1
ATOM 2972 C CA . ASP A 1 382 ? 12.127 -5.201 15.665 1.00 62.59 382 ASP A CA 1
ATOM 2973 C C . ASP A 1 382 ? 13.234 -6.017 14.957 1.00 62.59 382 ASP A C 1
ATOM 2975 O O . ASP A 1 382 ? 14.307 -6.236 15.518 1.00 62.59 382 ASP A O 1
ATOM 2979 N N . SER A 1 383 ? 12.996 -6.454 13.714 1.00 62.84 383 SER A N 1
ATOM 2980 C CA . SER A 1 383 ? 13.956 -7.178 12.872 1.00 62.84 383 SER A CA 1
ATOM 2981 C C . SER A 1 383 ? 13.790 -6.818 11.388 1.00 62.84 383 SER A C 1
ATOM 2983 O O . SER A 1 383 ? 12.666 -6.512 10.977 1.00 62.84 383 SER A O 1
ATOM 2985 N N . PRO A 1 384 ? 14.853 -6.918 10.563 1.00 61.56 384 PRO A N 1
ATOM 2986 C CA . PRO A 1 384 ? 14.744 -6.752 9.115 1.00 61.56 384 PRO A CA 1
ATOM 2987 C C . PRO A 1 384 ? 13.729 -7.747 8.540 1.00 61.56 384 PRO A C 1
ATOM 2989 O O . PRO A 1 384 ? 13.674 -8.893 9.006 1.00 61.56 384 PRO A O 1
ATOM 2992 N N . PRO A 1 385 ? 12.911 -7.350 7.558 1.00 62.62 385 PRO A N 1
ATOM 2993 C CA . PRO A 1 385 ? 11.997 -8.286 6.933 1.00 62.62 385 PRO A CA 1
ATOM 2994 C C . PRO A 1 385 ? 12.794 -9.298 6.108 1.00 62.62 385 PRO A C 1
ATOM 2996 O O . PRO A 1 385 ? 13.757 -8.963 5.422 1.00 62.62 385 PRO A O 1
ATOM 2999 N N . ILE A 1 386 ? 12.369 -10.552 6.184 1.00 66.25 386 ILE A N 1
ATOM 3000 C CA . ILE A 1 386 ? 12.963 -11.652 5.432 1.00 66.25 386 ILE A CA 1
ATOM 3001 C C . ILE A 1 386 ? 12.003 -11.953 4.288 1.00 66.25 386 ILE A C 1
ATOM 3003 O O . ILE A 1 386 ? 10.821 -12.210 4.531 1.00 66.25 386 ILE A O 1
ATOM 3007 N N . VAL A 1 387 ? 12.492 -11.899 3.048 1.00 65.94 387 VAL A N 1
ATOM 3008 C CA . VAL A 1 387 ? 11.714 -12.378 1.900 1.00 65.94 387 VAL A CA 1
ATOM 3009 C C . VAL A 1 387 ? 11.444 -13.867 2.123 1.00 65.94 387 VAL A C 1
ATOM 3011 O O . VAL A 1 387 ? 12.397 -14.608 2.364 1.00 65.94 387 VAL A O 1
ATOM 3014 N N . PRO A 1 388 ? 10.182 -14.329 2.091 1.00 63.94 388 PRO A N 1
ATOM 3015 C CA . PRO A 1 388 ? 9.880 -15.742 2.270 1.00 63.94 388 PRO A CA 1
ATOM 3016 C C . PRO A 1 388 ? 10.666 -16.607 1.276 1.00 63.94 388 PRO A C 1
ATOM 3018 O O . PRO A 1 388 ? 10.600 -16.383 0.066 1.00 63.94 388 PRO A O 1
ATOM 3021 N N . ASP A 1 389 ? 11.393 -17.604 1.787 1.00 59.47 389 ASP A N 1
ATOM 3022 C CA . ASP A 1 389 ? 12.189 -18.514 0.961 1.00 59.47 389 ASP A CA 1
ATOM 3023 C C . ASP A 1 389 ? 11.320 -19.191 -0.112 1.00 59.47 389 ASP A C 1
ATOM 3025 O O . ASP A 1 389 ? 10.350 -19.890 0.197 1.00 59.47 389 ASP A O 1
ATOM 3029 N N . GLY A 1 390 ? 11.709 -19.029 -1.379 1.00 64.69 390 GLY A N 1
ATOM 3030 C CA . GLY A 1 390 ? 11.110 -19.729 -2.520 1.00 64.69 390 GLY A CA 1
ATOM 3031 C C . GLY A 1 390 ? 9.985 -18.996 -3.260 1.00 64.69 390 GLY A C 1
ATOM 3032 O O . GLY A 1 390 ? 9.487 -19.552 -4.237 1.00 64.69 390 GLY A O 1
ATOM 3033 N N . GLU A 1 391 ? 9.601 -17.780 -2.855 1.00 73.12 391 GLU A N 1
ATOM 3034 C CA . GLU A 1 391 ? 8.660 -16.940 -3.618 1.00 73.12 391 GLU A CA 1
ATOM 3035 C C . GLU A 1 391 ? 9.401 -16.066 -4.647 1.00 73.12 391 GLU A C 1
ATOM 3037 O O . GLU A 1 391 ? 10.361 -15.365 -4.321 1.00 73.12 391 GLU A O 1
ATOM 3042 N N . GLU A 1 392 ? 8.954 -16.083 -5.907 1.00 84.62 392 GLU A N 1
ATOM 3043 C CA . GLU A 1 392 ? 9.518 -15.222 -6.952 1.00 84.62 392 GLU A CA 1
ATOM 3044 C C . GLU A 1 392 ? 8.942 -13.802 -6.852 1.00 84.62 392 GLU A C 1
ATOM 3046 O O . GLU A 1 392 ? 7.734 -13.569 -6.980 1.00 84.62 392 GLU A O 1
ATOM 3051 N N . VAL A 1 393 ? 9.827 -12.825 -6.650 1.00 90.81 393 VAL A N 1
ATOM 3052 C CA . VAL A 1 393 ? 9.465 -11.406 -6.602 1.00 90.81 393 VAL A CA 1
ATOM 3053 C C . VAL A 1 393 ? 9.077 -10.915 -7.997 1.00 90.81 393 VAL A C 1
ATOM 3055 O O . VAL A 1 393 ? 9.826 -11.073 -8.959 1.00 90.81 393 VAL A O 1
ATOM 3058 N N . ARG A 1 394 ? 7.909 -10.269 -8.099 1.00 92.38 394 ARG A N 1
ATOM 3059 C CA . ARG A 1 394 ? 7.299 -9.881 -9.388 1.00 92.38 394 ARG A CA 1
ATOM 3060 C C . ARG A 1 394 ? 7.489 -8.411 -9.734 1.00 92.38 394 ARG A C 1
ATOM 3062 O O . ARG A 1 394 ? 7.759 -8.093 -10.883 1.00 92.38 394 ARG A O 1
ATOM 3069 N N . HIS A 1 395 ? 7.339 -7.525 -8.755 1.00 95.06 395 HIS A N 1
ATOM 3070 C CA . HIS A 1 395 ? 7.545 -6.072 -8.828 1.00 95.06 395 HIS A CA 1
ATOM 3071 C C . HIS A 1 395 ? 7.679 -5.524 -7.391 1.00 95.06 395 HIS A C 1
ATOM 3073 O O . HIS A 1 395 ? 7.537 -6.289 -6.432 1.00 95.06 395 HIS A O 1
ATOM 3079 N N . LEU A 1 396 ? 7.954 -4.226 -7.225 1.00 95.50 396 LEU A N 1
ATOM 3080 C CA . LEU A 1 396 ? 8.249 -3.610 -5.920 1.00 95.50 396 LEU A CA 1
ATOM 3081 C C . LEU A 1 396 ? 7.087 -3.706 -4.918 1.00 95.50 396 LEU A C 1
ATOM 3083 O O . LEU A 1 396 ? 7.301 -4.134 -3.788 1.00 95.50 396 LEU A O 1
ATOM 3087 N N . LEU A 1 397 ? 5.849 -3.421 -5.332 1.00 95.44 397 LEU A N 1
ATOM 3088 C CA . LEU A 1 397 ? 4.671 -3.592 -4.475 1.00 95.44 397 LEU A CA 1
ATOM 3089 C C . LEU A 1 397 ? 4.471 -5.057 -4.049 1.00 95.44 397 LEU A C 1
ATOM 3091 O O . LEU A 1 397 ? 4.115 -5.305 -2.900 1.00 95.44 397 LEU A O 1
ATOM 3095 N N . HIS A 1 398 ? 4.751 -6.036 -4.922 1.00 93.50 398 HIS A N 1
ATOM 3096 C CA . HIS A 1 398 ? 4.702 -7.452 -4.535 1.00 93.50 398 HIS A CA 1
ATOM 3097 C C . HIS A 1 398 ? 5.780 -7.775 -3.492 1.00 93.50 398 HIS A C 1
ATOM 3099 O O . HIS A 1 398 ? 5.486 -8.444 -2.506 1.00 93.50 398 HIS A O 1
ATOM 3105 N N . LEU A 1 399 ? 7.005 -7.264 -3.662 1.00 92.94 399 LEU A N 1
ATOM 3106 C CA . LEU A 1 399 ? 8.063 -7.416 -2.662 1.00 92.94 399 LEU A CA 1
ATOM 3107 C C . LEU A 1 399 ? 7.628 -6.837 -1.313 1.00 92.94 399 LEU A C 1
ATOM 3109 O O . LEU A 1 399 ? 7.690 -7.531 -0.303 1.00 92.94 399 LEU A O 1
ATOM 3113 N N . PHE A 1 400 ? 7.127 -5.601 -1.303 1.00 91.94 400 PHE A N 1
ATOM 3114 C CA . PHE A 1 400 ? 6.627 -4.961 -0.090 1.00 91.94 400 PHE A CA 1
ATOM 3115 C C . PHE A 1 400 ? 5.506 -5.783 0.559 1.00 91.94 400 PHE A C 1
ATOM 3117 O O . PHE A 1 400 ? 5.558 -6.043 1.762 1.00 91.94 400 PHE A O 1
ATOM 3124 N N . TYR A 1 401 ? 4.554 -6.276 -0.239 1.00 91.50 401 TYR A N 1
ATOM 3125 C CA . TYR A 1 401 ? 3.487 -7.164 0.217 1.00 91.50 401 TYR A CA 1
ATOM 3126 C C . TYR A 1 401 ? 4.035 -8.418 0.919 1.00 91.50 401 TYR A C 1
ATOM 3128 O O . TYR A 1 401 ? 3.603 -8.747 2.021 1.00 91.50 401 TYR A O 1
ATOM 3136 N N . LEU A 1 402 ? 5.044 -9.083 0.348 1.00 88.81 402 LEU A N 1
ATOM 3137 C CA . LEU A 1 402 ? 5.675 -10.253 0.969 1.00 88.81 402 LEU A CA 1
ATOM 3138 C C . LEU A 1 402 ? 6.318 -9.925 2.327 1.00 88.81 402 LEU A C 1
ATOM 3140 O O . LEU A 1 402 ? 6.279 -10.757 3.230 1.00 88.81 402 LEU A O 1
ATOM 3144 N N . THR A 1 403 ? 6.852 -8.710 2.505 1.00 86.38 403 THR A N 1
ATOM 3145 C CA . THR A 1 403 ? 7.465 -8.286 3.778 1.00 86.38 403 THR A CA 1
ATOM 3146 C C . THR A 1 403 ? 6.479 -7.959 4.896 1.00 86.38 403 THR A C 1
ATOM 3148 O O . THR A 1 403 ? 6.894 -7.843 6.050 1.00 86.38 403 THR A O 1
ATOM 3151 N N . ILE A 1 404 ? 5.199 -7.754 4.573 1.00 87.19 404 ILE A N 1
ATOM 3152 C CA . ILE A 1 404 ? 4.160 -7.430 5.559 1.00 87.19 404 ILE A CA 1
ATOM 3153 C C . ILE A 1 404 ? 3.313 -8.650 5.917 1.00 87.19 404 ILE A C 1
ATOM 3155 O O . ILE A 1 404 ? 2.485 -8.558 6.818 1.00 87.19 404 ILE A O 1
ATOM 3159 N N . LEU A 1 405 ? 3.474 -9.791 5.246 1.00 84.12 405 LEU A N 1
ATOM 3160 C CA . LEU A 1 405 ? 2.703 -10.984 5.574 1.00 84.12 405 LEU A CA 1
ATOM 3161 C C . LEU A 1 405 ? 3.131 -11.566 6.931 1.00 84.12 405 LEU A C 1
ATOM 3163 O O . LEU A 1 405 ? 4.326 -11.640 7.226 1.00 84.12 405 LEU A O 1
ATOM 3167 N N . PRO A 1 406 ? 2.180 -12.022 7.768 1.00 72.44 406 PRO A N 1
ATOM 3168 C CA . PRO A 1 406 ? 2.533 -12.736 8.984 1.00 72.44 406 PRO A CA 1
ATOM 3169 C C . PRO A 1 406 ? 3.226 -14.069 8.633 1.00 72.44 406 PRO A C 1
ATOM 3171 O O . PRO A 1 406 ? 2.891 -14.689 7.615 1.00 72.44 406 PRO A O 1
ATOM 3174 N N . PRO A 1 407 ? 4.149 -14.571 9.478 1.00 61.75 407 PRO A N 1
ATOM 3175 C CA . PRO A 1 407 ? 4.765 -15.877 9.280 1.00 61.75 407 PRO A CA 1
ATOM 3176 C C . PRO A 1 407 ? 3.677 -16.948 9.186 1.00 61.75 407 PRO A C 1
ATOM 3178 O O . PRO A 1 407 ? 2.818 -17.046 10.065 1.00 61.75 407 PRO A O 1
ATOM 3181 N N . VAL A 1 408 ? 3.695 -17.755 8.123 1.00 54.41 408 VAL A N 1
ATOM 3182 C CA . VAL A 1 408 ? 2.666 -18.774 7.889 1.00 54.41 408 VAL A CA 1
ATOM 3183 C C . VAL A 1 408 ? 2.633 -19.758 9.061 1.00 54.41 408 VAL A C 1
ATOM 3185 O O . VAL A 1 408 ? 3.487 -20.640 9.180 1.00 54.41 408 VAL A O 1
ATOM 3188 N N . THR A 1 409 ? 1.600 -19.679 9.899 1.00 43.81 409 THR A N 1
ATOM 3189 C CA . THR A 1 409 ? 1.237 -20.789 10.779 1.00 43.81 409 THR A CA 1
ATOM 3190 C C . THR A 1 409 ? 0.675 -21.895 9.890 1.00 43.81 409 THR A C 1
ATOM 3192 O O . THR A 1 409 ? -0.352 -21.743 9.227 1.00 43.81 409 THR A O 1
ATOM 3195 N N . LYS A 1 410 ? 1.405 -23.013 9.776 1.00 30.86 410 LYS A N 1
ATOM 3196 C CA . LYS A 1 410 ? 0.947 -24.164 8.986 1.00 30.86 410 LYS A CA 1
ATOM 3197 C C . LYS A 1 410 ? -0.434 -24.590 9.510 1.00 30.86 410 LYS A C 1
ATOM 3199 O O . LYS A 1 410 ? -0.559 -24.819 10.713 1.00 30.86 410 LYS A O 1
ATOM 3204 N N . PRO A 1 411 ? -1.464 -24.715 8.653 1.00 33.72 411 PRO A N 1
ATOM 3205 C CA . PRO A 1 411 ? -2.771 -25.168 9.107 1.00 33.72 411 PRO A CA 1
ATOM 3206 C C . PRO A 1 411 ? -2.666 -26.584 9.681 1.00 33.72 411 PRO A C 1
ATOM 3208 O O . PRO A 1 411 ? -1.881 -27.405 9.196 1.00 33.72 411 PRO A O 1
ATOM 3211 N N . ASN A 1 412 ? -3.482 -26.878 10.697 1.00 30.66 412 ASN A N 1
ATOM 3212 C CA . ASN A 1 412 ? -3.575 -28.211 11.289 1.00 30.66 412 ASN A CA 1
ATOM 3213 C C . ASN A 1 412 ? -3.783 -29.281 10.191 1.00 30.66 412 ASN A C 1
ATOM 3215 O O . ASN A 1 412 ? -4.623 -29.090 9.302 1.00 30.66 412 ASN A O 1
ATOM 3219 N N . PRO A 1 413 ? -3.070 -30.424 10.241 1.00 34.22 413 PRO A N 1
ATOM 3220 C CA . PRO A 1 413 ? -3.069 -31.431 9.174 1.00 34.22 413 PRO A CA 1
ATOM 3221 C C . PRO A 1 413 ? -4.462 -32.007 8.868 1.00 34.22 413 PRO A C 1
ATOM 3223 O O . PRO A 1 413 ? -4.721 -32.430 7.742 1.00 34.22 413 PRO A O 1
ATOM 3226 N N . THR A 1 414 ? -5.389 -31.943 9.825 1.00 36.47 414 THR A N 1
ATOM 3227 C CA . THR A 1 414 ? -6.789 -32.356 9.668 1.00 36.47 414 THR A CA 1
ATOM 3228 C C . THR A 1 414 ? -7.588 -31.442 8.725 1.00 36.47 414 THR A C 1
ATOM 3230 O O . THR A 1 414 ? -8.429 -31.939 7.985 1.00 36.47 414 THR A O 1
ATOM 3233 N N . MET A 1 415 ? -7.293 -30.132 8.666 1.00 35.94 415 MET A N 1
ATOM 3234 C CA . MET A 1 415 ? -7.909 -29.208 7.693 1.00 35.94 415 MET A CA 1
ATOM 3235 C C . MET A 1 415 ? -7.246 -29.286 6.309 1.00 35.94 415 MET A C 1
ATOM 3237 O O . MET A 1 415 ? -7.901 -29.101 5.285 1.00 35.94 415 MET A O 1
ATOM 3241 N N . ALA A 1 416 ? -5.951 -29.607 6.251 1.00 34.69 416 ALA A N 1
ATOM 3242 C CA . ALA A 1 416 ? -5.188 -29.653 5.001 1.00 34.69 416 ALA A CA 1
ATOM 3243 C C . ALA A 1 416 ? -5.678 -30.736 4.015 1.00 34.69 416 ALA A C 1
ATOM 3245 O O . ALA A 1 416 ? -5.518 -30.587 2.801 1.00 34.69 416 ALA A O 1
ATOM 3246 N N . PHE A 1 417 ? -6.284 -31.817 4.520 1.00 40.31 417 PHE A N 1
ATOM 3247 C CA . PHE A 1 417 ? -6.817 -32.904 3.694 1.00 40.31 417 PHE A CA 1
ATOM 3248 C C . PHE A 1 417 ? -8.174 -32.549 3.055 1.00 40.31 417 PHE A C 1
ATOM 3250 O O . PHE A 1 417 ? -8.401 -32.866 1.887 1.00 40.31 417 PHE A O 1
ATOM 3257 N N . GLU A 1 418 ? -9.036 -31.815 3.767 1.00 39.19 418 GLU A N 1
ATOM 3258 C CA . GLU A 1 418 ? -10.310 -31.306 3.232 1.00 39.19 418 GLU A CA 1
ATOM 3259 C C . GLU A 1 418 ? -10.100 -30.173 2.209 1.00 39.19 418 GLU A C 1
ATOM 3261 O O . GLU A 1 418 ? -10.744 -30.166 1.154 1.00 39.19 418 GLU A O 1
ATOM 3266 N N . LEU A 1 419 ? -9.130 -29.274 2.444 1.00 42.22 419 LEU A N 1
ATOM 3267 C CA . LEU A 1 419 ? -8.783 -28.195 1.506 1.00 42.22 419 LEU A CA 1
ATOM 3268 C C . LEU A 1 419 ? -8.308 -28.718 0.139 1.00 42.22 419 LEU A C 1
ATOM 3270 O O . LEU A 1 419 ? -8.631 -28.135 -0.896 1.00 42.22 419 LEU A O 1
ATOM 3274 N N . LYS A 1 420 ? -7.561 -29.830 0.094 1.00 40.16 420 LYS A N 1
ATOM 3275 C CA . LYS A 1 420 ? -7.020 -30.374 -1.169 1.00 40.16 420 LYS A CA 1
ATOM 3276 C C . LYS A 1 420 ? -8.100 -30.891 -2.125 1.00 40.16 420 LYS A C 1
ATOM 3278 O O . LYS A 1 420 ? -7.903 -30.834 -3.336 1.00 40.16 420 LYS A O 1
ATOM 3283 N N . LYS A 1 421 ? -9.235 -31.379 -1.610 1.00 36.03 421 LYS A N 1
ATOM 3284 C CA . LYS A 1 421 ? -10.328 -31.935 -2.429 1.00 36.03 421 LYS A CA 1
ATOM 3285 C C . LYS A 1 421 ? -11.293 -30.851 -2.942 1.00 36.03 421 LYS A C 1
ATOM 3287 O O . LYS A 1 421 ? -11.898 -31.041 -3.994 1.00 36.03 421 LYS A O 1
ATOM 3292 N N . LYS A 1 422 ? -11.393 -29.713 -2.237 1.00 41.56 422 LYS A N 1
ATOM 3293 C CA . LYS A 1 422 ? -12.193 -28.528 -2.616 1.00 41.56 422 LYS A CA 1
ATOM 3294 C C . LYS A 1 422 ? -11.473 -27.563 -3.569 1.00 41.56 422 LYS A C 1
ATOM 3296 O O . LYS A 1 422 ? -12.109 -27.063 -4.498 1.00 41.56 422 LYS A O 1
ATOM 3301 N N . LYS A 1 423 ? -10.148 -27.404 -3.428 1.00 41.41 423 LYS A N 1
ATOM 3302 C CA . LYS A 1 423 ? -9.319 -26.480 -4.232 1.00 41.41 423 LYS A CA 1
ATOM 3303 C C . LYS A 1 423 ? -9.541 -26.572 -5.744 1.00 41.41 423 LYS A C 1
ATOM 3305 O O . LYS A 1 423 ? -9.672 -25.551 -6.397 1.00 41.41 423 LYS A O 1
ATOM 3310 N N . LYS A 1 424 ? -9.673 -27.779 -6.304 1.00 37.00 424 LYS A N 1
ATOM 3311 C CA . LYS A 1 424 ? -9.755 -27.971 -7.766 1.00 37.00 424 LYS A CA 1
ATOM 3312 C C . LYS A 1 424 ? -11.071 -27.482 -8.399 1.00 37.00 424 LYS A C 1
ATOM 3314 O O . LYS A 1 424 ? -11.119 -27.269 -9.604 1.00 37.00 424 LYS A O 1
ATOM 3319 N N . LYS A 1 425 ? -12.143 -27.340 -7.606 1.00 35.06 425 LYS A N 1
ATOM 3320 C CA . LYS A 1 425 ? -13.451 -26.826 -8.060 1.00 35.06 425 LYS A CA 1
ATOM 3321 C C . LYS A 1 425 ? -13.610 -25.329 -7.754 1.00 35.06 425 LYS A C 1
ATOM 3323 O O . LYS A 1 425 ? -14.290 -24.637 -8.500 1.00 35.06 425 LYS A O 1
ATOM 3328 N N . GLU A 1 426 ? -12.962 -24.842 -6.693 1.00 42.81 426 GLU A N 1
ATOM 3329 C CA . GLU A 1 426 ? -12.961 -23.430 -6.278 1.00 42.81 426 GLU A CA 1
ATOM 3330 C C . GLU A 1 426 ? -11.947 -22.574 -7.045 1.00 42.81 426 GLU A C 1
ATOM 3332 O O . GLU A 1 426 ? -12.219 -21.407 -7.272 1.00 42.81 426 GLU A O 1
ATOM 3337 N N . GLU A 1 427 ? -10.840 -23.136 -7.534 1.00 39.88 427 GLU A N 1
ATOM 3338 C CA . GLU A 1 427 ? -9.852 -22.412 -8.351 1.00 39.88 427 GLU A CA 1
ATOM 3339 C C . GLU A 1 427 ? -10.474 -21.848 -9.639 1.00 39.88 427 GLU A C 1
ATOM 3341 O O . GLU A 1 427 ? -10.239 -20.698 -9.990 1.00 39.88 427 GLU A O 1
ATOM 3346 N N . VAL A 1 428 ? -11.376 -22.599 -10.281 1.00 36.66 428 VAL A N 1
ATOM 3347 C CA . VAL A 1 428 ? -12.123 -22.116 -11.456 1.00 36.66 428 VAL A CA 1
ATOM 3348 C C . VAL A 1 428 ? -13.121 -21.017 -11.075 1.00 36.66 428 VAL A C 1
ATOM 3350 O O . VAL A 1 428 ? -13.276 -20.068 -11.831 1.00 36.66 428 VAL A O 1
ATOM 3353 N N . ILE A 1 429 ? -13.764 -21.105 -9.903 1.00 40.53 429 ILE A N 1
ATOM 3354 C CA . ILE A 1 429 ? -14.754 -20.121 -9.426 1.00 40.53 429 ILE A CA 1
ATOM 3355 C C . ILE A 1 429 ? -14.076 -18.839 -8.924 1.00 40.53 429 ILE A C 1
ATOM 3357 O O . ILE A 1 429 ? -14.591 -17.761 -9.185 1.00 40.53 429 ILE A O 1
ATOM 3361 N N . ASN A 1 430 ? -12.917 -18.926 -8.269 1.00 39.78 430 ASN A N 1
ATOM 3362 C CA . ASN A 1 430 ? -12.143 -17.771 -7.805 1.00 39.78 430 ASN A CA 1
ATOM 3363 C C . ASN A 1 430 ? -11.457 -17.050 -8.966 1.00 39.78 430 ASN A C 1
ATOM 3365 O O . ASN A 1 430 ? -11.409 -15.824 -8.970 1.00 39.78 430 ASN A O 1
ATOM 3369 N N . VAL A 1 431 ? -10.973 -17.786 -9.973 1.00 40.47 431 VAL A N 1
ATOM 3370 C CA . VAL A 1 431 ? -10.464 -17.185 -11.212 1.00 40.47 431 VAL A CA 1
ATOM 3371 C C . VAL A 1 431 ? -11.602 -16.520 -11.990 1.00 40.47 431 VAL A C 1
ATOM 3373 O O . VAL A 1 431 ? -11.424 -15.389 -12.428 1.00 40.47 431 VAL A O 1
ATOM 3376 N N . LEU A 1 432 ? -12.785 -17.148 -12.101 1.00 37.75 432 LEU A N 1
ATOM 3377 C CA . LEU A 1 432 ? -13.957 -16.503 -12.713 1.00 37.75 432 LEU A CA 1
ATOM 3378 C C . LEU A 1 432 ? -14.434 -15.297 -11.897 1.00 37.75 432 LEU A C 1
ATOM 3380 O O . LEU A 1 432 ? -14.736 -14.270 -12.478 1.00 37.75 432 LEU A O 1
ATOM 3384 N N . GLY A 1 433 ? -14.485 -15.401 -10.569 1.00 43.66 433 GLY A N 1
ATOM 3385 C CA . GLY A 1 433 ? -14.930 -14.338 -9.670 1.00 43.66 433 GLY A CA 1
ATOM 3386 C C . GLY A 1 433 ? -14.023 -13.113 -9.740 1.00 43.66 433 GLY A C 1
ATOM 3387 O O . GLY A 1 433 ? -14.521 -12.012 -9.937 1.00 43.66 433 GLY A O 1
ATOM 3388 N N . LYS A 1 434 ? -12.698 -13.306 -9.692 1.00 42.94 434 LYS A N 1
ATOM 3389 C CA . LYS A 1 434 ? -11.715 -12.223 -9.863 1.00 42.94 434 LYS A CA 1
ATOM 3390 C C . LYS A 1 434 ? -11.718 -11.656 -11.291 1.00 42.94 434 LYS A C 1
ATOM 3392 O O . LYS A 1 434 ? -11.659 -10.444 -11.457 1.00 42.94 434 LYS A O 1
ATOM 3397 N N . ALA A 1 435 ? -11.875 -12.498 -12.318 1.00 38.34 435 ALA A N 1
ATOM 3398 C CA . ALA A 1 435 ? -11.971 -12.043 -13.710 1.00 38.34 435 ALA A CA 1
ATOM 3399 C C . ALA A 1 435 ? -13.269 -11.265 -14.005 1.00 38.34 435 ALA A C 1
ATOM 3401 O O . ALA A 1 435 ? -13.224 -10.263 -14.707 1.00 38.34 435 ALA A O 1
ATOM 3402 N N . ILE A 1 436 ? -14.411 -11.682 -13.444 1.00 42.50 436 ILE A N 1
ATOM 3403 C CA . ILE A 1 436 ? -15.700 -10.974 -13.550 1.00 42.50 436 ILE A CA 1
ATOM 3404 C C . ILE A 1 436 ? -15.649 -9.648 -12.774 1.00 42.50 436 ILE A C 1
ATOM 3406 O O . ILE A 1 436 ? -16.203 -8.650 -13.231 1.00 42.50 436 ILE A O 1
ATOM 3410 N N . HIS A 1 437 ? -14.932 -9.601 -11.647 1.00 44.34 437 HIS A N 1
ATOM 3411 C CA . HIS A 1 437 ? -14.758 -8.390 -10.840 1.00 44.34 437 HIS A CA 1
ATOM 3412 C C . HIS A 1 437 ? -13.904 -7.316 -11.534 1.00 44.34 437 HIS A C 1
ATOM 3414 O O . HIS A 1 437 ? -14.176 -6.125 -11.399 1.00 44.34 437 HIS A O 1
ATOM 3420 N N . CYS A 1 438 ? -12.925 -7.710 -12.355 1.00 38.88 438 CYS A N 1
ATOM 3421 C CA . CYS A 1 438 ? -12.233 -6.789 -13.264 1.00 38.88 438 CYS A CA 1
ATOM 3422 C C . CYS A 1 438 ? -13.135 -6.269 -14.410 1.00 38.88 438 CYS A C 1
ATOM 3424 O O . CYS A 1 438 ? -12.709 -5.389 -15.157 1.00 38.88 438 CYS A O 1
ATOM 3426 N N . CYS A 1 439 ? -14.371 -6.775 -14.556 1.00 36.19 439 CYS A N 1
ATOM 3427 C CA . CYS A 1 439 ? -15.267 -6.524 -15.691 1.00 36.19 439 CYS A CA 1
ATOM 3428 C C . CYS A 1 439 ? -16.648 -5.914 -15.328 1.00 36.19 439 CYS A C 1
ATOM 3430 O O . CYS A 1 439 ? -17.617 -6.160 -16.036 1.00 36.19 439 CYS A O 1
ATOM 3432 N N . HIS A 1 440 ? -16.738 -5.035 -14.321 1.00 39.56 440 HIS A N 1
ATOM 3433 C CA . HIS A 1 440 ? -17.880 -4.111 -14.088 1.00 39.56 440 HIS A CA 1
ATOM 3434 C C . HIS A 1 440 ? -19.196 -4.658 -13.490 1.00 39.56 440 HIS A C 1
ATOM 3436 O O . HIS A 1 440 ? -20.164 -3.903 -13.427 1.00 39.56 440 HIS A O 1
ATOM 3442 N N . LEU A 1 441 ? -19.296 -5.898 -12.998 1.00 35.19 441 LEU A N 1
ATOM 3443 C CA . LEU A 1 441 ? -20.590 -6.418 -12.514 1.00 35.19 441 LEU A CA 1
ATOM 3444 C C . LEU A 1 441 ? -20.535 -6.972 -11.084 1.00 35.19 441 LEU A C 1
ATOM 3446 O O . LEU A 1 441 ? -20.259 -8.153 -10.890 1.00 35.19 441 LEU A O 1
ATOM 3450 N N . LEU A 1 442 ? -20.845 -6.093 -10.115 1.00 32.97 442 LEU A N 1
ATOM 3451 C CA . LEU A 1 442 ? -21.745 -6.263 -8.948 1.00 32.97 442 LEU A CA 1
ATOM 3452 C C . LEU A 1 442 ? -21.270 -5.423 -7.737 1.00 32.97 442 LEU A C 1
ATOM 3454 O O . LEU A 1 442 ? -20.243 -5.751 -7.147 1.00 32.97 442 LEU A O 1
ATOM 3458 N N . PRO A 1 443 ? -22.035 -4.407 -7.289 1.00 35.28 443 PRO A N 1
ATOM 3459 C CA . PRO A 1 443 ? -21.811 -3.749 -6.007 1.00 35.28 443 PRO A CA 1
ATOM 3460 C C . PRO A 1 443 ? -22.573 -4.518 -4.923 1.00 35.28 443 PRO A C 1
ATOM 3462 O O . PRO A 1 443 ? -23.800 -4.468 -4.864 1.00 35.28 443 PRO A O 1
ATOM 3465 N N . LEU A 1 444 ? -21.882 -5.258 -4.057 1.00 33.69 444 LEU A N 1
ATOM 3466 C CA . LEU A 1 444 ? -22.527 -5.868 -2.891 1.00 33.69 444 LEU A CA 1
ATOM 3467 C C . LEU A 1 444 ? -21.670 -5.749 -1.636 1.00 33.69 444 LEU A C 1
ATOM 3469 O O . LEU A 1 444 ? -21.297 -6.755 -1.053 1.00 33.69 444 LEU A O 1
ATOM 3473 N N . PHE A 1 445 ? -21.472 -4.519 -1.165 1.00 33.59 445 PHE A N 1
ATOM 3474 C CA . PHE A 1 445 ? -21.478 -4.231 0.272 1.00 33.59 445 PHE A CA 1
ATOM 3475 C C . PHE A 1 445 ? -22.117 -2.854 0.520 1.00 33.59 445 PHE A C 1
ATOM 3477 O O . PHE A 1 445 ? -21.444 -1.841 0.669 1.00 33.59 445 PHE A O 1
ATOM 3484 N N . SER A 1 446 ? -23.457 -2.809 0.566 1.00 33.19 446 SER A N 1
ATOM 3485 C CA . SER A 1 446 ? -24.172 -1.659 1.140 1.00 33.19 446 SER A CA 1
ATOM 3486 C C . SER A 1 446 ? -23.920 -1.599 2.652 1.00 33.19 446 SER A C 1
ATOM 3488 O O . SER A 1 446 ? -23.881 -2.627 3.338 1.00 33.19 446 SER A O 1
ATOM 3490 N N . ARG A 1 447 ? -23.832 -0.373 3.186 1.00 34.19 447 ARG A N 1
ATOM 3491 C CA . ARG A 1 447 ? -23.675 -0.024 4.615 1.00 34.19 447 ARG A CA 1
ATOM 3492 C C . ARG A 1 447 ? -24.774 -0.618 5.520 1.00 34.19 447 ARG A C 1
ATOM 3494 O O . ARG A 1 447 ? -24.646 -0.605 6.742 1.00 34.19 447 ARG A O 1
ATOM 3501 N N . GLU A 1 448 ? -25.833 -1.162 4.925 1.00 28.38 448 GLU A N 1
ATOM 3502 C CA . GLU A 1 448 ? -26.991 -1.786 5.578 1.00 28.38 448 GLU A CA 1
ATOM 3503 C C . GLU A 1 448 ? -26.756 -3.245 6.021 1.00 28.38 448 GLU A C 1
ATOM 3505 O O . GLU A 1 448 ? -27.528 -3.783 6.817 1.00 28.38 448 GLU A O 1
ATOM 3510 N N . ALA A 1 449 ? -25.655 -3.885 5.606 1.00 31.92 449 ALA A N 1
ATOM 3511 C CA . ALA A 1 449 ? -25.322 -5.259 6.005 1.00 31.92 449 ALA A CA 1
ATOM 3512 C C . ALA A 1 449 ? -24.814 -5.403 7.459 1.00 31.92 449 ALA A C 1
ATOM 3514 O O . ALA A 1 449 ? -24.530 -6.518 7.896 1.00 31.92 449 ALA A O 1
ATOM 3515 N N . LYS A 1 450 ? -24.766 -4.320 8.254 1.00 34.75 450 LYS A N 1
ATOM 3516 C CA . LYS A 1 450 ? -24.408 -4.370 9.688 1.00 34.75 450 LYS A CA 1
ATOM 3517 C C . LYS A 1 450 ? -25.421 -5.151 10.559 1.00 34.75 450 LYS A C 1
ATOM 3519 O O . LYS A 1 450 ? -25.155 -5.346 11.739 1.00 34.75 450 LYS A O 1
ATOM 3524 N N . SER A 1 451 ? -26.551 -5.636 10.017 1.00 29.73 451 SER A N 1
ATOM 3525 C CA . SER A 1 451 ? -27.552 -6.412 10.788 1.00 29.73 451 SER A CA 1
ATOM 3526 C C . SER A 1 451 ? -27.887 -7.823 10.272 1.00 29.73 451 SER A C 1
ATOM 3528 O O . SER A 1 451 ? -28.608 -8.563 10.946 1.00 29.73 451 SER A O 1
ATOM 3530 N N . ALA A 1 452 ? -27.355 -8.259 9.126 1.00 26.92 452 ALA A N 1
ATOM 3531 C CA . ALA A 1 452 ? -27.748 -9.536 8.527 1.00 26.92 452 ALA A CA 1
ATOM 3532 C C . ALA A 1 452 ? -26.767 -10.667 8.882 1.00 26.92 452 ALA A C 1
ATOM 3534 O O . ALA A 1 452 ? -25.803 -10.943 8.172 1.00 26.92 452 ALA A O 1
ATOM 3535 N N . THR A 1 453 ? -27.042 -11.373 9.981 1.00 32.47 453 THR A N 1
ATOM 3536 C CA . THR A 1 453 ? -26.424 -12.680 10.252 1.00 32.47 453 THR A CA 1
ATOM 3537 C C . THR A 1 453 ? -26.901 -13.695 9.208 1.00 32.47 453 THR A C 1
ATOM 3539 O O . THR A 1 453 ? -28.067 -14.094 9.204 1.00 32.47 453 THR A O 1
ATOM 3542 N N . SER A 1 454 ? -26.014 -14.134 8.308 1.00 28.89 454 SER A N 1
ATOM 3543 C CA . SER A 1 454 ? -26.321 -15.239 7.394 1.00 28.89 454 SER A CA 1
ATOM 3544 C C . SER A 1 454 ? -25.938 -16.582 8.018 1.00 28.89 454 SER A C 1
ATOM 3546 O O . SER A 1 454 ? -24.884 -16.768 8.630 1.00 28.89 454 SER A O 1
ATOM 3548 N N . ARG A 1 455 ? -26.863 -17.532 7.896 1.00 36.94 455 ARG A N 1
ATOM 3549 C CA . ARG A 1 455 ? -26.711 -18.917 8.330 1.00 36.94 455 ARG A CA 1
ATOM 3550 C C . ARG A 1 455 ? -25.600 -19.567 7.492 1.00 36.94 455 ARG A C 1
ATOM 3552 O O . ARG A 1 455 ? -25.730 -19.627 6.276 1.00 36.94 455 ARG A O 1
ATOM 3559 N N . THR A 1 456 ? -24.584 -20.117 8.167 1.00 38.16 456 THR A N 1
ATOM 3560 C CA . THR A 1 456 ? -23.470 -20.979 7.681 1.00 38.16 456 THR A CA 1
ATOM 3561 C C . THR A 1 456 ? -22.090 -20.359 7.374 1.00 38.16 456 THR A C 1
ATOM 3563 O O . THR A 1 456 ? -21.194 -21.105 6.986 1.00 38.16 456 THR A O 1
ATOM 3566 N N . GLY A 1 457 ? -21.843 -19.072 7.649 1.00 42.16 457 GLY A N 1
ATOM 3567 C CA . GLY A 1 457 ? -20.497 -18.463 7.583 1.00 42.16 457 GLY A CA 1
ATOM 3568 C C . GLY A 1 457 ? -19.865 -18.196 8.958 1.00 42.16 457 GLY A C 1
ATOM 3569 O O . GLY A 1 457 ? -20.587 -18.041 9.943 1.00 42.16 457 GLY A O 1
ATOM 3570 N N . ALA A 1 458 ? -18.527 -18.133 9.022 1.00 45.94 458 ALA A N 1
ATOM 3571 C CA . ALA A 1 458 ? -17.793 -17.595 10.175 1.00 45.94 458 ALA A CA 1
ATOM 3572 C C . ALA A 1 458 ? -18.261 -16.153 10.475 1.00 45.94 458 ALA A C 1
ATOM 3574 O O . ALA A 1 458 ? -18.693 -15.468 9.542 1.00 45.94 458 ALA A O 1
ATOM 3575 N N . PRO A 1 459 ? -18.205 -15.675 11.733 1.00 49.41 459 PRO A N 1
ATOM 3576 C CA . PRO A 1 459 ? -18.558 -14.294 12.034 1.00 49.41 459 PRO A CA 1
ATOM 3577 C C . PRO A 1 459 ? -17.707 -13.347 11.179 1.00 49.41 459 PRO A C 1
ATOM 3579 O O . PRO A 1 459 ? -16.505 -13.551 11.040 1.00 49.41 459 PRO A O 1
ATOM 3582 N N . ILE A 1 460 ? -18.340 -12.331 10.586 1.00 62.84 460 ILE A N 1
ATOM 3583 C CA . ILE A 1 460 ? -17.685 -11.303 9.748 1.00 62.84 460 ILE A CA 1
ATOM 3584 C C . ILE A 1 460 ? -17.566 -9.979 10.522 1.00 62.84 460 ILE A C 1
ATOM 3586 O O . ILE A 1 460 ? -17.088 -8.987 9.998 1.00 62.84 460 ILE A O 1
ATOM 3590 N N . TRP A 1 461 ? -17.997 -9.940 11.782 1.00 75.88 461 TRP A N 1
ATOM 3591 C CA . TRP A 1 461 ? -18.176 -8.701 12.529 1.00 75.88 461 TRP A CA 1
ATOM 3592 C C . TRP A 1 461 ? -17.528 -8.771 13.910 1.00 75.88 461 TRP A C 1
ATOM 3594 O O . TRP A 1 461 ? -17.582 -9.809 14.574 1.00 75.88 461 TRP A O 1
ATOM 3604 N N . ILE A 1 462 ? -16.969 -7.643 14.348 1.00 84.19 462 ILE A N 1
ATOM 3605 C CA . ILE A 1 462 ? -16.440 -7.426 15.694 1.00 84.19 462 ILE A CA 1
ATOM 3606 C C . ILE A 1 462 ? -17.013 -6.110 16.268 1.00 84.19 462 ILE A C 1
ATOM 3608 O O . ILE A 1 462 ? -17.196 -5.164 15.501 1.00 84.19 462 ILE A O 1
ATOM 3612 N N . PRO A 1 463 ? -17.325 -6.030 17.579 1.00 88.00 463 PRO A N 1
ATOM 3613 C CA . PRO A 1 463 ? -17.742 -4.778 18.217 1.00 88.00 463 PRO A CA 1
ATOM 3614 C C . PRO A 1 463 ? -16.664 -3.684 18.144 1.00 88.00 463 PRO A C 1
ATOM 3616 O O . PRO A 1 463 ? -15.474 -3.988 18.024 1.00 88.00 463 PRO A O 1
ATOM 3619 N N . THR A 1 464 ? -17.072 -2.420 18.279 1.00 92.69 464 THR A N 1
ATOM 3620 C CA . THR A 1 464 ? -16.146 -1.270 18.235 1.00 92.69 464 THR A CA 1
ATOM 3621 C C . THR A 1 464 ? -15.199 -1.250 19.438 1.00 92.69 464 THR A C 1
ATOM 3623 O O . THR A 1 464 ? -15.442 -1.902 20.458 1.00 92.69 464 THR A O 1
ATOM 3626 N N . THR A 1 465 ? -14.123 -0.461 19.370 1.00 95.00 465 THR A N 1
ATOM 3627 C CA . THR A 1 465 ? -13.169 -0.304 20.486 1.00 95.00 465 THR A CA 1
ATOM 3628 C C . THR A 1 465 ? -13.875 0.073 21.787 1.00 95.00 465 THR A C 1
ATOM 3630 O O . THR A 1 465 ? -13.608 -0.520 22.839 1.00 95.00 465 THR A O 1
ATOM 3633 N N . THR A 1 466 ? -14.796 1.033 21.716 1.00 91.81 466 THR A N 1
ATOM 3634 C CA . THR A 1 466 ? -15.593 1.481 22.861 1.00 91.81 466 THR A CA 1
ATOM 3635 C C . THR A 1 466 ? -16.454 0.347 23.428 1.00 91.81 466 THR A C 1
ATOM 3637 O O . THR A 1 466 ? -16.379 0.053 24.622 1.00 91.81 466 THR A O 1
ATOM 3640 N N . GLU A 1 467 ? -17.194 -0.371 22.579 1.00 89.81 467 GLU A N 1
ATOM 3641 C CA . GLU A 1 467 ? -18.051 -1.488 23.003 1.00 89.81 467 GLU A CA 1
ATOM 3642 C C . GLU A 1 467 ? -17.247 -2.642 23.621 1.00 89.81 467 GLU A C 1
ATOM 3644 O O . GLU A 1 467 ? -17.642 -3.227 24.635 1.00 89.81 467 GLU A O 1
ATOM 3649 N N . LEU A 1 468 ? -16.088 -2.965 23.042 1.00 93.19 468 LEU A N 1
ATOM 3650 C CA . LEU A 1 468 ? -15.182 -3.985 23.565 1.00 93.19 468 LEU A CA 1
ATOM 3651 C C . LEU A 1 468 ? -14.642 -3.590 24.943 1.00 93.19 468 LEU A C 1
ATOM 3653 O O . LEU A 1 468 ? -14.640 -4.410 25.869 1.00 93.19 468 LEU A O 1
ATOM 3657 N N . LYS A 1 469 ? -14.227 -2.331 25.112 1.00 93.00 469 LYS A N 1
ATOM 3658 C CA . LYS A 1 469 ? -13.760 -1.794 26.397 1.00 93.00 469 LYS A CA 1
ATOM 3659 C C . LYS A 1 469 ? -14.854 -1.876 27.467 1.00 93.00 469 LYS A C 1
ATOM 3661 O O . LYS A 1 469 ? -14.574 -2.320 28.586 1.00 93.00 469 LYS A O 1
ATOM 3666 N N . ASP A 1 470 ? -16.096 -1.551 27.116 1.00 89.69 470 ASP A N 1
ATOM 3667 C CA . ASP A 1 470 ? -17.258 -1.644 28.010 1.00 89.69 470 ASP A CA 1
ATOM 3668 C C . ASP A 1 470 ? -17.598 -3.094 28.383 1.00 89.69 470 ASP A C 1
ATOM 3670 O O . ASP A 1 470 ? -17.910 -3.398 29.541 1.00 89.69 470 ASP A O 1
ATOM 3674 N N . ALA A 1 471 ? -17.437 -4.028 27.441 1.00 89.75 471 ALA A N 1
ATOM 3675 C CA . ALA A 1 471 ? -17.532 -5.469 27.686 1.00 89.75 471 ALA A CA 1
ATOM 3676 C C . ALA A 1 471 ? -16.372 -6.023 28.539 1.00 89.75 471 ALA A C 1
ATOM 3678 O O . ALA A 1 471 ? -16.420 -7.168 28.999 1.00 89.75 471 ALA A O 1
ATOM 3679 N N . GLY A 1 472 ? -15.353 -5.207 28.821 1.00 92.00 472 GLY A N 1
ATOM 3680 C CA . GLY A 1 472 ? -14.231 -5.539 29.689 1.00 92.00 472 GLY A CA 1
ATOM 3681 C C . GLY A 1 472 ? -12.980 -6.034 28.974 1.00 92.00 472 GLY A C 1
ATOM 3682 O O . GLY A 1 472 ? -12.081 -6.526 29.662 1.00 92.00 472 GLY A O 1
ATOM 3683 N N . VAL A 1 473 ? -12.915 -5.898 27.648 1.00 95.44 473 VAL A N 1
ATOM 3684 C CA . VAL A 1 473 ? -11.704 -6.156 26.865 1.00 95.44 473 VAL A CA 1
ATOM 3685 C C . VAL A 1 473 ? -10.653 -5.092 27.177 1.00 95.44 473 VAL A C 1
ATOM 3687 O O . VAL A 1 473 ? -10.949 -3.908 27.341 1.00 95.44 473 VAL A O 1
ATOM 3690 N N . LYS A 1 474 ? -9.400 -5.524 27.283 1.00 96.50 474 LYS A N 1
ATOM 3691 C CA . LYS A 1 474 ? -8.236 -4.658 27.456 1.00 96.50 474 LYS A CA 1
ATOM 3692 C C . LYS A 1 474 ? -7.438 -4.634 26.162 1.00 96.50 474 LYS A C 1
ATOM 3694 O O . LYS A 1 474 ? -7.212 -5.681 25.571 1.00 96.50 474 LYS A O 1
ATOM 3699 N N . PHE A 1 475 ? -6.967 -3.455 25.783 1.00 97.62 475 PHE A N 1
ATOM 3700 C CA . PHE A 1 475 ? -6.119 -3.245 24.613 1.00 97.62 475 PHE A CA 1
ATOM 3701 C C . PHE A 1 475 ? -4.669 -3.021 25.033 1.00 97.62 475 PHE A C 1
ATOM 3703 O O . PHE A 1 475 ? -4.410 -2.334 26.032 1.00 97.62 475 PHE A O 1
ATOM 3710 N N . LYS A 1 476 ? -3.734 -3.593 24.274 1.00 96.81 476 LYS A N 1
ATOM 3711 C CA . LYS A 1 476 ? -2.294 -3.460 24.502 1.00 96.81 476 LYS A CA 1
ATOM 3712 C C . LYS A 1 476 ? -1.517 -3.596 23.189 1.00 96.81 476 LYS A C 1
ATOM 3714 O O . LYS A 1 476 ? -1.925 -4.349 22.311 1.00 96.81 476 LYS A O 1
ATOM 3719 N N . VAL A 1 477 ? -0.369 -2.924 23.090 1.00 95.69 477 VAL A N 1
ATOM 3720 C CA . VAL A 1 477 ? 0.578 -3.158 21.991 1.00 95.69 477 VAL A CA 1
ATOM 3721 C C . VAL A 1 477 ? 1.116 -4.584 22.036 1.00 95.69 477 VAL A C 1
ATOM 3723 O O . VAL A 1 477 ? 1.635 -5.027 23.070 1.00 95.69 477 VAL A O 1
ATOM 3726 N N . LYS A 1 478 ? 1.066 -5.267 20.892 1.00 92.12 478 LYS A N 1
ATOM 3727 C CA . LYS A 1 478 ? 1.813 -6.504 20.675 1.00 92.12 478 LYS A CA 1
ATOM 3728 C C . LYS A 1 478 ? 3.284 -6.179 20.412 1.00 92.12 478 LYS A C 1
ATOM 3730 O O . LYS A 1 478 ? 3.619 -5.561 19.407 1.00 92.12 478 LYS A O 1
ATOM 3735 N N . LYS A 1 479 ? 4.160 -6.568 21.338 1.00 87.94 479 LYS A N 1
ATOM 3736 C CA . LYS A 1 479 ? 5.618 -6.405 21.196 1.00 87.94 479 LYS A CA 1
ATOM 3737 C C . LYS A 1 479 ? 6.199 -7.539 20.351 1.00 87.94 479 LYS A C 1
ATOM 3739 O O . LYS A 1 479 ? 5.664 -8.645 20.412 1.00 87.94 479 LYS A O 1
ATOM 3744 N N . ASN A 1 480 ? 7.308 -7.297 19.649 1.00 82.19 480 ASN A N 1
ATOM 3745 C CA . ASN A 1 480 ? 7.998 -8.295 18.821 1.00 82.19 480 ASN A CA 1
ATOM 3746 C C . ASN A 1 480 ? 7.129 -8.852 17.680 1.00 82.19 480 ASN A C 1
ATOM 3748 O O . ASN A 1 480 ? 7.315 -9.993 17.255 1.00 82.19 480 ASN A O 1
ATOM 3752 N N . ALA A 1 481 ? 6.151 -8.072 17.213 1.00 82.50 481 ALA A N 1
ATOM 3753 C CA . ALA A 1 481 ? 5.351 -8.433 16.054 1.00 82.50 481 ALA A CA 1
ATOM 3754 C C . ALA A 1 481 ? 6.189 -8.233 14.786 1.00 82.50 481 ALA A C 1
ATOM 3756 O O . ALA A 1 481 ? 6.754 -7.163 14.568 1.00 82.50 481 ALA A O 1
ATOM 3757 N N . THR A 1 482 ? 6.261 -9.255 13.937 1.00 77.00 482 THR A N 1
ATOM 3758 C CA . THR A 1 482 ? 6.988 -9.183 12.658 1.00 77.00 482 THR A CA 1
ATOM 3759 C C . THR A 1 482 ? 6.193 -8.465 11.569 1.00 77.00 482 THR A C 1
ATOM 3761 O O . THR A 1 482 ? 6.764 -8.031 10.575 1.00 77.00 482 THR A O 1
ATOM 3764 N N . SER A 1 483 ? 4.881 -8.316 11.763 1.00 86.88 483 SER A N 1
ATOM 3765 C CA . SER A 1 483 ? 3.959 -7.637 10.858 1.00 86.88 483 SER A CA 1
ATOM 3766 C C . SER A 1 483 ? 2.898 -6.880 11.653 1.00 86.88 483 SER A C 1
ATOM 3768 O O . SER A 1 483 ? 2.445 -7.355 12.697 1.00 86.88 483 SER A O 1
ATOM 3770 N N . PHE A 1 484 ? 2.439 -5.739 11.129 1.00 90.75 484 PHE A N 1
ATOM 3771 C CA . PHE A 1 484 ? 1.304 -5.008 11.701 1.00 90.75 484 PHE A CA 1
ATOM 3772 C C . PHE A 1 484 ? -0.031 -5.775 11.599 1.00 90.75 484 PHE A C 1
ATOM 3774 O O . PHE A 1 484 ? -0.982 -5.454 12.308 1.00 90.75 484 PHE A O 1
ATOM 3781 N N . LEU A 1 485 ? -0.083 -6.819 10.763 1.00 92.19 485 LEU A N 1
ATOM 3782 C CA . LEU A 1 485 ? -1.240 -7.695 10.566 1.00 92.19 485 LEU A CA 1
ATOM 3783 C C . LEU A 1 485 ? -1.408 -8.732 11.694 1.00 92.19 485 LEU A C 1
ATOM 3785 O O . LEU A 1 485 ? -2.443 -9.400 11.761 1.00 92.19 485 LEU A O 1
ATOM 3789 N N . ASP A 1 486 ? -0.407 -8.902 12.565 1.00 90.69 486 ASP A N 1
ATOM 3790 C CA . ASP A 1 486 ? -0.363 -9.949 13.592 1.00 90.69 486 ASP A CA 1
ATOM 3791 C C . ASP A 1 486 ? -1.188 -9.591 14.844 1.00 90.69 486 ASP A C 1
ATOM 3793 O O . ASP A 1 486 ? -0.658 -9.239 15.899 1.00 90.69 486 ASP A O 1
ATOM 3797 N N . VAL A 1 487 ? -2.512 -9.690 14.727 1.00 92.88 487 VAL A N 1
ATOM 3798 C CA . VAL A 1 487 ? -3.454 -9.406 15.818 1.00 92.88 487 VAL A CA 1
ATOM 3799 C C . VAL A 1 487 ? -3.792 -10.675 16.599 1.00 92.88 487 VAL A C 1
ATOM 3801 O O . VAL A 1 487 ? -4.118 -11.711 16.022 1.00 92.88 487 VAL A O 1
ATOM 3804 N N . THR A 1 488 ? -3.773 -10.592 17.931 1.00 93.44 488 THR A N 1
ATOM 3805 C CA . THR A 1 488 ? -4.138 -11.710 18.813 1.00 93.44 488 THR A CA 1
ATOM 3806 C C . THR A 1 488 ? -5.131 -11.299 19.887 1.00 93.44 488 THR A C 1
ATOM 3808 O O . THR A 1 488 ? -5.076 -10.195 20.423 1.00 93.44 488 THR A O 1
ATOM 3811 N N . PHE A 1 489 ? -6.012 -12.224 20.252 1.00 94.31 489 PHE A N 1
ATOM 3812 C CA . PHE A 1 489 ? -6.929 -12.077 21.372 1.00 94.31 489 PHE A CA 1
ATOM 3813 C C . PHE A 1 489 ? -6.817 -13.309 22.263 1.00 94.31 489 PHE A C 1
ATOM 3815 O O . PHE A 1 489 ? -6.779 -14.420 21.749 1.00 94.31 489 PHE A O 1
ATOM 3822 N N . HIS A 1 490 ? -6.717 -13.110 23.573 1.00 91.75 490 HIS A N 1
ATOM 3823 C CA . HIS A 1 490 ? -6.735 -14.201 24.544 1.00 91.75 490 HIS A CA 1
ATOM 3824 C C . HIS A 1 490 ? -7.310 -13.716 25.876 1.00 91.75 490 HIS A C 1
ATOM 3826 O O . HIS A 1 490 ? -6.841 -12.734 26.447 1.00 91.75 490 HIS A O 1
ATOM 3832 N N . ASP A 1 491 ? -8.352 -14.393 26.364 1.00 88.44 491 ASP A N 1
ATOM 3833 C CA . ASP A 1 491 ? -8.988 -14.138 27.673 1.00 88.44 491 ASP A CA 1
ATOM 3834 C C . ASP A 1 491 ? -9.274 -12.647 27.976 1.00 88.44 491 ASP A C 1
ATOM 3836 O O . ASP A 1 491 ? -8.983 -12.113 29.049 1.00 88.44 491 ASP A O 1
ATOM 3840 N N . GLY A 1 492 ? -9.835 -11.931 26.997 1.00 91.88 492 GLY A N 1
ATOM 3841 C CA . GLY A 1 492 ? -10.189 -10.518 27.156 1.00 91.88 492 GLY A CA 1
ATOM 3842 C C . GLY A 1 492 ? -9.029 -9.536 26.986 1.00 91.88 492 GLY A C 1
ATOM 3843 O O . GLY A 1 492 ? -9.235 -8.339 27.189 1.00 91.88 492 GLY A O 1
ATOM 3844 N N . LEU A 1 493 ? -7.832 -9.992 26.615 1.00 96.44 493 LEU A N 1
ATOM 3845 C CA . LEU A 1 493 ? -6.724 -9.138 26.196 1.00 96.44 493 LEU A CA 1
ATOM 3846 C C . LEU A 1 493 ? -6.606 -9.155 24.667 1.00 96.44 493 LEU A C 1
ATOM 3848 O O . LEU A 1 493 ? -6.337 -10.196 24.075 1.00 96.44 493 LEU A O 1
ATOM 3852 N N . MET A 1 494 ? -6.801 -7.994 24.042 1.00 97.12 494 MET A N 1
ATOM 3853 C CA . MET A 1 494 ? -6.558 -7.757 22.623 1.00 97.12 494 MET A CA 1
ATOM 3854 C C . MET A 1 494 ? -5.181 -7.117 22.442 1.00 97.12 494 MET A C 1
ATOM 3856 O O . MET A 1 494 ? -4.934 -6.004 22.916 1.00 97.12 494 MET A O 1
ATOM 3860 N N . GLU A 1 495 ? -4.288 -7.833 21.765 1.00 96.06 495 GLU A N 1
ATOM 3861 C CA . GLU A 1 495 ? -2.951 -7.364 21.418 1.00 96.06 495 GLU A CA 1
ATOM 3862 C C . GLU A 1 495 ? -2.889 -7.037 19.925 1.00 96.06 495 GLU A C 1
ATOM 3864 O O . GLU A 1 495 ? -3.069 -7.917 19.081 1.00 96.06 495 GLU A O 1
ATOM 3869 N N . ILE A 1 496 ? -2.638 -5.764 19.618 1.00 95.62 496 ILE A N 1
ATOM 3870 C CA . ILE A 1 496 ? -2.532 -5.234 18.254 1.00 95.62 496 ILE A CA 1
ATOM 3871 C C . ILE A 1 496 ? -1.135 -4.611 18.114 1.00 95.62 496 ILE A C 1
ATOM 3873 O O . ILE A 1 496 ? -0.721 -3.871 19.014 1.00 95.62 496 ILE A O 1
ATOM 3877 N N . PRO A 1 497 ? -0.371 -4.910 17.053 1.00 93.88 497 PRO A N 1
ATOM 3878 C CA . PRO A 1 497 ? 0.888 -4.221 16.786 1.00 93.88 497 PRO A CA 1
ATOM 3879 C C . PRO A 1 497 ? 0.682 -2.714 16.587 1.00 93.88 497 PRO A C 1
ATOM 3881 O O . PRO A 1 497 ? -0.386 -2.278 16.162 1.00 93.88 497 PRO A O 1
ATOM 3884 N N . THR A 1 498 ? 1.712 -1.914 16.861 1.00 94.56 498 THR A N 1
ATOM 3885 C CA . THR A 1 498 ? 1.658 -0.473 16.588 1.00 94.56 498 THR A CA 1
ATOM 3886 C C . THR A 1 498 ? 1.552 -0.210 15.085 1.00 94.56 498 THR A C 1
ATOM 3888 O O . THR A 1 498 ? 2.380 -0.705 14.321 1.00 94.56 498 THR A O 1
ATOM 3891 N N . LEU A 1 499 ? 0.584 0.618 14.691 1.00 94.50 499 LEU A N 1
ATOM 3892 C CA . LEU A 1 499 ? 0.357 1.096 13.332 1.00 94.50 499 LEU A CA 1
ATOM 3893 C C . LEU A 1 499 ? 0.532 2.622 13.280 1.00 94.50 499 LEU A C 1
ATOM 3895 O O . LEU A 1 499 ? -0.183 3.363 13.955 1.00 94.50 499 LEU A O 1
ATOM 3899 N N . ALA A 1 500 ? 1.489 3.093 12.487 1.00 92.94 500 ALA A N 1
ATOM 3900 C CA . ALA A 1 500 ? 1.740 4.503 12.236 1.00 92.94 500 ALA A CA 1
ATOM 3901 C C . ALA A 1 500 ? 0.969 4.982 10.998 1.00 92.94 500 ALA A C 1
ATOM 3903 O O . ALA A 1 500 ? 1.079 4.413 9.909 1.00 92.94 500 ALA A O 1
ATOM 3904 N N . LEU A 1 501 ? 0.179 6.039 11.178 1.00 92.19 501 LEU A N 1
ATOM 3905 C CA . LEU A 1 501 ? -0.620 6.657 10.127 1.00 92.19 501 LEU A CA 1
ATOM 3906 C C . LEU A 1 501 ? 0.027 7.967 9.690 1.00 92.19 501 LEU A C 1
ATOM 3908 O O . LEU A 1 501 ? 0.282 8.827 10.525 1.00 92.19 501 LEU A O 1
ATOM 3912 N N . TYR A 1 502 ? 0.256 8.100 8.389 1.00 87.94 502 TYR A N 1
ATOM 3913 C CA . TYR A 1 502 ? 0.790 9.271 7.699 1.00 87.94 502 TYR A CA 1
ATOM 3914 C C . TYR A 1 502 ? -0.119 9.605 6.511 1.00 87.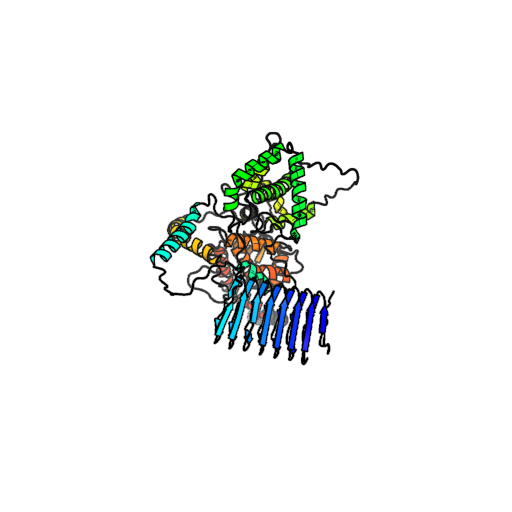94 502 TYR A C 1
ATOM 3916 O O . TYR A 1 502 ? -0.883 8.747 6.071 1.00 87.94 502 TYR A O 1
ATOM 3924 N N . ASP A 1 503 ? 0.060 10.768 5.883 1.00 83.00 503 ASP A N 1
ATOM 3925 C CA . ASP A 1 503 ? -0.709 11.189 4.694 1.00 83.00 503 ASP A CA 1
ATOM 3926 C C . ASP A 1 503 ? -0.670 10.175 3.532 1.00 83.00 503 ASP A C 1
ATOM 3928 O O . ASP A 1 503 ? -1.533 10.149 2.661 1.00 83.00 503 ASP A O 1
ATOM 3932 N N . SER A 1 504 ? 0.361 9.325 3.494 1.00 84.94 504 SER A N 1
ATOM 3933 C CA . SER A 1 504 ? 0.526 8.274 2.478 1.00 84.94 504 SER A CA 1
ATOM 3934 C C . SER A 1 504 ? -0.108 6.929 2.850 1.00 84.94 504 SER A C 1
ATOM 3936 O O . SER A 1 504 ? -0.203 6.051 1.994 1.00 84.94 504 SER A O 1
ATOM 3938 N N . SER A 1 505 ? -0.523 6.734 4.106 1.00 89.75 505 SER A N 1
ATOM 3939 C CA . SER A 1 505 ? -1.005 5.442 4.609 1.00 89.75 505 SER A CA 1
ATOM 3940 C C . SER A 1 505 ? -2.267 4.976 3.894 1.00 89.75 505 SER A C 1
ATOM 3942 O O . SER A 1 505 ? -2.384 3.788 3.599 1.00 89.75 505 SER A O 1
ATOM 3944 N N . GLU A 1 506 ? -3.176 5.894 3.557 1.00 89.12 506 GLU A N 1
ATOM 3945 C CA . GLU A 1 506 ? -4.384 5.562 2.800 1.00 89.12 506 GLU A CA 1
ATOM 3946 C C . GLU A 1 506 ? -4.036 5.011 1.412 1.00 89.12 506 GLU A C 1
ATOM 3948 O O . GLU A 1 506 ? -4.446 3.905 1.066 1.00 89.12 506 GLU A O 1
ATOM 3953 N N . SER A 1 507 ? -3.231 5.747 0.637 1.00 90.00 507 SER A N 1
ATOM 3954 C CA . SER A 1 507 ? -2.800 5.322 -0.699 1.00 90.00 507 SER A CA 1
ATOM 3955 C C . SER A 1 507 ? -2.093 3.965 -0.651 1.00 90.00 507 SER A C 1
ATOM 3957 O O . SER A 1 507 ? -2.439 3.067 -1.420 1.00 90.00 507 SER A O 1
ATOM 3959 N N . LYS A 1 508 ? -1.185 3.755 0.308 1.00 91.69 508 LYS A N 1
ATOM 3960 C CA . LYS A 1 508 ? -0.494 2.467 0.485 1.00 91.69 508 LYS A CA 1
ATOM 3961 C C . LYS A 1 508 ? -1.463 1.322 0.755 1.00 91.69 508 LYS A C 1
ATOM 3963 O O . LYS A 1 508 ? -1.407 0.303 0.071 1.00 91.69 508 LYS A O 1
ATOM 3968 N N . LEU A 1 509 ? -2.366 1.479 1.726 1.00 93.81 509 LEU A N 1
ATOM 3969 C CA . LEU A 1 509 ? -3.341 0.442 2.067 1.00 93.81 509 LEU A CA 1
ATOM 3970 C C . LEU A 1 509 ? -4.279 0.152 0.891 1.00 93.81 509 LEU A C 1
ATOM 3972 O O . LEU A 1 509 ? -4.512 -1.015 0.589 1.00 93.81 509 LEU A O 1
ATOM 3976 N N . ARG A 1 510 ? -4.741 1.178 0.167 1.00 92.81 510 ARG A N 1
ATOM 3977 C CA . ARG A 1 510 ? -5.565 1.002 -1.039 1.00 92.81 510 ARG A CA 1
ATOM 3978 C C . ARG A 1 510 ? -4.836 0.242 -2.140 1.00 92.81 510 ARG A C 1
ATOM 3980 O O . ARG A 1 510 ? -5.432 -0.638 -2.750 1.00 92.81 510 ARG A O 1
ATOM 3987 N N . ASN A 1 511 ? -3.558 0.531 -2.383 1.00 94.44 511 ASN A N 1
ATOM 3988 C CA . ASN A 1 511 ? -2.773 -0.183 -3.393 1.00 94.44 511 ASN A CA 1
ATOM 3989 C C . ASN A 1 511 ? -2.497 -1.639 -2.993 1.00 94.44 511 ASN A C 1
ATOM 3991 O O . ASN A 1 511 ? -2.558 -2.522 -3.846 1.00 94.44 511 ASN A O 1
ATOM 3995 N N . LEU A 1 512 ? -2.281 -1.919 -1.705 1.00 94.62 512 LEU A N 1
ATOM 3996 C CA . LEU A 1 512 ? -2.177 -3.290 -1.196 1.00 94.62 512 LEU A CA 1
ATOM 3997 C C . LEU A 1 512 ? -3.498 -4.057 -1.309 1.00 94.62 512 LEU A C 1
ATOM 3999 O O . LEU A 1 512 ? -3.501 -5.207 -1.737 1.00 94.62 512 LEU A O 1
ATOM 4003 N N . ILE A 1 513 ? -4.622 -3.423 -0.968 1.00 92.12 513 ILE A N 1
ATOM 4004 C CA . ILE A 1 513 ? -5.953 -4.013 -1.139 1.00 92.12 513 ILE A CA 1
ATOM 4005 C C . ILE A 1 513 ? -6.199 -4.281 -2.626 1.00 92.12 513 ILE A C 1
ATOM 4007 O O . ILE A 1 513 ? -6.508 -5.408 -2.995 1.00 92.12 513 ILE A O 1
ATOM 4011 N N . ALA A 1 514 ? -5.981 -3.296 -3.502 1.00 91.75 514 ALA A N 1
ATOM 4012 C CA . ALA A 1 514 ? -6.127 -3.462 -4.948 1.00 91.75 514 ALA A CA 1
ATOM 4013 C C . ALA A 1 514 ? -5.238 -4.592 -5.492 1.00 91.75 514 ALA A C 1
ATOM 4015 O O . ALA A 1 514 ? -5.689 -5.379 -6.326 1.00 91.75 514 ALA A O 1
ATOM 4016 N N . PHE A 1 515 ? -4.011 -4.729 -4.980 1.00 92.62 515 PHE A N 1
ATOM 4017 C CA . PHE A 1 515 ? -3.136 -5.857 -5.285 1.00 92.62 515 PHE A CA 1
ATOM 4018 C C . PHE A 1 515 ? -3.786 -7.198 -4.901 1.00 92.62 515 PHE A C 1
ATOM 4020 O O . PHE A 1 515 ? -3.865 -8.088 -5.748 1.00 92.62 515 PHE A O 1
ATOM 4027 N N . GLU A 1 516 ? -4.316 -7.345 -3.680 1.00 90.69 516 GLU A N 1
ATOM 4028 C CA . GLU A 1 516 ? -5.008 -8.569 -3.232 1.00 90.69 516 GLU A CA 1
ATOM 4029 C C . GLU A 1 516 ? -6.264 -8.890 -4.063 1.00 90.69 516 GLU A C 1
ATOM 4031 O O . GLU A 1 516 ? -6.547 -10.064 -4.335 1.00 90.69 516 GLU A O 1
ATOM 4036 N N . GLN A 1 517 ? -6.989 -7.853 -4.498 1.00 85.69 517 GLN A N 1
ATOM 4037 C CA . GLN A 1 517 ? -8.177 -7.975 -5.346 1.00 85.69 517 GLN A CA 1
ATOM 4038 C C . GLN A 1 517 ? -7.831 -8.467 -6.758 1.00 85.69 517 GLN A C 1
ATOM 4040 O O . GLN A 1 517 ? -8.511 -9.344 -7.292 1.00 85.69 517 GLN A O 1
ATOM 4045 N N . CYS A 1 518 ? -6.762 -7.935 -7.359 1.00 84.25 518 CYS A N 1
ATOM 4046 C CA . CYS A 1 518 ? -6.401 -8.237 -8.746 1.00 84.25 518 CYS A CA 1
ATOM 4047 C C . CYS A 1 518 ? -5.631 -9.552 -8.888 1.00 84.25 518 CYS A C 1
ATOM 4049 O O . CYS A 1 518 ? -5.807 -10.278 -9.868 1.00 84.25 518 CYS A O 1
ATOM 4051 N N . TYR A 1 519 ? -4.766 -9.880 -7.926 1.00 81.06 519 TYR A N 1
ATOM 4052 C CA . TYR A 1 519 ? -3.890 -11.034 -8.067 1.00 81.06 519 TYR A CA 1
ATOM 4053 C C . TYR A 1 519 ? -4.616 -12.367 -7.836 1.00 81.06 519 TYR A C 1
ATOM 4055 O O . TYR A 1 519 ? -5.195 -12.591 -6.762 1.00 81.06 519 TYR A O 1
ATOM 4063 N N . PRO A 1 520 ? -4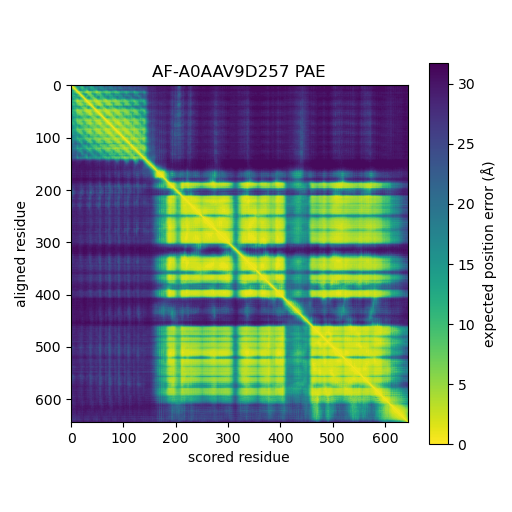.542 -13.321 -8.784 1.00 67.44 520 PRO A N 1
ATOM 4064 C CA . PRO A 1 520 ? -5.074 -14.664 -8.586 1.00 67.44 520 PRO A CA 1
ATOM 4065 C C . PRO A 1 520 ? -4.375 -15.372 -7.421 1.00 67.44 520 PRO A C 1
ATOM 4067 O O . PRO A 1 520 ? -3.163 -15.270 -7.269 1.00 67.44 520 PRO A O 1
ATOM 4070 N N . ASN A 1 521 ? -5.127 -16.129 -6.618 1.00 68.94 521 ASN A N 1
ATOM 4071 C CA . ASN A 1 521 ? -4.606 -16.946 -5.508 1.00 68.94 521 ASN A CA 1
ATOM 4072 C C . ASN A 1 521 ? -3.854 -16.195 -4.384 1.00 68.94 521 ASN A C 1
ATOM 4074 O O . ASN A 1 521 ? -3.364 -16.842 -3.457 1.00 68.94 521 ASN A O 1
ATOM 4078 N N . THR A 1 522 ? -3.808 -14.859 -4.412 1.00 75.75 522 THR A N 1
ATOM 4079 C CA . THR A 1 5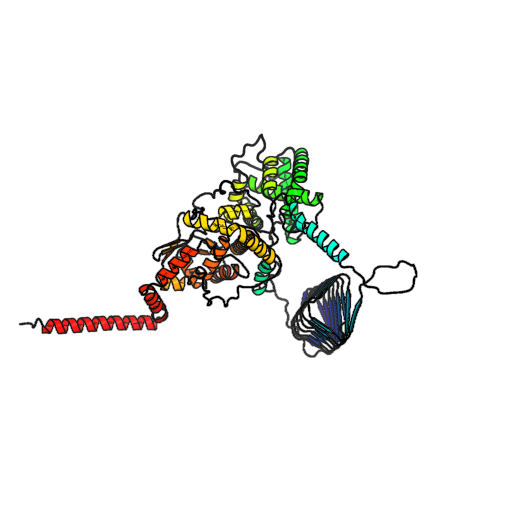22 ? -3.368 -14.039 -3.275 1.00 75.75 522 THR A CA 1
ATOM 4080 C C . THR A 1 522 ? -4.437 -14.029 -2.187 1.00 75.75 522 THR A C 1
ATOM 4082 O O . THR A 1 522 ? -5.628 -13.883 -2.477 1.00 75.75 522 THR A O 1
ATOM 4085 N N . ARG A 1 523 ? -3.996 -14.200 -0.936 1.00 79.94 523 ARG A N 1
ATOM 4086 C CA . ARG A 1 523 ? -4.847 -14.159 0.261 1.00 79.94 523 ARG A CA 1
ATOM 4087 C C . ARG A 1 523 ? -5.161 -12.713 0.635 1.00 79.94 523 ARG A C 1
ATOM 4089 O O . ARG A 1 523 ? -4.305 -11.855 0.515 1.00 79.94 523 ARG A O 1
ATOM 4096 N N . CYS A 1 524 ? -6.345 -12.467 1.173 1.00 86.88 524 CYS A N 1
ATOM 4097 C CA . CYS A 1 524 ? -6.821 -11.134 1.545 1.00 86.88 524 CYS A CA 1
ATOM 4098 C C . CYS A 1 524 ? -6.345 -10.647 2.936 1.00 86.88 524 CYS A C 1
ATOM 4100 O O . CYS A 1 524 ? -7.163 -10.203 3.739 1.00 86.88 524 CYS A O 1
ATOM 4102 N N . HIS A 1 525 ? -5.070 -10.797 3.309 1.00 90.81 525 HIS A N 1
ATOM 4103 C CA . HIS A 1 525 ? -4.640 -10.456 4.677 1.00 90.81 525 HIS A CA 1
ATOM 4104 C C . HIS A 1 525 ? -4.765 -8.961 4.988 1.00 90.81 525 HIS A C 1
ATOM 4106 O O . HIS A 1 525 ? -5.301 -8.605 6.036 1.00 90.81 525 HIS A O 1
ATOM 4112 N N . VAL A 1 526 ? -4.296 -8.089 4.094 1.00 93.44 526 VAL A N 1
ATOM 4113 C CA . VAL A 1 526 ? -4.390 -6.636 4.284 1.00 93.44 526 VAL A CA 1
ATOM 4114 C C . VAL A 1 526 ? -5.851 -6.210 4.282 1.00 93.44 526 VAL A C 1
ATOM 4116 O O . VAL A 1 526 ? -6.255 -5.440 5.146 1.00 93.44 526 VAL A O 1
ATOM 4119 N N . THR A 1 527 ? -6.659 -6.786 3.393 1.00 91.25 527 THR A N 1
ATOM 4120 C CA . THR A 1 527 ? -8.100 -6.531 3.317 1.00 91.25 527 THR A CA 1
ATOM 4121 C C . THR A 1 527 ? -8.848 -6.982 4.579 1.00 91.25 527 THR A C 1
ATOM 4123 O O . THR A 1 527 ? -9.706 -6.273 5.097 1.00 91.25 527 THR A O 1
ATOM 4126 N N . PHE A 1 528 ? -8.544 -8.159 5.135 1.00 90.25 528 PHE A N 1
ATOM 4127 C CA . PHE A 1 528 ? -9.181 -8.600 6.382 1.00 90.25 528 PHE A CA 1
ATOM 4128 C C . PHE A 1 528 ? -8.725 -7.779 7.586 1.00 90.25 528 PHE A C 1
ATOM 4130 O O . PHE A 1 528 ? -9.519 -7.542 8.497 1.00 90.25 528 PHE A O 1
ATOM 4137 N N . TYR A 1 529 ? -7.479 -7.307 7.584 1.00 93.75 529 TYR A N 1
ATOM 4138 C CA . TYR A 1 529 ? -7.011 -6.359 8.584 1.00 93.75 529 TYR A CA 1
ATOM 4139 C C . TYR A 1 529 ? -7.705 -4.999 8.453 1.00 93.75 529 TYR A C 1
ATOM 4141 O O . TYR A 1 529 ? -8.132 -4.442 9.462 1.00 93.75 529 TYR A O 1
ATOM 4149 N N . SER A 1 530 ? -7.879 -4.472 7.237 1.00 92.69 530 SER A N 1
ATOM 4150 C CA . SER A 1 530 ? -8.593 -3.210 7.027 1.00 92.69 530 SER A CA 1
ATOM 4151 C C . SER A 1 530 ? -10.066 -3.324 7.413 1.00 92.69 530 SER A C 1
ATOM 4153 O O . SER A 1 530 ? -10.587 -2.400 8.028 1.00 92.69 530 SER A O 1
ATOM 4155 N N . LEU A 1 531 ? -10.724 -4.459 7.150 1.00 88.81 531 LEU A N 1
ATOM 4156 C CA . LEU A 1 531 ? -12.076 -4.753 7.649 1.00 88.81 531 LEU A CA 1
ATOM 4157 C C . LEU A 1 531 ? -12.119 -4.817 9.179 1.00 88.81 531 LEU A C 1
ATOM 4159 O O . LEU A 1 531 ? -13.008 -4.243 9.803 1.00 88.81 531 LEU A O 1
ATOM 4163 N N . PHE A 1 532 ? -11.144 -5.481 9.803 1.00 92.25 532 PHE A N 1
ATOM 4164 C CA . PHE A 1 532 ? -11.018 -5.505 11.259 1.00 92.25 532 PHE A CA 1
ATOM 4165 C C . PHE A 1 532 ? -10.882 -4.094 11.846 1.00 92.25 532 PHE A C 1
ATOM 4167 O O . PHE A 1 532 ? -11.582 -3.776 12.805 1.00 92.25 532 PHE A O 1
ATOM 4174 N N . MET A 1 533 ? -10.026 -3.247 11.266 1.00 94.12 533 MET A N 1
ATOM 4175 C CA . MET A 1 533 ? -9.821 -1.873 11.732 1.00 94.12 533 MET A CA 1
ATOM 4176 C C . MET A 1 533 ? -11.047 -0.985 11.503 1.00 94.12 533 MET A C 1
ATOM 4178 O O . MET A 1 533 ? -11.386 -0.208 12.386 1.00 94.12 533 MET A O 1
ATOM 4182 N N . ASP A 1 534 ? -11.743 -1.134 10.377 1.00 88.69 534 ASP A N 1
ATOM 4183 C CA . ASP A 1 534 ? -13.000 -0.437 10.066 1.00 88.69 534 ASP A CA 1
ATOM 4184 C C . ASP A 1 534 ? -14.102 -0.755 11.093 1.00 88.69 534 ASP A C 1
ATOM 4186 O O . ASP A 1 534 ? -14.731 0.140 11.653 1.00 88.69 534 ASP A O 1
ATOM 4190 N N . PHE A 1 535 ? -14.262 -2.027 11.478 1.00 88.62 535 PHE A N 1
ATOM 4191 C CA . PHE A 1 535 ? -15.175 -2.378 12.571 1.00 88.62 535 PHE A CA 1
ATOM 4192 C C . PHE A 1 535 ? -14.719 -1.848 13.933 1.00 88.62 535 PHE A C 1
ATOM 4194 O O . PHE A 1 535 ? -15.540 -1.402 14.738 1.00 88.62 535 PHE A O 1
ATOM 4201 N N . LEU A 1 536 ? -13.417 -1.917 14.211 1.00 92.56 536 LEU A N 1
ATOM 4202 C CA . LEU A 1 536 ? -12.852 -1.516 15.493 1.00 92.56 536 LEU A CA 1
ATOM 4203 C C . LEU A 1 536 ? -12.905 0.012 15.696 1.00 92.56 536 LEU A C 1
ATOM 4205 O O . LEU A 1 536 ? -13.043 0.473 16.835 1.00 92.56 536 LEU A O 1
ATOM 4209 N N . VAL A 1 537 ? -12.822 0.785 14.609 1.00 92.31 537 VAL A N 1
ATOM 4210 C CA . VAL A 1 537 ? -12.721 2.248 14.587 1.00 92.31 537 VAL A CA 1
ATOM 4211 C C . VAL A 1 537 ? -13.923 2.869 13.872 1.00 92.31 537 VAL A C 1
ATOM 4213 O O . VAL A 1 537 ? -13.869 3.240 12.702 1.00 92.31 537 VAL A O 1
ATOM 4216 N N . ASN A 1 538 ? -15.010 3.068 14.613 1.00 85.69 538 ASN A N 1
ATOM 4217 C CA . ASN A 1 538 ? -16.209 3.714 14.075 1.00 85.69 538 ASN A CA 1
ATOM 4218 C C . ASN A 1 538 ? -16.225 5.239 14.322 1.00 85.69 538 ASN A C 1
ATOM 4220 O O . ASN A 1 538 ? -17.010 5.955 13.705 1.00 85.69 538 ASN A O 1
ATOM 4224 N N . SER A 1 539 ? -15.397 5.748 15.241 1.00 90.81 539 SER A N 1
ATOM 4225 C CA . SER A 1 539 ? -15.367 7.161 15.642 1.00 90.81 539 SER A CA 1
ATOM 4226 C C . SER A 1 539 ? -13.961 7.657 16.006 1.00 90.81 539 SER A C 1
ATOM 4228 O O . SER A 1 539 ? -13.066 6.862 16.299 1.00 90.81 539 SER A O 1
ATOM 4230 N N . SER A 1 540 ? -13.776 8.981 16.071 1.00 93.56 540 SER A N 1
ATOM 4231 C CA . SER A 1 540 ? -12.554 9.603 16.610 1.00 93.56 540 SER A CA 1
ATOM 4232 C C . SER A 1 540 ? -12.278 9.183 18.058 1.00 93.56 540 SER A C 1
ATOM 4234 O O . SER A 1 540 ? -11.130 8.960 18.433 1.00 93.56 540 SER A O 1
ATOM 4236 N N . HIS A 1 541 ? -13.324 8.948 18.860 1.00 94.56 541 HIS A N 1
ATOM 4237 C CA . HIS A 1 541 ? -13.153 8.437 20.219 1.00 94.56 541 HIS A CA 1
ATOM 4238 C C . HIS A 1 541 ? -12.491 7.050 20.248 1.00 94.56 541 HIS A C 1
ATOM 4240 O O . HIS A 1 541 ? -11.637 6.803 21.101 1.00 94.56 541 HIS A O 1
ATOM 4246 N N . ASP A 1 542 ? -12.820 6.164 19.303 1.00 95.75 542 ASP A N 1
ATOM 4247 C CA . ASP A 1 542 ? -12.173 4.852 19.198 1.00 95.75 542 ASP A CA 1
ATOM 4248 C C . ASP A 1 542 ? -10.676 5.001 18.869 1.00 95.75 542 ASP A C 1
ATOM 4250 O O . ASP A 1 542 ? -9.844 4.356 19.514 1.00 95.75 542 ASP A O 1
ATOM 4254 N N . ILE A 1 543 ? -10.318 5.919 17.957 1.00 96.62 543 ILE A N 1
ATOM 4255 C CA . ILE A 1 543 ? -8.917 6.289 17.684 1.00 96.62 543 ILE A CA 1
ATOM 4256 C C . ILE A 1 543 ? -8.225 6.764 18.965 1.00 96.62 543 ILE A C 1
ATOM 4258 O O . ILE A 1 543 ? -7.154 6.250 19.293 1.00 96.62 543 ILE A O 1
ATOM 4262 N N . SER A 1 544 ? -8.851 7.663 19.734 1.00 96.56 544 SER A N 1
ATOM 4263 C CA . SER A 1 544 ? -8.274 8.201 20.974 1.00 96.56 544 SER A CA 1
ATOM 4264 C C . SER A 1 544 ? -7.927 7.095 21.985 1.00 96.56 544 SER A C 1
ATOM 4266 O O . SER A 1 544 ? -6.874 7.125 22.629 1.00 96.56 544 SER A O 1
ATOM 4268 N N . ILE A 1 545 ? -8.774 6.060 22.098 1.00 96.81 545 ILE A N 1
ATOM 4269 C CA . ILE A 1 545 ? -8.533 4.914 22.984 1.00 96.81 545 ILE A CA 1
ATOM 4270 C C . ILE A 1 545 ? -7.324 4.108 22.496 1.00 96.81 545 ILE A C 1
ATOM 4272 O O . ILE A 1 545 ? -6.490 3.711 23.313 1.00 96.81 545 ILE A O 1
ATOM 4276 N N . LEU A 1 546 ? -7.219 3.857 21.189 1.00 97.38 546 LEU A N 1
ATOM 4277 C CA . LEU A 1 546 ? -6.113 3.097 20.601 1.00 97.38 546 LEU A CA 1
ATOM 4278 C C . LEU A 1 546 ? -4.788 3.876 20.647 1.00 97.38 546 LEU A C 1
ATOM 4280 O O . LEU A 1 546 ? -3.742 3.279 20.912 1.00 97.38 546 LEU A O 1
ATOM 4284 N N . GLN A 1 547 ? -4.821 5.201 20.483 1.00 96.06 547 GLN A N 1
ATOM 4285 C CA . GLN A 1 547 ? -3.658 6.079 20.648 1.00 96.06 547 GLN A CA 1
ATOM 4286 C C . GLN A 1 547 ? -3.154 6.109 22.091 1.00 96.06 547 GLN A C 1
ATOM 4288 O O . GLN A 1 547 ? -1.960 5.964 22.321 1.00 96.06 547 GLN A O 1
ATOM 4293 N N . GLN A 1 548 ? -4.048 6.189 23.086 1.00 96.56 548 GLN A N 1
ATOM 4294 C CA . GLN A 1 548 ? -3.675 6.087 24.510 1.00 96.56 548 GLN A CA 1
ATOM 4295 C C . GLN A 1 548 ? -3.002 4.753 24.871 1.00 96.56 548 GLN A C 1
ATOM 4297 O O . GLN A 1 548 ? -2.448 4.604 25.964 1.00 96.56 548 GLN A O 1
ATOM 4302 N N . LYS A 1 549 ? -3.114 3.749 23.997 1.00 96.62 549 LYS A N 1
ATOM 4303 C CA . LYS A 1 549 ? -2.486 2.436 24.139 1.00 96.62 549 LYS A CA 1
ATOM 4304 C C . LYS A 1 549 ? -1.278 2.246 23.234 1.00 96.62 549 LYS A C 1
ATOM 4306 O O . LYS A 1 549 ? -0.795 1.122 23.198 1.00 96.62 549 LYS A O 1
ATOM 4311 N N . ASP A 1 550 ? -0.813 3.282 22.535 1.00 95.12 550 ASP A N 1
ATOM 4312 C CA . ASP A 1 550 ? 0.282 3.233 21.554 1.00 95.12 550 ASP A CA 1
ATOM 4313 C C . ASP A 1 550 ? 0.052 2.212 20.416 1.00 95.12 550 ASP A C 1
ATOM 4315 O O . ASP A 1 550 ? 0.996 1.760 19.759 1.00 95.12 550 ASP A O 1
ATOM 4319 N N . ILE A 1 551 ? -1.209 1.822 20.187 1.00 96.75 551 ILE A N 1
ATOM 4320 C CA . ILE A 1 551 ? -1.601 0.923 19.093 1.00 96.75 551 ILE A CA 1
ATOM 4321 C C . ILE A 1 551 ? -1.666 1.708 17.786 1.00 96.75 551 ILE A C 1
ATOM 4323 O O . ILE A 1 551 ? -1.216 1.212 16.761 1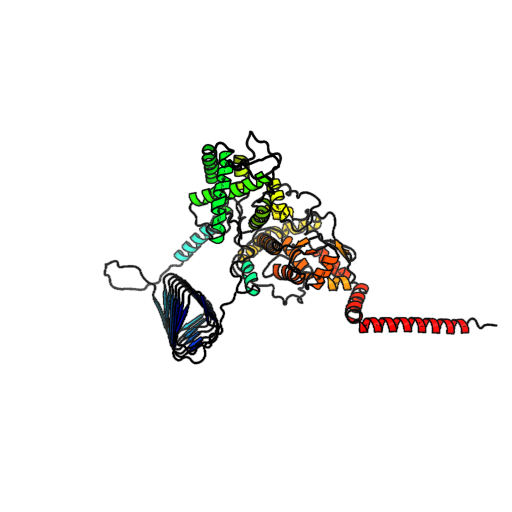.00 96.75 551 ILE A O 1
ATOM 4327 N N . ILE A 1 552 ? -2.176 2.940 17.821 1.00 96.06 552 ILE A N 1
ATOM 4328 C CA . ILE A 1 552 ? -2.157 3.854 16.675 1.00 96.06 552 ILE A CA 1
ATOM 4329 C C . ILE A 1 552 ? -1.211 5.012 16.989 1.00 96.06 552 ILE A C 1
ATOM 4331 O O . ILE A 1 552 ? -1.372 5.683 18.006 1.00 96.06 552 ILE A O 1
ATOM 4335 N N . LEU A 1 553 ? -0.250 5.269 16.103 1.00 94.44 553 LEU A N 1
ATOM 4336 C CA . LEU A 1 553 ? 0.532 6.506 16.086 1.00 94.44 553 LEU A CA 1
ATOM 4337 C C . LEU A 1 553 ? -0.014 7.386 14.966 1.00 94.44 553 LEU A C 1
ATOM 4339 O O . LEU A 1 553 ? 0.286 7.167 13.796 1.00 94.44 553 LEU A O 1
ATOM 4343 N N . ASN A 1 554 ? -0.867 8.340 15.325 1.00 92.25 554 ASN A N 1
ATOM 4344 C CA . ASN A 1 554 ? -1.516 9.213 14.356 1.00 92.25 554 ASN A CA 1
ATOM 4345 C C . ASN A 1 554 ? -0.633 10.428 14.046 1.00 92.25 554 ASN A C 1
ATOM 4347 O O . ASN A 1 554 ? -0.446 11.274 14.920 1.00 92.25 554 ASN A O 1
ATOM 4351 N N . TRP A 1 555 ? -0.121 10.512 12.819 1.00 89.31 555 TRP A N 1
ATOM 4352 C CA . TRP A 1 555 ? 0.577 11.687 12.286 1.00 89.31 555 TRP A CA 1
ATOM 4353 C C . TRP A 1 555 ? -0.271 12.467 11.272 1.00 89.31 555 TRP A C 1
ATOM 4355 O O . TRP A 1 555 ? 0.261 13.339 10.592 1.00 89.31 555 TRP A O 1
ATOM 4365 N N . LEU A 1 556 ? -1.566 12.152 11.169 1.00 87.31 556 LEU A N 1
ATOM 4366 C CA . LEU A 1 556 ? -2.543 12.920 10.395 1.00 87.31 556 LEU A CA 1
ATOM 4367 C C . LEU A 1 556 ? -2.997 14.165 11.172 1.00 87.31 556 LEU A C 1
ATOM 4369 O O . LEU A 1 556 ? -2.650 14.354 12.342 1.00 87.31 556 LEU A O 1
ATOM 437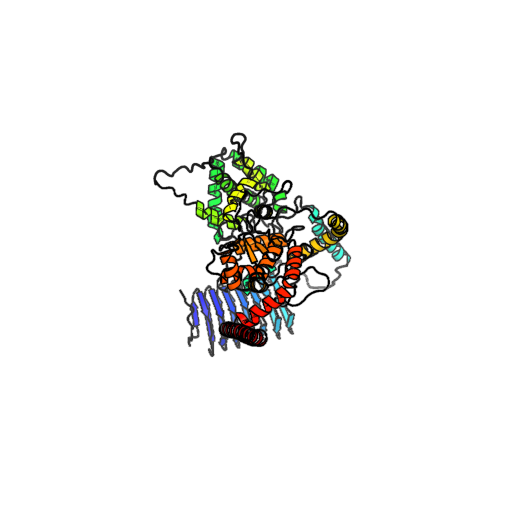3 N N . SER A 1 557 ? -3.826 14.999 10.544 1.00 79.00 557 SER A N 1
ATOM 4374 C CA . SER A 1 557 ? -4.262 16.288 11.097 1.00 79.00 557 SER A CA 1
ATOM 4375 C C . SER A 1 557 ? -5.154 16.145 12.337 1.00 79.00 557 SER A C 1
ATOM 4377 O O . SER A 1 557 ? -5.272 17.087 13.122 1.00 79.00 557 SER A O 1
ATOM 4379 N N . GLY A 1 558 ? -5.781 14.979 12.538 1.00 88.25 558 GLY A N 1
ATOM 4380 C CA . GLY A 1 558 ? -6.613 14.702 13.708 1.00 88.25 558 GLY A CA 1
ATOM 4381 C C . GLY A 1 558 ? -7.143 13.269 13.797 1.00 88.25 558 GLY A C 1
ATOM 4382 O O . GLY A 1 558 ? -6.953 12.439 12.907 1.00 88.25 558 GLY A O 1
ATOM 4383 N N . GLU A 1 559 ? -7.820 12.965 14.906 1.00 91.25 559 GLU A N 1
ATOM 4384 C CA . GLU A 1 559 ? -8.431 11.650 15.164 1.00 91.25 559 GLU A CA 1
ATOM 4385 C C . GLU A 1 559 ? -9.598 11.345 14.211 1.00 91.25 559 GLU A C 1
ATOM 4387 O O . GLU A 1 559 ? -9.830 10.190 13.862 1.00 91.25 559 GLU A O 1
ATOM 4392 N N . GLU A 1 560 ? -10.322 12.377 13.769 1.00 90.50 560 GLU A N 1
ATOM 4393 C CA . GLU A 1 560 ? -11.412 12.246 12.796 1.00 90.50 560 GLU A CA 1
ATOM 4394 C C . GLU A 1 560 ? -10.898 11.789 11.430 1.00 90.50 560 GLU A C 1
ATOM 4396 O O . GLU A 1 560 ? -11.478 10.886 10.833 1.00 90.50 560 GLU A O 1
ATOM 4401 N N . GLU A 1 561 ? -9.774 12.344 10.974 1.00 88.31 561 GLU A N 1
ATOM 4402 C CA . GLU A 1 561 ? -9.136 11.962 9.712 1.00 88.31 561 GLU A CA 1
ATOM 4403 C C . GLU A 1 561 ? -8.627 10.512 9.761 1.00 88.31 561 GLU A C 1
ATOM 4405 O O . GLU A 1 561 ? -8.843 9.738 8.830 1.00 88.31 561 GLU A O 1
ATOM 4410 N N . ALA A 1 562 ? -8.043 10.095 10.890 1.00 90.75 562 ALA A N 1
ATOM 4411 C CA . ALA A 1 562 ? -7.625 8.709 11.099 1.00 90.75 562 ALA A CA 1
ATOM 4412 C C . ALA A 1 562 ? -8.806 7.725 11.123 1.00 90.75 562 ALA A C 1
ATOM 4414 O O . ALA A 1 562 ? -8.717 6.640 10.546 1.00 90.75 562 ALA A O 1
ATOM 4415 N N . ALA A 1 563 ? -9.919 8.087 11.769 1.00 90.06 563 ALA A N 1
ATOM 4416 C CA . ALA A 1 563 ? -11.127 7.268 11.745 1.00 90.06 563 ALA A CA 1
ATOM 4417 C C . ALA A 1 563 ? -11.703 7.190 10.324 1.00 90.06 563 ALA A C 1
ATOM 4419 O O . ALA A 1 563 ? -12.061 6.110 9.853 1.00 90.06 563 ALA A O 1
ATOM 4420 N N . HIS A 1 564 ? -11.755 8.321 9.622 1.00 87.00 564 HIS A N 1
ATOM 4421 C CA . HIS A 1 564 ? -12.236 8.407 8.250 1.00 87.00 564 HIS A CA 1
ATOM 4422 C C . HIS A 1 564 ? -11.430 7.516 7.299 1.00 87.00 564 HIS A C 1
ATOM 4424 O O . HIS A 1 564 ? -12.032 6.782 6.518 1.00 87.00 564 HIS A O 1
ATOM 4430 N N . LEU A 1 565 ? -10.098 7.503 7.430 1.00 88.94 565 LEU A N 1
ATOM 4431 C CA . LEU A 1 565 ? -9.209 6.639 6.654 1.00 88.94 565 LEU A CA 1
ATOM 4432 C C . LEU A 1 565 ? -9.683 5.180 6.689 1.00 88.94 565 LEU A C 1
ATOM 4434 O O . LEU A 1 565 ? -9.956 4.614 5.635 1.00 88.94 565 LEU A O 1
ATOM 4438 N N . PHE A 1 566 ? -9.849 4.567 7.869 1.00 88.88 566 PHE A N 1
ATOM 4439 C CA . PHE A 1 566 ? -10.245 3.151 7.957 1.00 88.88 566 PHE A CA 1
ATOM 4440 C C . PHE A 1 566 ? -11.651 2.880 7.420 1.00 88.88 566 PHE A C 1
ATOM 4442 O O . PHE A 1 566 ? -11.846 1.896 6.707 1.00 88.88 566 PHE A O 1
ATOM 4449 N N . ASN A 1 567 ? -12.598 3.778 7.703 1.00 83.94 567 ASN A N 1
ATOM 4450 C CA . ASN A 1 567 ? -13.991 3.648 7.268 1.00 83.94 567 ASN A CA 1
ATOM 4451 C C . ASN A 1 567 ? -14.165 3.730 5.735 1.00 83.94 567 ASN A C 1
ATOM 4453 O O . ASN A 1 567 ? -15.234 3.403 5.218 1.00 83.94 567 ASN A O 1
ATOM 4457 N N . GLN A 1 568 ? -13.143 4.172 4.991 1.00 83.00 568 GLN A N 1
ATOM 4458 C CA . GLN A 1 568 ? -13.195 4.320 3.533 1.00 83.00 568 GLN A CA 1
ATOM 4459 C C . GLN A 1 568 ? -12.389 3.284 2.740 1.00 83.00 568 GLN A C 1
ATOM 4461 O O . GLN A 1 568 ? -12.516 3.222 1.512 1.00 83.00 568 GLN A O 1
ATOM 4466 N N . LEU A 1 569 ? -11.563 2.467 3.400 1.00 83.69 569 LEU A N 1
ATOM 4467 C CA . LEU A 1 569 ? -10.700 1.502 2.709 1.00 83.69 569 LEU A CA 1
ATOM 4468 C C . LEU A 1 569 ? -11.475 0.331 2.092 1.00 83.69 569 LEU A C 1
ATOM 4470 O O . LEU A 1 569 ? -11.044 -0.203 1.075 1.00 83.69 569 LEU A O 1
ATOM 4474 N N . ASN A 1 570 ? -12.606 -0.061 2.687 1.00 76.50 570 ASN A N 1
ATOM 4475 C CA . ASN A 1 570 ? -13.298 -1.315 2.357 1.00 76.50 570 ASN A CA 1
ATOM 4476 C C . ASN A 1 570 ? -14.515 -1.152 1.427 1.00 76.50 570 ASN A C 1
ATOM 4478 O O . ASN A 1 570 ? -15.333 -2.066 1.317 1.00 76.50 570 ASN A O 1
ATOM 4482 N N . ILE A 1 571 ? -14.666 -0.001 0.766 1.00 69.88 571 ILE A N 1
ATOM 4483 C CA . ILE A 1 571 ? -15.780 0.241 -0.163 1.00 69.88 571 ILE A CA 1
ATOM 4484 C C . ILE A 1 571 ? -15.521 -0.526 -1.471 1.00 69.88 571 ILE A C 1
ATOM 4486 O O . ILE A 1 571 ? -14.475 -0.348 -2.092 1.00 69.88 571 ILE A O 1
ATOM 4490 N N . ASP A 1 572 ? -16.479 -1.363 -1.882 1.00 69.06 572 ASP A N 1
ATOM 4491 C CA . ASP A 1 572 ? -16.432 -2.202 -3.094 1.00 69.06 572 ASP A CA 1
ATOM 4492 C C . ASP A 1 572 ? -15.231 -3.164 -3.173 1.00 69.06 572 ASP A C 1
ATOM 4494 O O . ASP A 1 572 ? -14.721 -3.476 -4.253 1.00 69.06 572 ASP A O 1
ATOM 4498 N N . VAL A 1 573 ? -14.795 -3.663 -2.012 1.00 74.19 573 VAL A N 1
ATOM 4499 C CA . VAL A 1 573 ? -13.746 -4.681 -1.874 1.00 74.19 573 VAL A CA 1
ATOM 4500 C C . VAL A 1 573 ? -14.377 -6.061 -1.663 1.00 74.19 573 VAL A C 1
ATOM 4502 O O . VAL A 1 573 ? -15.327 -6.202 -0.891 1.00 74.19 573 VAL A O 1
ATOM 4505 N N . THR A 1 574 ? -13.851 -7.105 -2.314 1.00 68.69 574 THR A N 1
ATOM 4506 C CA . THR A 1 574 ? -14.384 -8.474 -2.215 1.00 68.69 574 THR A CA 1
ATOM 4507 C C . THR A 1 574 ? -13.340 -9.484 -1.751 1.00 68.69 574 THR A C 1
ATOM 4509 O O . THR A 1 574 ? -12.238 -9.575 -2.279 1.00 68.69 574 THR A O 1
ATOM 4512 N N . CYS A 1 575 ? -13.688 -10.298 -0.755 1.00 71.56 575 CYS A N 1
ATOM 4513 C CA . CYS A 1 575 ? -12.834 -11.386 -0.279 1.00 71.56 575 CYS A CA 1
ATOM 4514 C C . CYS A 1 575 ? -13.673 -12.581 0.169 1.00 71.56 575 CYS A C 1
ATOM 4516 O O . CYS A 1 575 ? -14.756 -12.420 0.735 1.00 71.56 575 CYS A O 1
ATOM 4518 N N . ASP A 1 576 ? -13.160 -13.794 -0.053 1.00 71.81 576 ASP A N 1
ATOM 4519 C CA . ASP A 1 576 ? -13.789 -15.010 0.464 1.00 71.81 576 ASP A CA 1
ATOM 4520 C C . ASP A 1 576 ? -13.593 -15.072 1.982 1.00 71.81 576 ASP A C 1
ATOM 4522 O O . ASP A 1 576 ? -12.489 -15.315 2.471 1.00 71.81 576 ASP A O 1
ATOM 4526 N N . SER A 1 577 ? -14.673 -14.874 2.740 1.00 68.69 577 SER A N 1
ATOM 4527 C CA . SER A 1 577 ? -14.661 -14.877 4.209 1.00 68.69 577 SER A CA 1
ATOM 4528 C C . SER A 1 577 ? -14.116 -16.173 4.820 1.00 68.69 577 SER A C 1
ATOM 4530 O O . SER A 1 577 ? -13.682 -16.171 5.972 1.00 68.69 577 SER A O 1
ATOM 4532 N N . ARG A 1 578 ? -14.075 -17.276 4.060 1.00 68.56 578 ARG A N 1
ATOM 4533 C CA . ARG A 1 578 ? -13.476 -18.552 4.486 1.00 68.56 578 ARG A CA 1
ATOM 4534 C C . ARG A 1 578 ? -11.951 -18.504 4.557 1.00 68.56 578 ARG A C 1
ATOM 4536 O O . ARG A 1 578 ? -11.358 -19.321 5.256 1.00 68.56 578 ARG A O 1
ATOM 4543 N N . GLU A 1 579 ? -11.326 -17.557 3.865 1.00 75.00 579 GLU A N 1
ATOM 4544 C CA . GLU A 1 579 ? -9.882 -17.312 3.909 1.00 75.00 579 GLU A CA 1
ATOM 4545 C C . GLU A 1 579 ? -9.494 -16.258 4.960 1.00 75.00 579 GLU A C 1
ATOM 4547 O O . GLU A 1 579 ? -8.329 -15.867 5.044 1.00 75.00 579 GLU A O 1
ATOM 4552 N N . ASN A 1 580 ? -10.447 -15.811 5.789 1.00 82.88 580 ASN A N 1
ATOM 4553 C CA . ASN A 1 580 ? -10.188 -14.838 6.843 1.00 82.88 580 ASN A CA 1
ATOM 4554 C C . ASN A 1 580 ? -9.261 -15.411 7.922 1.00 82.88 580 ASN A C 1
ATOM 4556 O O . ASN A 1 580 ? -9.669 -16.224 8.759 1.00 82.88 580 ASN A O 1
ATOM 4560 N N . TYR A 1 581 ? -8.019 -14.928 7.941 1.00 88.12 581 TYR A N 1
ATOM 4561 C CA . TYR A 1 581 ? -7.015 -15.325 8.925 1.00 88.12 581 TYR A CA 1
ATOM 4562 C C . TYR A 1 581 ? -7.354 -14.867 10.359 1.00 88.12 581 TYR A C 1
ATOM 4564 O O . TYR A 1 581 ? -6.872 -15.468 11.316 1.00 88.12 581 TYR A O 1
ATOM 4572 N N . LEU A 1 582 ? -8.227 -13.863 10.519 1.00 89.06 582 LEU A N 1
ATOM 4573 C CA . LEU A 1 582 ? -8.735 -13.371 11.807 1.00 89.06 582 LEU A CA 1
ATOM 4574 C C . LEU A 1 582 ? -10.030 -14.067 12.257 1.00 89.06 582 LEU A C 1
ATOM 4576 O O . LEU A 1 582 ? -10.556 -13.745 13.320 1.00 89.06 582 LEU A O 1
ATOM 4580 N N . SER A 1 583 ? -10.551 -15.038 11.502 1.00 86.62 583 SER A N 1
ATOM 4581 C CA . SER A 1 583 ? -11.802 -15.740 11.846 1.00 86.62 583 SER A CA 1
ATOM 4582 C C . SER A 1 583 ? -11.786 -16.344 13.257 1.00 86.62 583 SER A C 1
ATOM 4584 O O . SER A 1 583 ? -12.722 -16.145 14.031 1.00 86.62 583 SER A O 1
ATOM 4586 N N . GLY A 1 584 ? -10.686 -17.004 13.636 1.00 87.19 584 GLY A N 1
ATOM 4587 C CA . GLY A 1 584 ? -10.518 -17.558 14.983 1.00 87.19 584 GLY A CA 1
ATOM 4588 C C . GLY A 1 584 ? -10.522 -16.490 16.083 1.00 87.19 584 GLY A C 1
ATOM 4589 O O . GLY A 1 584 ? -11.063 -16.723 17.165 1.00 87.19 584 GLY A O 1
ATOM 4590 N N . LEU A 1 585 ? -9.987 -15.300 15.791 1.00 91.31 585 LEU A N 1
ATOM 4591 C CA . LEU A 1 585 ? -10.023 -14.157 16.703 1.00 91.31 585 LEU A CA 1
ATOM 4592 C C . LEU A 1 585 ? -11.460 -13.657 16.896 1.00 91.31 585 LEU A C 1
ATOM 4594 O O . LEU A 1 585 ? -11.874 -13.409 18.028 1.00 91.31 585 LEU A O 1
ATOM 4598 N N . TYR A 1 586 ? -12.242 -13.556 15.818 1.00 88.12 586 TYR A N 1
ATOM 4599 C CA . TYR A 1 586 ? -13.633 -13.092 15.886 1.00 88.12 586 TYR A CA 1
ATOM 4600 C C . TYR A 1 586 ? -14.506 -14.047 16.709 1.00 88.12 586 TYR A C 1
ATOM 4602 O O . TYR A 1 586 ? -15.313 -13.601 17.533 1.00 88.12 586 TYR A O 1
ATOM 4610 N N . ASP A 1 587 ? -14.308 -15.359 16.549 1.00 87.25 587 ASP A N 1
ATOM 4611 C CA . ASP A 1 587 ? -14.989 -16.382 17.347 1.00 87.25 587 ASP A CA 1
ATOM 4612 C C . ASP A 1 587 ? -14.683 -16.241 18.843 1.00 87.25 587 ASP A C 1
ATOM 4614 O O . ASP A 1 587 ? -15.572 -16.372 19.694 1.00 87.25 587 ASP A O 1
ATOM 4618 N N . GLU A 1 588 ? -13.423 -15.976 19.189 1.00 90.50 588 GLU A N 1
ATOM 4619 C CA . GLU A 1 588 ? -13.004 -15.836 20.580 1.00 90.50 588 GLU A CA 1
ATOM 4620 C C . GLU A 1 588 ? -13.540 -14.555 21.226 1.00 90.50 588 GLU A C 1
ATOM 4622 O O . GLU A 1 588 ? -14.072 -14.611 22.341 1.00 90.50 588 GLU A O 1
ATOM 4627 N N . VAL A 1 589 ? -13.499 -13.429 20.511 1.00 90.00 589 VAL A N 1
ATOM 4628 C CA . VAL A 1 589 ? -14.078 -12.158 20.972 1.00 90.00 589 VAL A CA 1
ATOM 4629 C C . VAL A 1 589 ? -15.584 -12.297 21.175 1.00 90.00 589 VAL A C 1
ATOM 4631 O O . VAL A 1 589 ? -16.104 -11.948 22.237 1.00 90.00 589 VAL A O 1
ATOM 4634 N N . THR A 1 590 ? -16.288 -12.893 20.209 1.00 88.12 590 THR A N 1
ATOM 4635 C CA . THR A 1 590 ? -17.736 -13.133 20.300 1.00 88.12 590 THR A CA 1
ATOM 4636 C C . THR A 1 590 ? -18.077 -13.991 21.517 1.00 88.12 590 THR A C 1
ATOM 4638 O O . THR A 1 590 ? -19.010 -13.683 22.267 1.00 88.12 590 THR A O 1
ATOM 4641 N N . ARG A 1 591 ? -17.294 -15.047 21.772 1.00 87.94 591 ARG A N 1
ATOM 4642 C CA . ARG A 1 591 ? -17.461 -15.907 22.950 1.00 87.94 591 ARG A CA 1
ATOM 4643 C C . ARG A 1 591 ? -17.231 -15.135 24.248 1.00 87.94 591 ARG A C 1
ATOM 4645 O O . ARG A 1 591 ? -18.037 -15.262 25.170 1.00 87.94 591 ARG A O 1
ATOM 4652 N N . PHE A 1 592 ? -16.173 -14.327 24.319 1.00 89.62 592 PHE A N 1
ATOM 4653 C CA . PHE A 1 592 ? -15.834 -13.538 25.502 1.00 89.62 592 PHE A CA 1
ATOM 4654 C C . PHE A 1 592 ? -16.905 -12.486 25.815 1.00 89.62 592 PHE A C 1
ATOM 4656 O O . PHE A 1 592 ? -17.421 -12.449 26.934 1.00 89.62 592 PHE A O 1
ATOM 4663 N N . CYS A 1 593 ? -17.303 -11.671 24.839 1.00 85.00 593 CYS A N 1
ATOM 4664 C CA . CYS A 1 593 ? -18.368 -10.675 25.002 1.00 85.00 593 CYS A CA 1
ATOM 4665 C C . CYS A 1 593 ? -19.732 -11.334 25.268 1.00 85.00 593 CYS A C 1
ATOM 4667 O O . CYS A 1 593 ? -20.580 -10.779 25.967 1.00 85.00 593 CYS A O 1
ATOM 4669 N N . GLY A 1 594 ? -19.925 -12.560 24.772 1.00 83.69 594 GLY A N 1
ATOM 4670 C CA . GLY A 1 594 ? -21.101 -13.388 25.006 1.00 83.69 594 GLY A CA 1
ATOM 4671 C C . GLY A 1 594 ? -21.304 -13.828 26.463 1.00 83.69 594 GLY A C 1
ATOM 4672 O O . GLY A 1 594 ? -22.443 -14.113 26.853 1.00 83.69 594 GLY A O 1
ATOM 4673 N N . LEU A 1 595 ? -20.242 -13.868 27.280 1.00 84.25 595 LEU A N 1
ATOM 4674 C CA . LEU A 1 595 ? -20.314 -14.297 28.679 1.00 84.25 595 LEU A CA 1
ATOM 4675 C C . LEU A 1 595 ? -21.248 -13.391 29.488 1.00 84.25 595 LEU A C 1
ATOM 4677 O O . LEU A 1 595 ? -21.157 -12.165 29.439 1.00 84.25 595 LEU A O 1
ATOM 4681 N N . ARG A 1 596 ? -22.118 -14.003 30.307 1.00 79.06 596 ARG A N 1
ATOM 4682 C CA . ARG A 1 596 ? -23.180 -13.296 31.047 1.00 79.06 596 ARG A CA 1
ATOM 4683 C C . ARG A 1 596 ? -22.633 -12.105 31.839 1.00 79.06 596 ARG A C 1
ATOM 4685 O O . ARG A 1 596 ? -23.175 -11.013 31.734 1.00 79.06 596 ARG A O 1
ATOM 4692 N N . ARG A 1 597 ? -21.527 -12.293 32.569 1.00 78.75 597 ARG A N 1
ATOM 4693 C CA . ARG A 1 597 ? -20.848 -11.232 33.336 1.00 78.75 597 ARG A CA 1
ATOM 4694 C C . ARG A 1 597 ? -20.428 -10.044 32.461 1.00 78.75 597 ARG A C 1
ATOM 4696 O O . ARG A 1 597 ? -20.605 -8.906 32.878 1.00 78.75 597 ARG A O 1
ATOM 4703 N N . ASN A 1 598 ? -19.903 -10.304 31.269 1.00 83.69 598 ASN A N 1
ATOM 4704 C CA . ASN A 1 598 ? -19.389 -9.277 30.365 1.00 83.69 598 ASN A CA 1
ATOM 4705 C C . ASN A 1 598 ? -20.538 -8.517 29.684 1.00 83.69 598 ASN A C 1
ATOM 4707 O O . ASN A 1 598 ? -20.493 -7.293 29.615 1.00 83.69 598 ASN A O 1
ATOM 4711 N N . LYS A 1 599 ? -21.634 -9.208 29.328 1.00 81.12 599 LYS A N 1
ATOM 4712 C CA . LYS A 1 599 ? -22.885 -8.558 28.889 1.00 81.12 599 LYS A CA 1
ATOM 4713 C C . LYS A 1 599 ? -23.461 -7.624 29.951 1.00 81.12 599 LYS A C 1
ATOM 4715 O O . LYS A 1 599 ? -23.798 -6.486 29.647 1.00 81.12 599 LYS A O 1
ATOM 4720 N N . TRP A 1 600 ? -23.564 -8.092 31.200 1.00 74.19 600 TRP A N 1
ATOM 4721 C CA . TRP A 1 600 ? -24.037 -7.254 32.309 1.00 74.19 600 TRP A CA 1
ATOM 4722 C C . TRP A 1 600 ? -23.128 -6.049 32.537 1.00 74.19 600 TRP A C 1
ATOM 4724 O O . TRP A 1 600 ? -23.626 -4.959 32.796 1.00 74.19 600 TRP A O 1
ATOM 4734 N N . ARG A 1 601 ? -21.809 -6.228 32.412 1.00 78.38 601 ARG A N 1
ATOM 4735 C CA . ARG A 1 601 ? -20.841 -5.136 32.521 1.00 78.38 601 ARG A CA 1
ATOM 4736 C C . ARG A 1 601 ? -21.035 -4.082 31.427 1.00 78.38 601 ARG A C 1
ATOM 4738 O O . ARG A 1 601 ? -21.111 -2.907 31.767 1.00 78.38 601 ARG A O 1
ATOM 4745 N N . ALA A 1 602 ? -21.181 -4.500 30.168 1.00 79.50 602 ALA A N 1
ATOM 4746 C CA . ALA A 1 602 ? -21.435 -3.594 29.049 1.00 79.50 602 ALA A CA 1
ATOM 4747 C C . ALA A 1 602 ? -22.753 -2.820 29.230 1.00 79.50 602 ALA A C 1
ATOM 4749 O O . ALA A 1 602 ? -22.772 -1.599 29.126 1.00 79.50 602 ALA A O 1
ATOM 4750 N N . LEU A 1 603 ? -23.840 -3.510 29.605 1.00 80.38 603 LEU A N 1
ATOM 4751 C CA . LEU A 1 603 ? -25.134 -2.877 29.900 1.00 80.38 603 LEU A CA 1
ATOM 4752 C C . LEU A 1 603 ? -25.041 -1.857 31.039 1.00 80.38 603 LEU A C 1
ATOM 4754 O O . LEU A 1 603 ? -25.659 -0.796 30.981 1.00 80.38 603 LEU A O 1
ATOM 4758 N N . LEU A 1 604 ? -24.283 -2.187 32.085 1.00 79.12 604 LEU A N 1
ATOM 4759 C CA . LEU A 1 604 ? -24.083 -1.315 33.233 1.00 79.12 604 LEU A CA 1
ATOM 4760 C C . LEU A 1 604 ? -23.288 -0.061 32.844 1.00 79.12 604 LEU A C 1
ATOM 4762 O O . LEU A 1 604 ? -23.697 1.032 33.228 1.00 79.12 604 LEU A O 1
ATOM 4766 N N . MET A 1 605 ? -22.224 -0.190 32.044 1.00 82.88 605 MET A N 1
ATOM 4767 C CA . MET A 1 605 ? -21.496 0.975 31.525 1.00 82.88 605 MET A CA 1
ATOM 4768 C C . MET A 1 605 ? -22.387 1.854 30.649 1.00 82.88 605 MET A C 1
ATOM 4770 O O . MET A 1 605 ? -22.555 3.038 30.947 1.00 82.88 605 MET A O 1
ATOM 4774 N N . HIS A 1 606 ? -23.049 1.255 29.661 1.00 76.31 606 HIS A N 1
ATOM 4775 C CA . HIS A 1 606 ? -23.856 1.982 28.690 1.00 76.31 606 HIS A CA 1
ATOM 4776 C C . HIS A 1 606 ? -25.042 2.725 29.329 1.00 76.31 606 HIS A C 1
ATOM 4778 O O . HIS A 1 606 ? -25.295 3.886 29.012 1.00 76.31 606 HIS A O 1
ATOM 4784 N N . ASN A 1 607 ? -25.775 2.082 30.246 1.00 76.62 607 ASN A N 1
ATOM 4785 C CA . ASN A 1 607 ? -27.018 2.647 30.785 1.00 76.62 607 ASN A CA 1
ATOM 4786 C C . ASN A 1 607 ? -26.814 3.566 31.996 1.00 76.62 607 ASN A C 1
ATOM 4788 O O . ASN A 1 607 ? -27.651 4.435 32.236 1.00 76.62 607 ASN A O 1
ATOM 4792 N N . TYR A 1 608 ? -25.744 3.376 32.775 1.00 70.56 608 TYR A N 1
ATOM 4793 C CA . TYR A 1 608 ? -25.557 4.107 34.035 1.00 70.56 608 TYR A CA 1
ATOM 4794 C C . TYR A 1 608 ? -24.350 5.038 34.038 1.00 70.56 608 TYR A C 1
ATOM 4796 O O . TYR A 1 608 ? -24.447 6.123 34.607 1.00 70.56 608 TYR A O 1
ATOM 4804 N N . PHE A 1 609 ? -23.230 4.648 33.427 1.00 71.06 609 PHE A N 1
ATOM 4805 C CA . PHE A 1 609 ? -21.975 5.397 33.547 1.00 71.06 609 PHE A CA 1
ATOM 4806 C C . PHE A 1 609 ? -21.713 6.377 32.398 1.00 71.06 609 PHE A C 1
ATOM 4808 O O . PHE A 1 609 ? -20.887 7.268 32.568 1.00 71.06 609 PHE A O 1
ATOM 4815 N N . ASN A 1 610 ? -22.472 6.313 31.298 1.00 69.31 610 ASN A N 1
ATOM 4816 C CA . ASN A 1 610 ? -22.434 7.337 30.243 1.00 69.31 610 ASN A CA 1
ATOM 4817 C C . ASN A 1 610 ? -23.093 8.670 30.646 1.00 69.31 610 ASN A C 1
ATOM 4819 O O . ASN A 1 610 ? -22.823 9.696 30.027 1.00 69.31 610 ASN A O 1
ATOM 4823 N N . ASN A 1 611 ? -23.940 8.685 31.683 1.00 73.88 611 ASN A N 1
ATOM 4824 C CA . ASN A 1 611 ? -24.535 9.911 32.214 1.00 73.88 611 ASN A CA 1
ATOM 4825 C C . ASN A 1 611 ? -23.934 10.232 33.597 1.00 73.88 611 ASN A C 1
ATOM 4827 O O . ASN A 1 611 ? -24.177 9.479 34.547 1.00 73.88 611 ASN A O 1
ATOM 4831 N N . PRO A 1 612 ? -23.207 11.354 33.759 1.00 74.31 612 PRO A N 1
ATOM 4832 C CA . PRO A 1 612 ? -22.570 11.700 35.029 1.00 74.31 612 PRO A CA 1
ATOM 4833 C C . PRO A 1 612 ? -23.568 11.811 36.193 1.00 74.31 612 PRO A C 1
ATOM 4835 O O . PRO A 1 612 ? -23.247 11.413 37.313 1.00 74.31 612 PRO A O 1
ATOM 4838 N N . TRP A 1 613 ? -24.806 12.252 35.947 1.00 77.81 613 TRP A N 1
ATOM 4839 C CA . TRP A 1 613 ? -25.847 12.310 36.981 1.00 77.81 613 TRP A CA 1
ATOM 4840 C C . TRP A 1 613 ? -26.339 10.927 37.404 1.00 77.81 613 TRP A C 1
ATOM 4842 O O . TRP A 1 613 ? -26.586 10.691 38.591 1.00 77.81 613 TRP A O 1
ATOM 4852 N N . SER A 1 614 ? -26.442 9.994 36.459 1.00 76.88 614 SER A N 1
ATOM 4853 C CA . SER A 1 614 ? -26.803 8.604 36.746 1.00 76.88 614 SER A CA 1
ATOM 4854 C C . SER A 1 614 ? -25.702 7.895 37.533 1.00 76.88 614 SER A C 1
ATOM 4856 O O . SER A 1 614 ? -26.012 7.173 38.480 1.00 76.88 614 SER A O 1
ATOM 4858 N N . ALA A 1 615 ? -24.429 8.166 37.228 1.00 75.25 615 ALA A N 1
ATOM 4859 C CA . ALA A 1 615 ? -23.290 7.642 37.979 1.00 75.25 615 ALA A CA 1
ATOM 4860 C C . ALA A 1 615 ? -23.256 8.163 39.428 1.00 75.25 615 ALA A C 1
ATOM 4862 O O . ALA A 1 615 ? -23.091 7.377 40.363 1.00 75.25 615 ALA A O 1
ATOM 4863 N N . ILE A 1 616 ? -23.479 9.468 39.636 1.00 82.75 616 ILE A N 1
ATOM 4864 C CA . ILE A 1 616 ? -23.578 10.066 40.980 1.00 82.75 616 ILE A CA 1
ATOM 4865 C C . ILE A 1 616 ? -24.760 9.466 41.749 1.00 82.75 616 ILE A C 1
ATOM 4867 O O . ILE A 1 616 ? -24.614 9.086 42.911 1.00 82.75 616 ILE A O 1
ATOM 4871 N N . SER A 1 617 ? -25.916 9.326 41.095 1.00 84.62 617 SER A N 1
ATOM 4872 C CA . SER A 1 617 ? -27.120 8.748 41.706 1.00 84.62 617 SER A CA 1
ATOM 4873 C C . SER A 1 617 ? -26.913 7.286 42.103 1.00 84.62 617 SER A C 1
ATOM 4875 O O . SER A 1 617 ? -27.292 6.881 43.201 1.00 84.62 617 SER A O 1
ATOM 4877 N N . PHE A 1 618 ? -26.256 6.499 41.245 1.00 82.50 618 PHE A N 1
ATOM 4878 C CA . PHE A 1 618 ? -25.879 5.120 41.543 1.00 82.50 618 PHE A CA 1
ATOM 4879 C C . PHE A 1 618 ? -24.915 5.047 42.736 1.00 82.50 618 PHE A C 1
ATOM 4881 O O . PHE A 1 618 ? -25.130 4.256 43.653 1.00 82.50 618 PHE A O 1
ATOM 4888 N N . GLY A 1 619 ? -23.897 5.912 42.777 1.00 82.88 619 GLY A N 1
ATOM 4889 C CA . GLY A 1 619 ? -22.959 5.998 43.899 1.00 82.88 619 GLY A CA 1
ATOM 4890 C C . GLY A 1 619 ? -23.645 6.354 45.221 1.00 82.88 619 GLY A C 1
ATOM 4891 O O . GLY A 1 619 ? -23.428 5.683 46.231 1.00 82.88 619 GLY A O 1
ATOM 4892 N N . ALA A 1 620 ? -24.529 7.354 45.211 1.00 88.94 620 ALA A N 1
ATOM 4893 C CA . ALA A 1 620 ? -25.321 7.730 46.379 1.00 88.94 620 ALA A CA 1
ATOM 4894 C C . ALA A 1 620 ? -26.203 6.568 46.866 1.00 88.94 620 ALA A C 1
ATOM 4896 O O . ALA A 1 620 ? -26.235 6.278 48.063 1.00 88.94 620 ALA A O 1
ATOM 4897 N N . ALA A 1 621 ? -26.858 5.853 45.944 1.00 89.88 621 ALA A N 1
ATOM 4898 C CA . ALA A 1 621 ? -27.664 4.682 46.272 1.00 89.88 621 ALA A CA 1
ATOM 4899 C C . ALA A 1 621 ? -26.832 3.572 46.938 1.00 89.88 621 ALA A C 1
ATOM 4901 O O . ALA A 1 621 ? -27.263 3.020 47.948 1.00 89.88 621 ALA A O 1
ATOM 4902 N N . VAL A 1 622 ? -25.623 3.284 46.437 1.00 90.06 622 VAL A N 1
ATOM 4903 C CA . VAL A 1 622 ? -24.707 2.296 47.038 1.00 90.06 622 VAL A CA 1
ATOM 4904 C C . VAL A 1 622 ? -24.294 2.701 48.455 1.00 90.06 622 VAL A C 1
ATOM 4906 O O . VAL A 1 622 ? -24.324 1.868 49.359 1.00 90.06 622 VAL A O 1
ATOM 4909 N N . VAL A 1 623 ? -23.955 3.974 48.680 1.00 92.81 623 VAL A N 1
ATOM 4910 C CA . VAL A 1 623 ? -23.588 4.484 50.013 1.00 92.81 623 VAL A CA 1
ATOM 4911 C C . VAL A 1 623 ? -24.751 4.342 50.999 1.00 92.81 623 VAL A C 1
ATOM 4913 O O . VAL A 1 623 ? -24.557 3.865 52.117 1.00 92.81 623 VAL A O 1
ATOM 4916 N N . ILE A 1 624 ? -25.973 4.682 50.578 1.00 95.81 624 ILE A N 1
ATOM 4917 C CA . ILE A 1 624 ? -27.187 4.489 51.387 1.00 95.81 624 ILE A CA 1
ATOM 4918 C C . ILE A 1 624 ? -27.398 3.002 51.707 1.00 95.81 624 ILE A C 1
ATOM 4920 O O . ILE A 1 624 ? -27.738 2.649 52.839 1.00 95.81 624 ILE A O 1
ATOM 4924 N N . LEU A 1 625 ? -27.158 2.111 50.744 1.00 94.56 625 LEU A N 1
ATOM 4925 C CA . LEU A 1 625 ? -27.273 0.662 50.931 1.00 94.56 625 LEU A CA 1
ATOM 4926 C C . LEU A 1 625 ? -26.253 0.134 51.958 1.00 94.56 625 LEU A C 1
ATOM 4928 O O . LEU A 1 625 ? -26.589 -0.681 52.814 1.00 94.56 625 LEU A O 1
ATOM 4932 N N . ILE A 1 626 ? -25.023 0.652 51.941 1.00 93.88 626 ILE A N 1
ATOM 4933 C CA . ILE A 1 626 ? -23.996 0.321 52.939 1.00 93.88 626 ILE A CA 1
ATOM 4934 C C . ILE A 1 626 ? -24.420 0.801 54.332 1.00 93.88 626 ILE A C 1
ATOM 4936 O O . ILE A 1 626 ? -24.341 0.036 55.294 1.00 93.88 626 ILE A O 1
ATOM 4940 N N . PHE A 1 627 ? -24.905 2.041 54.453 1.00 94.62 627 PHE A N 1
ATOM 4941 C CA . PHE A 1 627 ? -25.366 2.571 55.739 1.00 94.62 627 PHE A CA 1
ATOM 4942 C C . PHE A 1 627 ? -26.559 1.796 56.296 1.00 94.62 627 PHE A C 1
ATOM 4944 O O . PHE A 1 627 ? -26.567 1.467 57.481 1.00 94.62 627 PHE A O 1
ATOM 4951 N N . THR A 1 628 ? -27.534 1.450 55.456 1.00 94.81 628 THR A N 1
ATOM 4952 C CA . THR A 1 628 ? -28.694 0.644 55.872 1.00 94.81 628 THR A CA 1
ATOM 4953 C C . THR A 1 628 ? -28.288 -0.770 56.283 1.00 94.81 628 THR A C 1
ATOM 4955 O O . THR A 1 628 ? -28.778 -1.271 57.297 1.00 94.81 628 THR A O 1
ATOM 4958 N N . PHE A 1 629 ? -27.342 -1.398 55.578 1.00 93.88 629 PHE A N 1
ATOM 4959 C CA . PHE A 1 629 ? -26.788 -2.690 55.980 1.00 93.88 629 PHE A CA 1
ATOM 4960 C C . PHE A 1 629 ? -26.075 -2.612 57.335 1.00 93.88 629 PHE A C 1
ATOM 4962 O O . PHE A 1 629 ? -26.369 -3.410 58.223 1.00 93.88 629 PHE A O 1
ATOM 4969 N N . LEU A 1 630 ? -25.189 -1.629 57.533 1.00 93.75 630 LEU A N 1
ATOM 4970 C CA . LEU A 1 630 ? -24.489 -1.416 58.804 1.00 93.75 630 LEU A CA 1
ATOM 4971 C C . LEU A 1 630 ? -25.465 -1.143 59.950 1.00 93.75 630 LEU A C 1
ATOM 4973 O O . LEU A 1 630 ? -25.333 -1.730 61.021 1.00 93.75 630 LEU A O 1
ATOM 4977 N N . GLN A 1 631 ? -26.471 -0.297 59.724 1.00 92.94 631 GLN A N 1
ATOM 4978 C CA . GLN A 1 631 ? -27.516 -0.018 60.705 1.00 92.94 631 GLN A CA 1
ATOM 4979 C C . GLN A 1 631 ? -28.264 -1.299 61.097 1.00 92.94 631 GLN A C 1
ATOM 4981 O O . GLN A 1 631 ? -28.455 -1.562 62.284 1.00 92.94 631 GLN A O 1
ATOM 4986 N N . THR A 1 632 ? -28.642 -2.115 60.110 1.00 94.38 632 THR A N 1
ATOM 4987 C CA . THR A 1 632 ? -29.330 -3.395 60.331 1.00 94.38 632 THR A CA 1
ATOM 4988 C C . THR A 1 632 ? -28.437 -4.377 61.089 1.00 94.38 632 THR A C 1
ATOM 4990 O O . THR A 1 632 ? -28.889 -5.021 62.034 1.00 94.38 632 THR A O 1
ATOM 4993 N N . PHE A 1 633 ? -27.154 -4.452 60.732 1.00 93.56 633 PHE A N 1
ATOM 4994 C CA . PHE A 1 633 ? -26.170 -5.280 61.421 1.00 93.56 633 PHE A CA 1
ATOM 4995 C C . PHE A 1 633 ? -26.005 -4.865 62.887 1.00 93.56 633 PHE A C 1
ATOM 4997 O O . PHE A 1 633 ? -26.108 -5.715 63.766 1.00 93.56 633 PHE A O 1
ATOM 5004 N N . PHE A 1 634 ? -25.813 -3.574 63.180 1.00 89.50 634 PHE A N 1
ATOM 5005 C CA . PHE A 1 634 ? -25.670 -3.094 64.558 1.00 89.50 634 PHE A CA 1
ATOM 5006 C C . PHE A 1 634 ? -26.949 -3.266 65.385 1.00 89.50 634 PHE A C 1
ATOM 5008 O O . PHE A 1 634 ? -26.855 -3.581 66.570 1.00 89.50 634 PHE A O 1
ATOM 5015 N N . ALA A 1 635 ? -28.128 -3.106 64.777 1.00 89.19 635 ALA A N 1
ATOM 5016 C CA . ALA A 1 635 ? -29.408 -3.368 65.433 1.00 89.19 635 ALA A CA 1
ATOM 5017 C C . ALA A 1 635 ? -29.601 -4.860 65.759 1.00 89.19 635 ALA A C 1
ATOM 5019 O O . ALA A 1 635 ? -30.087 -5.211 66.831 1.00 89.19 635 ALA A O 1
ATOM 5020 N N . MET A 1 636 ? -29.189 -5.753 64.858 1.00 91.06 636 MET A N 1
ATOM 5021 C CA . MET A 1 636 ? -29.230 -7.196 65.095 1.00 91.06 636 MET A CA 1
ATOM 5022 C C . MET A 1 636 ? -28.183 -7.621 66.136 1.00 91.06 636 MET A C 1
ATOM 5024 O O . MET A 1 636 ? -28.472 -8.406 67.034 1.00 91.06 636 MET A O 1
ATOM 5028 N N . TYR A 1 637 ? -26.975 -7.063 66.062 1.00 89.19 637 TYR A N 1
ATOM 5029 C CA . TYR A 1 637 ? -25.898 -7.327 67.010 1.00 89.19 637 TYR A CA 1
ATOM 5030 C C . TYR A 1 637 ? -26.267 -6.893 68.435 1.00 89.19 637 TYR A C 1
ATOM 5032 O O . TYR A 1 637 ? -26.043 -7.645 69.379 1.00 89.19 637 TYR A O 1
ATOM 5040 N N . SER A 1 638 ? -26.884 -5.718 68.604 1.00 85.38 638 SER A N 1
ATOM 5041 C CA . SER A 1 638 ? -27.342 -5.249 69.918 1.00 85.38 638 SER A CA 1
ATOM 5042 C C . SER A 1 638 ? -28.496 -6.081 70.487 1.00 85.38 638 SER A C 1
ATOM 5044 O O . SER A 1 638 ? -28.613 -6.191 71.705 1.00 85.38 638 SER A O 1
ATOM 5046 N N . TYR A 1 639 ? -29.309 -6.707 69.629 1.00 85.94 639 TYR A N 1
ATOM 5047 C CA . TYR A 1 639 ? -30.357 -7.642 70.042 1.00 85.94 639 TYR A CA 1
ATOM 5048 C C . TYR A 1 639 ? -29.786 -8.963 70.588 1.00 85.94 639 TYR A C 1
ATOM 5050 O O . TYR A 1 639 ? -30.263 -9.460 71.606 1.00 85.94 639 TYR A O 1
ATOM 5058 N N . PHE A 1 640 ? -28.747 -9.521 69.953 1.00 83.94 640 PHE A N 1
ATOM 5059 C CA . PHE A 1 640 ? -28.135 -10.794 70.373 1.00 83.94 640 PHE A CA 1
ATOM 5060 C C . PHE A 1 640 ? -27.033 -10.653 71.437 1.00 83.94 640 PHE A C 1
ATOM 5062 O O . PHE A 1 640 ? -26.755 -11.613 72.156 1.00 83.94 640 PHE A O 1
ATOM 5069 N N . HIS A 1 641 ? -26.442 -9.466 71.589 1.00 77.06 641 HIS A N 1
ATOM 5070 C CA . HIS A 1 641 ? -25.518 -9.125 72.674 1.00 77.06 641 HIS A CA 1
ATOM 5071 C C . HIS A 1 641 ? -25.990 -7.872 73.430 1.00 77.06 641 HIS A C 1
ATOM 5073 O O . HIS A 1 641 ? -25.390 -6.798 73.292 1.00 77.06 641 HIS A O 1
ATOM 5079 N N . PRO A 1 642 ? -27.057 -7.988 74.247 1.00 71.88 642 PRO A N 1
ATOM 5080 C CA . PRO A 1 642 ? -27.480 -6.894 75.104 1.00 71.88 642 PRO A CA 1
ATOM 5081 C C . PRO A 1 642 ? -26.365 -6.575 76.105 1.00 71.88 642 PRO A C 1
ATOM 5083 O O . PRO A 1 642 ? -25.788 -7.477 76.714 1.00 71.88 642 PRO A O 1
ATOM 5086 N N . ARG A 1 643 ? -26.036 -5.288 76.268 1.00 67.56 643 ARG A N 1
ATOM 5087 C CA . ARG A 1 643 ? -25.098 -4.851 77.313 1.00 67.56 643 ARG A CA 1
ATOM 5088 C C . ARG A 1 643 ? -25.726 -5.150 78.679 1.00 67.56 643 ARG A C 1
ATOM 5090 O O . ARG A 1 643 ? -26.809 -4.638 78.952 1.00 67.56 643 ARG A O 1
ATOM 5097 N N . SER A 1 644 ? -25.058 -5.995 79.470 1.00 56.16 644 SER A N 1
ATOM 5098 C CA . SER A 1 644 ? -25.377 -6.283 80.877 1.00 56.16 644 SER A CA 1
ATOM 5099 C C . SER A 1 644 ? -25.265 -5.047 81.753 1.00 56.16 644 SER A C 1
ATOM 5101 O O . SER A 1 644 ? -24.255 -4.327 81.555 1.00 56.16 644 SER A O 1
#

Solvent-accessible surface area (backbone atoms only — not comparable to full-atom values): 36159 Å² total; per-residue (Å²): 135,85,75,78,63,89,64,85,62,99,56,55,64,48,78,48,64,73,43,59,46,67,50,45,79,75,43,75,44,41,36,40,41,29,46,35,34,34,41,38,42,49,40,44,27,50,26,41,38,38,40,28,46,34,36,39,38,41,42,50,37,48,28,53,31,37,39,40,38,24,45,37,36,38,39,39,39,42,40,39,25,60,31,35,39,40,39,29,44,38,36,41,38,45,37,42,40,45,23,50,43,35,39,40,37,28,44,36,38,39,38,58,44,39,41,49,26,60,30,42,38,41,36,37,78,39,83,46,80,50,54,59,74,49,53,81,38,80,48,78,49,67,79,77,82,79,90,78,91,74,92,78,84,92,80,79,92,73,93,73,87,51,70,66,58,56,51,53,48,49,53,47,54,48,48,62,62,58,51,65,76,70,47,90,40,78,66,72,38,42,72,79,44,66,64,65,58,50,61,51,67,83,74,51,66,88,88,57,85,84,67,58,66,65,59,63,79,52,44,60,25,44,76,80,50,58,88,42,76,85,29,45,74,40,61,59,48,30,55,56,46,41,48,57,52,26,68,78,41,75,32,69,64,42,53,56,50,50,49,56,54,37,63,70,42,44,70,57,55,56,35,25,38,68,60,88,75,95,62,56,70,68,60,49,38,47,47,53,52,42,44,33,38,37,52,42,52,59,37,45,65,72,38,98,84,58,78,80,83,69,91,80,81,80,85,76,93,75,80,74,67,82,55,63,67,54,48,67,56,44,46,58,26,45,43,24,50,45,28,48,56,52,35,64,56,39,53,55,52,31,46,69,70,58,51,33,102,89,38,90,64,93,68,51,73,67,60,32,48,50,60,67,44,50,88,72,54,47,42,68,73,85,61,84,72,63,76,61,88,89,66,84,66,54,24,63,43,53,44,53,52,53,43,45,52,61,83,82,74,77,73,60,73,78,57,56,61,58,50,64,73,48,47,78,65,45,53,59,51,52,50,47,50,45,55,43,59,68,62,82,71,80,91,83,73,64,90,76,60,86,74,67,85,65,91,90,62,78,72,91,69,60,70,31,46,60,56,36,44,41,30,61,38,41,75,40,52,36,77,88,36,84,17,57,70,54,65,48,67,58,96,50,38,40,29,34,22,33,37,50,40,45,91,58,45,59,33,46,52,48,26,51,35,50,45,35,53,70,42,82,94,50,70,50,61,66,48,51,47,45,51,50,45,24,39,30,24,79,37,35,66,30,40,53,57,35,36,78,39,57,25,37,46,78,64,52,100,44,47,55,57,56,21,49,50,39,64,59,66,64,54,75,65,82,76,67,74,89,70,42,85,58,41,69,47,37,55,51,52,52,53,55,46,62,34,68,71,22,44,52,40,26,51,47,40,64,75,32,59,73,40,70,68,47,38,52,52,51,51,51,50,52,54,53,51,51,51,51,51,51,53,51,49,55,56,52,49,46,70,78,54,63,86,127

Foldseek 3Di:
DDDADQPPDPDQEEEEAAYEHAEDPDEQHHEEEYAAYAYHDDDPYQEYHYEYAEYHYYEEYAYAEYAYEYAAYEYAEEYAYQEAEYEYAHYEHHYEYHYQEYAYEYAAYEAAEEYAYQEYEYEYNHDDYHYYYNYPYYDYDYDDDDDDDDDDDDDDDDDDPDPVVVVVVVVVVVVVVVVLVLQPDPAAFEDFFVLLQVLQVVPDDPVPVPDRLQAAQAAFAAQPNPPPPNNVVVVVVLVVLLQLLQVQAVHPVLVVVLLVVLLVCQSNFQSNYPDHRPDDSVVRSVRLSSNLSSLLSQLLVLDPPDDSDDPDDDDDPDPPPPCVVVLLRNLLNQLRSNRKTFVVSNQVVNDSRPCDPVHHDPDDSLQSLQVSCVSVAFFDAPDRFDQPPPDDGTISNSSVLSQQDADDPDPDVVVVVVCVVCCVVVLVVLVVVLVVLSPDDDFPDDPVCPPDDDPPAQDLADAALVLLVLLPAAEAEDPNGSHQLDWDDDLRYTYGGAGEDDPSPLSNLLSSLSSQSNDRPRFRSSLLSLSVLLNHQQDLVSQVNCVVRNNYHYPDPGSRVVSVSSVSSNRRGDHDSVSRPCSVVRVVSCVSSVDPVSVVSSCCCVPQVVDPVSVVVVVVVVVVVVVVVVVVVVVVVCVVDPDD

Secondary structure (DSSP, 8-state):
-----------SEEEEEEEEE--EEEES-EEEEEEEEEEES-EEEEEEEEEEEEEEEES-EEEEEEEEEEEEEEEES-EEEEEEEEEEEEEEEESEEEESS-EEEEEEEEE-SEEEES-EEEE-SEEEE-SEEEES-EEEE---------------------HHHHHHHHHHHHHHHHGGGG-SS---BPPPPHHHHHHHHTTS-TT-TT--TTS-SS---SSTTTT-GGGHHHHHHHHHHHHHHHHTTTTHHHHHHHHHHHHHHHHHHHHTBSS-----HHHHHHHHHHHHHHHHHHHHTTSTT-----TT----S----TTHHHHHHHHHHHT-TTS---HHHHHHHHHHHTS-TTS---S-HHHHHHHHTGGG-SB--SSPPPPPTTPPP-SHHHHHHHHHSPP--PPPHHHHHHHHHHHHHHHHHHHHHHHHHTTT------GGGGG---TTS-------HHHHHHTT-EEEE-TT-SSTT--EEETTEEEE--EEE-TTHHHHHHHHHHHHHHSTT---HHHHHHHHHHHH-SSHHHHHHHHTTTSEEE-SS-HHHHHHHHHHHTTT----GGG-TTHHHHHHHHHHHHSHHHHHHHHHIIIIISSHHHHHHHHHHHHHHHHHHHHHHHHHHHHHS---

pLDDT: mean 70.77, std 21.18, range [24.47, 97.62]

Sequence (644 aa):
MNNLEEIVLASSQVIGSKRGIIRERDSASLQVYGSEMEIIREIGSASLQAYGSEMGIIGEIGSTSQQVSGSEMRIIGEIGSASLQVSGSEMEIIGEIGSASPQIGGSEMGIIEEIDSASLQVSGSEMGIIGEIGSASLQANQAADGPLEGALSPSECTEKTTYEDWEGSMRRRMKDAHCNHWRQEPCSIFKVPRNLRWCNFKFCDPNLVHNSPYDPRFVSIGPYHRGKTHLQKMEENKWRFLHLLLLNNNGENSLQRSRKEMEKLEVRARSCYSEFIDMSSTDFIEMMLLDGCFIVFLLACQIDDLCFEAEGSENDGGSIDPTLFIWGAVTKDFLLLENQIPFFVLKVLFELFIATPHNKVDRSPEELAIMLMEPDYLGKRDSPPIVPDGEEVRHLLHLFYLTILPPVTKPNPTMAFELKKKKKKEEVINVLGKAIHCCHLLPLFSREAKSATSRTGAPIWIPTTTELKDAGVKFKVKKNATSFLDVTFHDGLMEIPTLALYDSSESKLRNLIAFEQCYPNTRCHVTFYSLFMDFLVNSSHDISILQQKDIILNWLSGEEEAAHLFNQLNIDVTCDSRENYLSGLYDEVTRFCGLRRNKWRALLMHNYFNNPWSAISFGAAVVILIFTFLQTFFAMYSYFHPRS

Nearest PDB structures (foldseek):
  4opw-assembly2_B  TM=4.796E-01  e=2.242E+00  Parabacteroides merdae ATCC 43184
  3jx8-assembly2_D  TM=3.016E-01  e=2.242E+00  Parabacteroides distasonis ATCC 8503

InterPro domains:
  IPR004158 Protein of unknown function DUF247, plant [PF03140] (209-627)
  IPR004158 Protein of unknown function DUF247, plant [PTHR31170] (167-639)

Organism: Acorus calamus (NCBI:txid4465)

Mean predicted aligned error: 18.56 Å